Protein AF-0000000074065924 (afdb_homodimer)

Nearest PDB structures (foldseek):
  3m2p-assembly1_A  TM=8.627E-01  e=4.036E-11  Bacillus cereus ATCC 14579
  3m2p-assembly2_C  TM=8.809E-01  e=1.621E-10  Bacillus cereus ATCC 14579
  8q47-assembly1_P  TM=6.392E-01  e=9.021E-08  Bos taurus
  6zkg-assembly1_d  TM=6.318E-01  e=6.173E-08  Ovis aries
  8xnq-assembly1_P  TM=5.956E-01  e=9.609E-08  Mus musculus

InterPro domains:
  IPR001509 NAD-dependent epimerase/dehydratase [PF01370] (11-148)
  IPR036291 NAD(P)-binding domain superfamily [SSF51735] (7-239)
  IPR050177 Bifunctional lipid A modification and metabolic enzymes [PTHR43245] (12-239)

Sequence (482 aa):
MRDDAPDPVAAFRATNVEGTLRVARAAQARGARRMVFVSSIKAVAEVDGGVPLAESVPPMPLDPYGLSKRAAEEALWRLGEETGLEVVVVRPPLVYGPGVGANFLQMMDALWRGVPLPLGSVNARRSLVYTENLADALMHCVTDPRAANACFHVADAEDLSVAQLLRGLGRHLSKPARLIPVPTGLLRAAGVLSGRSAQLERLTSSLQVDTSLIHARLGWQPPFAVEEGLEATARWYRATHMRDDAPDPVAAFRATNVEGTLRVARAAQARGARRMVFVSSIKAVAEVDGGVPLAESVPPMPLDPYGLSKRAAEEALWRLGEETGLEVVVVRPPLVYGPGVGANFLQMMDALWRGVPLPLGSVNARRSLVYTENLADALMHCVTDPRAANACFHVADAEDLSVAQLLRGLGRHLSKPARLIPVPTGLLRAAGVLSGRSAQLERLTSSLQVDTSLIHARLGWQPPFAVEEGLEATARWYRATH

Foldseek 3Di:
DPPCPDDPLVVVLVVLLVVLVVVVVVCVVVPAQEDEAEAACLLAHLFCVPDAAEPPRHRDHDDSRSVSSVSNVVSVLVVCVVPVRWYFYEHEYAEDFQPDDDPVVVLLVCLLVQHEDQLQAQFAWEFYAYPVLVVVLVVLCRPPPLRTNYYFYGTAPDIGAPQRLSQLLCVLLVRGHRYHHDDLVVQCVVCVVVVNNVVSCSNRGHHHHDGVVCCVRRVDHRPDHPSRRSNRRSVSVVVPD/DPPCPDDPLVVVLVVLLVVLVVVVVVCVVVPAQEDEAEAACLLAHLFCVPDAAEPPRHRDHDDSRSVSSVSNVVSVLVVCVVPVRWYFYEHEYAEDFQPDDDPVVVLLVCLLVQHEDQLQAQFAWEFYAYPVLVVVLVVLCRPPPLRTNYYFYGTAPDIGQPQRLSQLLCVLLVRGHRYHHDPLVVQCVVCVVVVNNVVSCSNRGHHHHDGVVCCVRRVDHRPDHPSRRSNRRSVSVVVPD

Structure (mmCIF, N/CA/C/O backbone):
data_AF-0000000074065924-model_v1
#
loop_
_entity.id
_entity.type
_entity.pdbx_description
1 polymer 'Putative epimerase/dehydratase WbiG'
#
loop_
_atom_site.group_PDB
_atom_site.id
_atom_site.type_symbol
_atom_site.label_atom_id
_atom_site.label_alt_id
_atom_site.label_comp_id
_atom_site.label_asym_id
_atom_site.label_entity_id
_atom_site.label_seq_id
_atom_site.pdbx_PDB_ins_code
_atom_site.Cartn_x
_atom_site.Cartn_y
_atom_site.Cartn_z
_atom_site.occupancy
_atom_site.B_iso_or_equiv
_atom_site.auth_seq_id
_atom_site.auth_comp_id
_atom_site.auth_asym_id
_atom_site.auth_atom_id
_atom_site.pdbx_PDB_model_num
ATOM 1 N N . MET A 1 1 ? -16.125 21.562 -31.938 1 24.22 1 MET A N 1
ATOM 2 C CA . MET A 1 1 ? -14.758 21.641 -31.422 1 24.22 1 MET A CA 1
ATOM 3 C C . MET A 1 1 ? -14.508 20.578 -30.359 1 24.22 1 MET A C 1
ATOM 5 O O . MET A 1 1 ? -15.094 20.641 -29.281 1 24.22 1 MET A O 1
ATOM 9 N N . ARG A 1 2 ? -14.461 19.281 -30.688 1 35.75 2 ARG A N 1
ATOM 10 C CA . ARG A 1 2 ? -14.312 18.062 -29.906 1 35.75 2 ARG A CA 1
ATOM 11 C C . ARG A 1 2 ? -13.18 18.188 -28.891 1 35.75 2 ARG A C 1
ATOM 13 O O . ARG A 1 2 ? -12.023 18.406 -29.266 1 35.75 2 ARG A O 1
ATOM 20 N N . ASP A 1 3 ? -13.141 18.891 -27.75 1 37.88 3 ASP A N 1
ATOM 21 C CA . ASP A 1 3 ? -12.273 19.234 -26.641 1 37.88 3 ASP A CA 1
ATOM 22 C C . ASP A 1 3 ? -11.398 18.047 -26.234 1 37.88 3 ASP A C 1
ATOM 24 O O . ASP A 1 3 ? -11.922 16.984 -25.891 1 37.88 3 ASP A O 1
ATOM 28 N N . ASP A 1 4 ? -10.219 17.75 -26.828 1 38.62 4 ASP A N 1
ATOM 29 C CA . ASP A 1 4 ? -9.156 16.75 -26.891 1 38.62 4 ASP A CA 1
ATOM 30 C C . ASP A 1 4 ? -8.586 16.469 -25.5 1 38.62 4 ASP A C 1
ATOM 32 O O . ASP A 1 4 ? -7.488 16.922 -25.172 1 38.62 4 ASP A O 1
ATOM 36 N N . ALA A 1 5 ? -9.312 16.625 -24.516 1 47.47 5 ALA A N 1
ATOM 37 C CA . ALA A 1 5 ? -8.875 16.219 -23.188 1 47.47 5 ALA A CA 1
ATOM 38 C C . ALA A 1 5 ? -8.242 14.828 -23.234 1 47.47 5 ALA A C 1
ATOM 40 O O . ALA A 1 5 ? -8.805 13.898 -23.812 1 47.47 5 ALA A O 1
ATOM 41 N N . PRO A 1 6 ? -6.883 14.867 -23.078 1 54.34 6 PRO A N 1
ATOM 42 C CA . PRO A 1 6 ? -6.219 13.57 -23.203 1 54.34 6 PRO A CA 1
ATOM 43 C C . PRO A 1 6 ? -6.969 12.453 -22.484 1 54.34 6 PRO A C 1
ATOM 45 O O . PRO A 1 6 ? -7.719 12.719 -21.531 1 54.34 6 PRO A O 1
ATOM 48 N N . ASP A 1 7 ? -7.215 11.273 -23.125 1 64.94 7 ASP A N 1
ATOM 49 C CA . ASP A 1 7 ? -7.746 10.016 -22.609 1 64.94 7 ASP A CA 1
ATOM 50 C C . ASP A 1 7 ? -7.27 9.766 -21.172 1 64.94 7 ASP A C 1
ATOM 52 O O . ASP A 1 7 ? -6.066 9.758 -20.906 1 64.94 7 ASP A O 1
ATOM 56 N N . PRO A 1 8 ? -8.203 9.977 -20.25 1 65.25 8 PRO A N 1
ATOM 57 C CA . PRO A 1 8 ? -7.844 9.812 -18.844 1 65.25 8 PRO A CA 1
ATOM 58 C C . PRO A 1 8 ? -6.941 8.602 -18.594 1 65.25 8 PRO A C 1
ATOM 60 O O . PRO A 1 8 ? -6.043 8.664 -17.75 1 65.25 8 PRO A O 1
ATOM 63 N N . VAL A 1 9 ? -7.062 7.727 -19.453 1 67.25 9 VAL A N 1
ATOM 64 C CA . VAL A 1 9 ? -6.254 6.52 -19.344 1 67.25 9 VAL A CA 1
ATOM 65 C C . VAL A 1 9 ? -4.82 6.809 -19.781 1 67.25 9 VAL A C 1
ATOM 67 O O . VAL A 1 9 ? -3.865 6.41 -19.109 1 67.25 9 VAL A O 1
ATOM 70 N N . ALA A 1 10 ? -4.699 7.539 -20.781 1 72.19 10 ALA A N 1
ATOM 71 C CA . ALA A 1 10 ? -3.381 7.887 -21.297 1 72.19 10 ALA A CA 1
ATOM 72 C C . ALA A 1 10 ? -2.646 8.828 -20.344 1 72.19 10 ALA A C 1
ATOM 74 O O . ALA A 1 10 ? -1.442 8.68 -20.125 1 72.19 10 ALA A O 1
ATOM 75 N N . ALA A 1 11 ? -3.352 9.625 -19.828 1 66 11 ALA A N 1
ATOM 76 C CA . ALA A 1 11 ? -2.764 10.602 -18.906 1 66 11 ALA A CA 1
ATOM 77 C C . ALA A 1 11 ? -2.311 9.93 -17.609 1 66 11 ALA A C 1
ATOM 79 O O . ALA A 1 11 ? -1.24 10.242 -17.078 1 66 11 ALA A O 1
ATOM 80 N N . PHE A 1 12 ? -3.07 9.008 -17.234 1 66.44 12 PHE A N 1
ATOM 81 C CA . PHE A 1 12 ? -2.729 8.25 -16.031 1 66.44 12 PHE A CA 1
ATOM 82 C C . PHE A 1 12 ? -1.453 7.441 -16.25 1 66.44 12 PHE A C 1
ATOM 84 O O . PHE A 1 12 ? -0.557 7.449 -15.398 1 66.44 12 PHE A O 1
ATOM 91 N N . ARG A 1 13 ? -1.414 6.941 -17.344 1 69.5 13 ARG A N 1
ATOM 92 C CA . ARG A 1 13 ? -0.252 6.129 -17.703 1 69.5 13 ARG A CA 1
ATOM 93 C C . ARG A 1 13 ? 1.015 6.977 -17.734 1 69.5 13 ARG A C 1
ATOM 95 O O . ARG A 1 13 ? 2.043 6.594 -17.172 1 69.5 13 ARG A O 1
ATOM 102 N N . ALA A 1 14 ? 0.909 8.039 -18.234 1 70.25 14 ALA A N 1
ATOM 103 C CA . ALA A 1 14 ? 2.07 8.906 -18.422 1 70.25 14 ALA A CA 1
ATOM 104 C C . ALA A 1 14 ? 2.582 9.414 -17.062 1 70.25 14 ALA A C 1
ATOM 106 O O . ALA A 1 14 ? 3.789 9.406 -16.812 1 70.25 14 ALA A O 1
ATOM 107 N N . THR A 1 15 ? 1.738 9.656 -16.25 1 67.38 15 THR A N 1
ATOM 108 C CA . THR A 1 15 ? 2.119 10.234 -14.961 1 67.38 15 THR A CA 1
ATOM 109 C C . THR A 1 15 ? 2.775 9.18 -14.07 1 67.38 15 THR A C 1
ATOM 111 O O . THR A 1 15 ? 3.779 9.453 -13.414 1 67.38 15 THR A O 1
ATOM 114 N N . ASN A 1 16 ? 2.23 7.992 -14.188 1 74.56 16 ASN A N 1
ATOM 115 C CA . ASN A 1 16 ? 2.779 6.93 -13.352 1 74.56 16 ASN A CA 1
ATOM 116 C C . ASN A 1 16 ? 4.152 6.484 -13.844 1 74.56 16 ASN A C 1
ATOM 118 O O . ASN A 1 16 ? 5.055 6.238 -13.047 1 74.56 16 ASN A O 1
ATOM 122 N N . VAL A 1 17 ? 4.27 6.48 -15.102 1 85.25 17 VAL A N 1
ATOM 123 C CA . VAL A 1 17 ? 5.539 6.078 -15.695 1 85.25 17 VAL A CA 1
ATOM 124 C C . VAL A 1 17 ? 6.609 7.125 -15.391 1 85.25 17 VAL A C 1
ATOM 126 O O . VAL A 1 17 ? 7.723 6.789 -14.984 1 85.25 17 VAL A O 1
ATOM 129 N N . GLU A 1 18 ? 6.234 8.305 -15.484 1 83.88 18 GLU A N 1
ATOM 130 C CA . GLU A 1 18 ? 7.172 9.398 -15.227 1 83.88 18 GLU A CA 1
ATOM 131 C C . GLU A 1 18 ? 7.613 9.414 -13.766 1 83.88 18 GLU A C 1
ATOM 133 O O . GLU A 1 18 ? 8.781 9.672 -13.469 1 83.88 18 GLU A O 1
ATOM 138 N N . GLY A 1 19 ? 6.652 9.172 -12.93 1 82.5 19 GLY A N 1
ATOM 139 C CA . GLY A 1 19 ? 7.008 9.094 -11.523 1 82.5 19 GLY A CA 1
ATOM 140 C C . GLY A 1 19 ? 8.016 8 -11.219 1 82.5 19 GLY A C 1
ATOM 141 O O . GLY A 1 19 ? 8.977 8.219 -10.477 1 82.5 19 GLY A O 1
ATOM 142 N N . THR A 1 20 ? 7.812 6.926 -11.828 1 87.69 20 THR A N 1
ATOM 143 C CA . THR A 1 20 ? 8.711 5.793 -11.641 1 87.69 20 THR A CA 1
ATOM 144 C C . THR A 1 20 ? 10.109 6.121 -12.164 1 87.69 20 THR A C 1
ATOM 146 O O . THR A 1 20 ? 11.102 5.871 -11.492 1 87.69 20 THR A O 1
ATOM 149 N N . LEU A 1 21 ? 10.172 6.727 -13.312 1 91.19 21 LEU A N 1
ATOM 150 C CA . LEU A 1 21 ? 11.453 7.062 -13.922 1 91.19 21 LEU A CA 1
ATOM 151 C C . LEU A 1 21 ? 12.172 8.141 -13.109 1 91.19 21 LEU A C 1
ATOM 153 O O . LEU A 1 21 ? 13.398 8.086 -12.953 1 91.19 21 LEU A O 1
ATOM 157 N N . ARG A 1 22 ? 11.461 9.047 -12.641 1 85.31 22 ARG A N 1
ATOM 158 C CA . ARG A 1 22 ? 12.039 10.109 -11.828 1 85.31 22 ARG A CA 1
ATOM 159 C C . ARG A 1 22 ? 12.719 9.531 -10.586 1 85.31 22 ARG A C 1
ATOM 161 O O . ARG A 1 22 ? 13.836 9.922 -10.242 1 85.31 22 ARG A O 1
ATOM 168 N N . VAL A 1 23 ? 12.094 8.633 -10 1 85.88 23 VAL A N 1
ATOM 169 C CA . VAL A 1 23 ? 12.648 8 -8.812 1 85.88 23 VAL A CA 1
ATOM 170 C C . VAL A 1 23 ? 13.891 7.195 -9.18 1 85.88 23 VAL A C 1
ATOM 172 O O . VAL A 1 23 ? 14.906 7.258 -8.492 1 85.88 23 VAL A O 1
ATOM 175 N N . ALA A 1 24 ? 13.773 6.48 -10.227 1 92.38 24 ALA A N 1
ATOM 176 C CA . ALA A 1 24 ? 14.891 5.641 -10.664 1 92.38 24 ALA A CA 1
ATOM 177 C C . ALA A 1 24 ? 16.109 6.488 -10.992 1 92.38 24 ALA A C 1
ATOM 179 O O . ALA A 1 24 ? 17.234 6.176 -10.57 1 92.38 24 ALA A O 1
ATOM 180 N N . ARG A 1 25 ? 15.914 7.555 -11.664 1 91.5 25 ARG A N 1
ATOM 181 C CA . ARG A 1 25 ? 17 8.445 -12.039 1 91.5 25 ARG A CA 1
ATOM 182 C C . ARG A 1 25 ? 17.625 9.109 -10.82 1 91.5 25 ARG A C 1
ATOM 184 O O . ARG A 1 25 ? 18.844 9.227 -10.719 1 91.5 25 ARG A O 1
ATOM 191 N N . ALA A 1 26 ? 16.719 9.539 -9.984 1 83.94 26 ALA A N 1
ATOM 192 C CA . ALA A 1 26 ? 17.203 10.164 -8.758 1 83.94 26 ALA A CA 1
ATOM 193 C C . ALA A 1 26 ? 18.031 9.18 -7.938 1 83.94 26 ALA A C 1
ATOM 195 O O . ALA A 1 26 ? 19.094 9.547 -7.406 1 83.94 26 ALA A O 1
ATOM 196 N N . ALA A 1 27 ? 17.547 7.984 -7.824 1 85.19 27 ALA A N 1
ATOM 197 C CA . ALA A 1 27 ? 18.266 6.949 -7.086 1 85.19 27 ALA A CA 1
ATOM 198 C C . ALA A 1 27 ? 19.609 6.645 -7.742 1 85.19 27 ALA A C 1
ATOM 200 O O . ALA A 1 27 ? 20.641 6.535 -7.059 1 85.19 27 ALA A O 1
ATOM 201 N N . GLN A 1 28 ? 19.625 6.57 -8.992 1 89.81 28 GLN A N 1
ATOM 202 C CA . GLN A 1 28 ? 20.844 6.289 -9.727 1 89.81 28 GLN A CA 1
ATOM 203 C C . GLN A 1 28 ? 21.859 7.41 -9.539 1 89.81 28 GLN A C 1
ATOM 205 O O . GLN A 1 28 ? 23.062 7.152 -9.344 1 89.81 28 GLN A O 1
ATOM 210 N N . ALA A 1 29 ? 21.406 8.578 -9.672 1 87.94 29 ALA A N 1
ATOM 211 C CA . ALA A 1 29 ? 22.266 9.742 -9.5 1 87.94 29 ALA A CA 1
ATOM 212 C C . ALA A 1 29 ? 22.922 9.742 -8.117 1 87.94 29 ALA A C 1
ATOM 214 O O . ALA A 1 29 ? 24.016 10.289 -7.941 1 87.94 29 ALA A O 1
ATOM 215 N N . ARG A 1 30 ? 22.312 9.062 -7.266 1 82.62 30 ARG A N 1
ATOM 216 C CA . ARG A 1 30 ? 22.828 9.031 -5.898 1 82.62 30 ARG A CA 1
ATOM 217 C C . ARG A 1 30 ? 23.594 7.742 -5.625 1 82.62 30 ARG A C 1
ATOM 219 O O . ARG A 1 30 ? 23.891 7.43 -4.473 1 82.62 30 ARG A O 1
ATOM 226 N N . GLY A 1 31 ? 23.781 6.898 -6.668 1 85.31 31 GLY A N 1
ATOM 227 C CA . GLY A 1 31 ? 24.688 5.77 -6.578 1 85.31 31 GLY A CA 1
ATOM 228 C C . GLY A 1 31 ? 23.984 4.434 -6.477 1 85.31 31 GLY A C 1
ATOM 229 O O . GLY A 1 31 ? 24.625 3.398 -6.289 1 85.31 31 GLY A O 1
ATOM 230 N N . ALA A 1 32 ? 22.672 4.426 -6.578 1 86.06 32 ALA A N 1
ATOM 231 C CA . ALA A 1 32 ? 21.969 3.148 -6.559 1 86.06 32 ALA A CA 1
ATOM 232 C C . ALA A 1 32 ? 22.359 2.281 -7.75 1 86.06 32 ALA A C 1
ATOM 234 O O . ALA A 1 32 ? 22.438 2.77 -8.883 1 86.06 32 ALA A O 1
ATOM 235 N N . ARG A 1 33 ? 22.594 1.062 -7.434 1 91.06 33 ARG A N 1
ATOM 236 C CA . ARG A 1 33 ? 23.031 0.151 -8.484 1 91.06 33 ARG A CA 1
ATOM 237 C C . ARG A 1 33 ? 21.859 -0.584 -9.109 1 91.06 33 ARG A C 1
ATOM 239 O O . ARG A 1 33 ? 21.922 -0.984 -10.273 1 91.06 33 ARG A O 1
ATOM 246 N N . ARG A 1 34 ? 20.828 -0.696 -8.289 1 94.12 34 ARG A N 1
ATOM 247 C CA . ARG A 1 34 ? 19.719 -1.544 -8.719 1 94.12 34 ARG A CA 1
ATOM 248 C C . ARG A 1 34 ? 18.375 -0.926 -8.352 1 94.12 34 ARG A C 1
ATOM 250 O O . ARG A 1 34 ? 18.219 -0.367 -7.262 1 94.12 34 ARG A O 1
ATOM 257 N N . MET A 1 35 ? 17.453 -0.992 -9.258 1 94.69 35 MET A N 1
ATOM 258 C CA . MET A 1 35 ? 16.047 -0.62 -9.031 1 94.69 35 MET A CA 1
ATOM 259 C C . MET A 1 35 ? 15.148 -1.85 -9.055 1 94.69 35 MET A C 1
ATOM 261 O O . MET A 1 35 ? 15.117 -2.58 -10.047 1 94.69 35 MET A O 1
ATOM 265 N N . VAL A 1 36 ? 14.57 -2.129 -7.91 1 96.06 36 VAL A N 1
ATOM 266 C CA . VAL A 1 36 ? 13.555 -3.174 -7.855 1 96.06 36 VAL A CA 1
ATOM 267 C C . VAL A 1 36 ? 12.164 -2.549 -7.973 1 96.06 36 VAL A C 1
ATOM 269 O O . VAL A 1 36 ? 11.773 -1.731 -7.137 1 96.06 36 VAL A O 1
ATOM 272 N N . PHE A 1 37 ? 11.469 -2.92 -9.055 1 97.06 37 PHE A N 1
ATOM 273 C CA . PHE A 1 37 ? 10.164 -2.354 -9.352 1 97.06 37 PHE A CA 1
ATOM 274 C C . PHE A 1 37 ? 9.062 -3.377 -9.102 1 97.06 37 PHE A C 1
ATOM 276 O O . PHE A 1 37 ? 9.055 -4.449 -9.711 1 97.06 37 PHE A O 1
ATOM 283 N N . VAL A 1 38 ? 8.141 -3.008 -8.156 1 96.69 38 VAL A N 1
ATOM 284 C CA . VAL A 1 38 ? 6.996 -3.879 -7.898 1 96.69 38 VAL A CA 1
ATOM 285 C C . VAL A 1 38 ? 5.891 -3.59 -8.906 1 96.69 38 VAL A C 1
ATOM 287 O O . VAL A 1 38 ? 5.125 -2.637 -8.742 1 96.69 38 VAL A O 1
ATOM 290 N N . SER A 1 39 ? 5.816 -4.34 -9.891 1 96.94 39 SER A N 1
ATOM 291 C CA . SER A 1 39 ? 4.766 -4.277 -10.898 1 96.94 39 SER A CA 1
ATOM 292 C C . SER A 1 39 ? 3.539 -5.078 -10.469 1 96.94 39 SER A C 1
ATOM 294 O O . SER A 1 39 ? 3.066 -4.941 -9.344 1 96.94 39 SER A O 1
ATOM 296 N N . SER A 1 40 ? 2.871 -5.715 -11.359 1 96.31 40 SER A N 1
ATOM 297 C CA . SER A 1 40 ? 1.66 -6.484 -11.102 1 96.31 40 SER A CA 1
ATOM 298 C C . SER A 1 40 ? 1.439 -7.547 -12.164 1 96.31 40 SER A C 1
ATOM 300 O O . SER A 1 40 ? 1.828 -7.363 -13.32 1 96.31 40 SER A O 1
ATOM 302 N N . ILE A 1 41 ? 0.802 -8.633 -11.789 1 97.12 41 ILE A N 1
ATOM 303 C CA . ILE A 1 41 ? 0.433 -9.641 -12.773 1 97.12 41 ILE A CA 1
ATOM 304 C C . ILE A 1 41 ? -0.555 -9.039 -13.773 1 97.12 41 ILE A C 1
ATOM 306 O O . ILE A 1 41 ? -0.7 -9.547 -14.891 1 97.12 41 ILE A O 1
ATOM 310 N N . LYS A 1 42 ? -1.2 -7.941 -13.43 1 92.81 42 LYS A N 1
ATOM 311 C CA . LYS A 1 42 ? -2.127 -7.242 -14.312 1 92.81 42 LYS A CA 1
ATOM 312 C C . LYS A 1 42 ? -1.392 -6.621 -15.5 1 92.81 42 LYS A C 1
ATOM 314 O O . LYS A 1 42 ? -2.012 -6.25 -16.5 1 92.81 42 LYS A O 1
ATOM 319 N N . ALA A 1 43 ? -0.111 -6.473 -15.328 1 95.31 43 ALA A N 1
ATOM 320 C CA . ALA A 1 43 ? 0.695 -5.988 -16.453 1 95.31 43 ALA A CA 1
ATOM 321 C C . ALA A 1 43 ? 0.821 -7.055 -17.531 1 95.31 43 ALA A C 1
ATOM 323 O O . ALA A 1 43 ? 1.309 -6.777 -18.625 1 95.31 43 ALA A O 1
ATOM 324 N N . VAL A 1 44 ? 0.396 -8.273 -17.219 1 95.75 44 VAL A N 1
ATOM 325 C CA . VAL A 1 44 ? 0.514 -9.391 -18.141 1 95.75 44 VAL A CA 1
ATOM 326 C C . VAL A 1 44 ? -0.868 -9.781 -18.672 1 95.75 44 VAL A C 1
ATOM 328 O O . VAL A 1 44 ? -1.111 -9.75 -19.875 1 95.75 44 VAL A O 1
ATOM 331 N N . ALA A 1 45 ? -1.74 -10.133 -17.781 1 92.44 45 ALA A N 1
ATOM 332 C CA . ALA A 1 45 ? -3.045 -10.641 -18.188 1 92.44 45 ALA A CA 1
ATOM 333 C C . ALA A 1 45 ? -4.051 -10.562 -17.047 1 92.44 45 ALA A C 1
ATOM 335 O O . ALA A 1 45 ? -3.676 -10.328 -15.891 1 92.44 45 ALA A O 1
ATOM 336 N N . GLU A 1 46 ? -5.359 -10.781 -17.391 1 89.75 46 GLU A N 1
ATOM 337 C CA . GLU A 1 46 ? -6.441 -10.828 -16.406 1 89.75 46 GLU A CA 1
ATOM 338 C C . GLU A 1 46 ? -6.766 -12.266 -16.016 1 89.75 46 GLU A C 1
ATOM 340 O O . GLU A 1 46 ? -7.344 -12.508 -14.953 1 89.75 46 GLU A O 1
ATOM 345 N N . VAL A 1 47 ? -6.492 -13.125 -16.906 1 90.31 47 VAL A N 1
ATOM 346 C CA . VAL A 1 47 ? -6.742 -14.547 -16.719 1 90.31 47 VAL A CA 1
ATOM 347 C C . VAL A 1 47 ? -5.535 -15.352 -17.203 1 90.31 47 VAL A C 1
ATOM 349 O O . VAL A 1 47 ? -4.715 -14.852 -17.969 1 90.31 47 VAL A O 1
ATOM 352 N N . ASP A 1 48 ? -5.375 -16.609 -16.703 1 92.12 48 ASP A N 1
ATOM 353 C CA . ASP A 1 48 ? -4.211 -17.391 -17.094 1 92.12 48 ASP A CA 1
ATOM 354 C C . ASP A 1 48 ? -4.535 -18.312 -18.266 1 92.12 48 ASP A C 1
ATOM 356 O O . ASP A 1 48 ? -3.639 -18.922 -18.859 1 92.12 48 ASP A O 1
ATOM 360 N N . GLY A 1 49 ? -5.801 -18.438 -18.609 1 87.56 49 GLY A N 1
ATOM 361 C CA . GLY A 1 49 ? -6.188 -19.266 -19.734 1 87.56 49 GLY A CA 1
ATOM 362 C C . GLY A 1 49 ? -5.977 -20.75 -19.484 1 87.56 49 GLY A C 1
ATOM 363 O O . GLY A 1 49 ? -5.812 -21.531 -20.422 1 87.56 49 GLY A O 1
ATOM 364 N N . GLY A 1 50 ? -5.816 -21.188 -18.312 1 90.75 50 GLY A N 1
ATOM 365 C CA . GLY A 1 50 ? -5.703 -22.594 -17.953 1 90.75 50 GLY A CA 1
ATOM 366 C C . GLY A 1 50 ? -4.273 -23.016 -17.688 1 90.75 50 GLY A C 1
ATOM 367 O O . GLY A 1 50 ? -4.031 -24.141 -17.25 1 90.75 50 GLY A O 1
ATOM 368 N N . VAL A 1 51 ? -3.34 -22.172 -18.062 1 93.94 51 VAL A N 1
ATOM 369 C CA . VAL A 1 51 ? -1.93 -22.438 -17.797 1 93.94 51 VAL A CA 1
ATOM 370 C C . VAL A 1 51 ? -1.348 -21.312 -16.938 1 93.94 51 VAL A C 1
ATOM 372 O O . VAL A 1 51 ? -1.517 -20.141 -17.266 1 93.94 51 VAL A O 1
ATOM 375 N N . PRO A 1 52 ? -0.72 -21.688 -15.836 1 97 52 PRO A N 1
ATOM 376 C CA . PRO A 1 52 ? -0.106 -20.641 -15.031 1 97 52 PRO A CA 1
ATOM 377 C C . PRO A 1 52 ? 0.81 -19.719 -15.844 1 97 52 PRO A C 1
ATOM 379 O O . PRO A 1 52 ? 1.587 -20.203 -16.672 1 97 52 PRO A O 1
ATOM 382 N N . LEU A 1 53 ? 0.694 -18.438 -15.641 1 97.69 53 LEU A N 1
ATOM 383 C CA . LEU A 1 53 ? 1.421 -17.453 -16.422 1 97.69 53 LEU A CA 1
ATOM 384 C C . LEU A 1 53 ? 2.902 -17.453 -16.062 1 97.69 53 LEU A C 1
ATOM 386 O O . LEU A 1 53 ? 3.26 -17.203 -14.906 1 97.69 53 LEU A O 1
ATOM 390 N N . ALA A 1 54 ? 3.707 -17.75 -17 1 98 54 ALA A N 1
ATOM 391 C CA . ALA A 1 54 ? 5.152 -17.594 -16.844 1 98 54 ALA A CA 1
ATOM 392 C C . ALA A 1 54 ? 5.598 -16.188 -17.219 1 98 54 ALA A C 1
ATOM 394 O O . ALA A 1 54 ? 4.863 -15.445 -17.875 1 98 54 ALA A O 1
ATOM 395 N N . GLU A 1 55 ? 6.789 -15.797 -16.75 1 97.56 55 GLU A N 1
ATOM 396 C CA . GLU A 1 55 ? 7.309 -14.461 -17.016 1 97.56 55 GLU A CA 1
ATOM 397 C C . GLU A 1 55 ? 7.527 -14.234 -18.5 1 97.56 55 GLU A C 1
ATOM 399 O O . GLU A 1 55 ? 7.547 -13.094 -18.969 1 97.56 55 GLU A O 1
ATOM 404 N N . SER A 1 56 ? 7.609 -15.328 -19.234 1 95.62 56 SER A N 1
ATOM 405 C CA . SER A 1 56 ? 7.902 -15.25 -20.656 1 95.62 56 SER A CA 1
ATOM 406 C C . SER A 1 56 ? 6.641 -14.969 -21.469 1 95.62 56 SER A C 1
ATOM 408 O O . SER A 1 56 ? 6.719 -14.648 -22.656 1 95.62 56 SER A O 1
ATOM 410 N N . VAL A 1 57 ? 5.469 -15.117 -20.891 1 94.69 57 VAL A N 1
ATOM 411 C CA . VAL A 1 57 ? 4.219 -14.875 -21.594 1 94.69 57 VAL A CA 1
ATOM 412 C C . VAL A 1 57 ? 4.156 -13.422 -22.062 1 94.69 57 VAL A C 1
ATOM 414 O O . VAL A 1 57 ? 4.422 -12.508 -21.281 1 94.69 57 VAL A O 1
ATOM 417 N N . PRO A 1 58 ? 3.859 -13.227 -23.312 1 93.62 58 PRO A N 1
ATOM 418 C CA . PRO A 1 58 ? 3.74 -11.852 -23.781 1 93.62 58 PRO A CA 1
ATOM 419 C C . PRO A 1 58 ? 2.643 -11.07 -23.062 1 93.62 58 PRO A C 1
ATOM 421 O O . PRO A 1 58 ? 1.506 -11.539 -22.969 1 93.62 58 PRO A O 1
ATOM 424 N N . PRO A 1 59 ? 2.984 -9.961 -22.578 1 93.06 59 PRO A N 1
ATOM 425 C CA . PRO A 1 59 ? 2.021 -9.172 -21.812 1 93.06 59 PRO A CA 1
ATOM 426 C C . PRO A 1 59 ? 0.878 -8.633 -22.656 1 93.06 59 PRO A C 1
ATOM 428 O O . PRO A 1 59 ? 1.109 -8.141 -23.766 1 93.06 59 PRO A O 1
ATOM 431 N N . MET A 1 60 ? -0.305 -8.773 -22.172 1 89.5 60 MET A N 1
ATOM 432 C CA . MET A 1 60 ? -1.505 -8.203 -22.781 1 89.5 60 MET A CA 1
ATOM 433 C C . MET A 1 60 ? -2.416 -7.598 -21.719 1 89.5 60 MET A C 1
ATOM 435 O O . MET A 1 60 ? -3.516 -8.102 -21.469 1 89.5 60 MET A O 1
ATOM 439 N N . PRO A 1 61 ? -1.917 -6.484 -21.219 1 89.38 61 PRO A N 1
ATOM 440 C CA . PRO A 1 61 ? -2.752 -5.855 -20.203 1 89.38 61 PRO A CA 1
ATOM 441 C C . PRO A 1 61 ? -4.047 -5.277 -20.766 1 89.38 61 PRO A C 1
ATOM 443 O O . PRO A 1 61 ? -4.055 -4.746 -21.875 1 89.38 61 PRO A O 1
ATOM 446 N N . LEU A 1 62 ? -5.125 -5.352 -19.984 1 81.81 62 LEU A N 1
ATOM 447 C CA . LEU A 1 62 ? -6.434 -4.938 -20.484 1 81.81 62 LEU A CA 1
ATOM 448 C C . LEU A 1 62 ? -6.93 -3.697 -19.75 1 81.81 62 LEU A C 1
ATOM 450 O O . LEU A 1 62 ? -7.707 -2.912 -20.297 1 81.81 62 LEU A O 1
ATOM 454 N N . ASP A 1 63 ? -6.465 -3.555 -18.516 1 81.56 63 ASP A N 1
ATOM 455 C CA . ASP A 1 63 ? -6.996 -2.43 -17.75 1 81.56 63 ASP A CA 1
ATOM 456 C C . ASP A 1 63 ? -5.949 -1.327 -17.609 1 81.56 63 ASP A C 1
ATOM 458 O O . ASP A 1 63 ? -4.758 -1.563 -17.812 1 81.56 63 ASP A O 1
ATOM 462 N N . PRO A 1 64 ? -6.391 -0.141 -17.266 1 79.62 64 PRO A N 1
ATOM 463 C CA . PRO A 1 64 ? -5.488 1.009 -17.172 1 79.62 64 PRO A CA 1
ATOM 464 C C . PRO A 1 64 ? -4.359 0.788 -16.172 1 79.62 64 PRO A C 1
ATOM 466 O O . PRO A 1 64 ? -3.229 1.229 -16.391 1 79.62 64 PRO A O 1
ATOM 469 N N . TYR A 1 65 ? -4.699 0.139 -15.125 1 81.38 65 TYR A N 1
ATOM 470 C CA . TYR A 1 65 ? -3.676 -0.151 -14.125 1 81.38 65 TYR A CA 1
ATOM 471 C C . TYR A 1 65 ? -2.602 -1.069 -14.695 1 81.38 65 TYR A C 1
ATOM 473 O O . TYR A 1 65 ? -1.406 -0.795 -14.555 1 81.38 65 TYR A O 1
ATOM 481 N N . GLY A 1 66 ? -3.059 -2.07 -15.266 1 89.06 66 GLY A N 1
ATOM 482 C CA . GLY A 1 66 ? -2.129 -2.988 -15.906 1 89.06 66 GLY A CA 1
ATOM 483 C C . GLY A 1 66 ? -1.289 -2.332 -16.984 1 89.06 66 GLY A C 1
ATOM 484 O O . GLY A 1 66 ? -0.078 -2.553 -17.062 1 89.06 66 GLY A O 1
ATOM 485 N N . LEU A 1 67 ? -1.891 -1.549 -17.766 1 89.06 67 LEU A N 1
ATOM 486 C CA . LEU A 1 67 ? -1.197 -0.822 -18.828 1 89.06 67 LEU A CA 1
ATOM 487 C C . LEU A 1 67 ? -0.145 0.115 -18.234 1 89.06 67 LEU A C 1
ATOM 489 O O . LEU A 1 67 ? 0.96 0.225 -18.781 1 89.06 67 LEU A O 1
ATOM 493 N N . SER A 1 68 ? -0.488 0.717 -17.188 1 86.56 68 SER A N 1
ATOM 494 C CA . SER A 1 68 ? 0.441 1.629 -16.516 1 86.56 68 SER A CA 1
ATOM 495 C C . SER A 1 68 ? 1.659 0.884 -15.984 1 86.56 68 SER A C 1
ATOM 497 O O . SER A 1 68 ? 2.793 1.331 -16.156 1 86.56 68 SER A O 1
ATOM 499 N N . LYS A 1 69 ? 1.386 -0.213 -15.32 1 92.25 69 LYS A N 1
ATOM 500 C CA . LYS A 1 69 ? 2.492 -1.012 -14.805 1 92.25 69 LYS A CA 1
ATOM 501 C C . LYS A 1 69 ? 3.381 -1.521 -15.93 1 92.25 69 LYS A C 1
ATOM 503 O O . LYS A 1 69 ? 4.609 -1.473 -15.836 1 92.25 69 LYS A O 1
ATOM 508 N N . ARG A 1 70 ? 2.783 -1.919 -17 1 94.81 70 ARG A N 1
ATOM 509 C CA . ARG A 1 70 ? 3.545 -2.41 -18.141 1 94.81 70 ARG A CA 1
ATOM 510 C C . ARG A 1 70 ? 4.422 -1.309 -18.734 1 94.81 70 ARG A C 1
ATOM 512 O O . ARG A 1 70 ? 5.594 -1.537 -19.031 1 94.81 70 ARG A O 1
ATOM 519 N N . ALA A 1 71 ? 3.861 -0.197 -18.891 1 94.06 71 ALA A N 1
ATOM 520 C CA . ALA A 1 71 ? 4.602 0.943 -19.422 1 94.06 71 ALA A CA 1
ATOM 521 C C . ALA A 1 71 ? 5.785 1.296 -18.531 1 94.06 71 ALA A C 1
ATOM 523 O O . ALA A 1 71 ? 6.871 1.618 -19.016 1 94.06 71 ALA A O 1
ATOM 524 N N . ALA A 1 72 ? 5.602 1.23 -17.25 1 94.44 72 ALA A N 1
ATOM 525 C CA . ALA A 1 72 ? 6.676 1.504 -16.312 1 94.44 72 ALA A CA 1
ATOM 526 C C . ALA A 1 72 ? 7.789 0.467 -16.422 1 94.44 72 ALA A C 1
ATOM 528 O O . ALA A 1 72 ? 8.969 0.811 -16.375 1 94.44 72 ALA A O 1
ATOM 529 N N . GLU A 1 73 ? 7.434 -0.804 -16.578 1 97 73 GLU A N 1
ATOM 530 C CA . GLU A 1 73 ? 8.422 -1.851 -16.797 1 97 73 GLU A CA 1
ATOM 531 C C . GLU A 1 73 ? 9.305 -1.528 -18 1 97 73 GLU A C 1
ATOM 533 O O . GLU A 1 73 ? 10.531 -1.567 -17.906 1 97 73 GLU A O 1
ATOM 538 N N . GLU A 1 74 ? 8.617 -1.22 -19.062 1 96.69 74 GLU A N 1
ATOM 539 C CA . GLU A 1 74 ? 9.32 -0.963 -20.312 1 96.69 74 GLU A CA 1
ATOM 540 C C . GLU A 1 74 ? 10.25 0.236 -20.188 1 96.69 74 GLU A C 1
ATOM 542 O O . GLU A 1 74 ? 11.391 0.199 -20.672 1 96.69 74 GLU A O 1
ATOM 547 N N . ALA A 1 75 ? 9.742 1.239 -19.578 1 96.31 75 ALA A N 1
ATOM 548 C CA . ALA A 1 75 ? 10.547 2.443 -19.391 1 96.31 75 ALA A CA 1
ATOM 549 C C . ALA A 1 75 ? 11.773 2.152 -18.531 1 96.31 75 ALA A C 1
ATOM 551 O O . ALA A 1 75 ? 12.867 2.65 -18.812 1 96.31 75 ALA A O 1
ATOM 552 N N . LEU A 1 76 ? 11.648 1.362 -17.531 1 97.38 76 LEU A N 1
ATOM 553 C CA . LEU A 1 76 ? 12.758 1.029 -16.641 1 97.38 76 LEU A CA 1
ATOM 554 C C . LEU A 1 76 ? 13.789 0.157 -17.359 1 97.38 76 LEU A C 1
ATOM 556 O O . LEU A 1 76 ? 14.992 0.339 -17.172 1 97.38 76 LEU A O 1
ATOM 560 N N . TRP A 1 77 ? 13.273 -0.79 -18.141 1 97.69 77 TRP A N 1
ATOM 561 C CA . TRP A 1 77 ? 14.188 -1.612 -18.922 1 97.69 77 TRP A CA 1
ATOM 562 C C . TRP A 1 77 ? 15.055 -0.749 -19.844 1 97.69 77 TRP A C 1
ATOM 564 O O . TRP A 1 77 ? 16.266 -0.939 -19.922 1 97.69 77 TRP A O 1
ATOM 574 N N . ARG A 1 78 ? 14.422 0.184 -20.484 1 97.25 78 ARG A N 1
ATOM 575 C CA . ARG A 1 78 ? 15.141 1.09 -21.375 1 97.25 78 ARG A CA 1
ATOM 576 C C . ARG A 1 78 ? 16.172 1.912 -20.609 1 97.25 78 ARG A C 1
ATOM 578 O O . ARG A 1 78 ? 17.312 2.07 -21.047 1 97.25 78 ARG A O 1
ATOM 585 N N . LEU A 1 79 ? 15.766 2.398 -19.5 1 96.62 79 LEU A N 1
ATOM 586 C CA . LEU A 1 79 ? 16.688 3.164 -18.656 1 96.62 79 LEU A CA 1
ATOM 587 C C . LEU A 1 79 ? 17.891 2.322 -18.266 1 96.62 79 LEU A C 1
ATOM 589 O O . LEU A 1 79 ? 19.031 2.803 -18.312 1 96.62 79 LEU A O 1
ATOM 593 N N . GLY A 1 80 ? 17.609 1.131 -17.844 1 97.06 80 GLY A N 1
ATOM 594 C CA . GLY A 1 80 ? 18.688 0.229 -17.484 1 97.06 80 GLY A CA 1
ATOM 595 C C . GLY A 1 80 ? 19.672 -0.002 -18.625 1 97.06 80 GLY A C 1
ATOM 596 O O . GLY A 1 80 ? 20.875 0.021 -18.438 1 97.06 80 GLY A O 1
ATOM 597 N N . GLU A 1 81 ? 19.156 -0.186 -19.797 1 97 81 GLU A N 1
ATOM 598 C CA . GLU A 1 81 ? 19.984 -0.39 -20.984 1 97 81 GLU A CA 1
ATOM 599 C C . GLU A 1 81 ? 20.844 0.838 -21.281 1 97 81 GLU A C 1
ATOM 601 O O . GLU A 1 81 ? 22 0.713 -21.672 1 97 81 GLU A O 1
ATOM 606 N N . GLU A 1 82 ? 20.266 1.958 -21.016 1 95.88 82 GLU A N 1
ATOM 607 C CA . GLU A 1 82 ? 20.922 3.221 -21.359 1 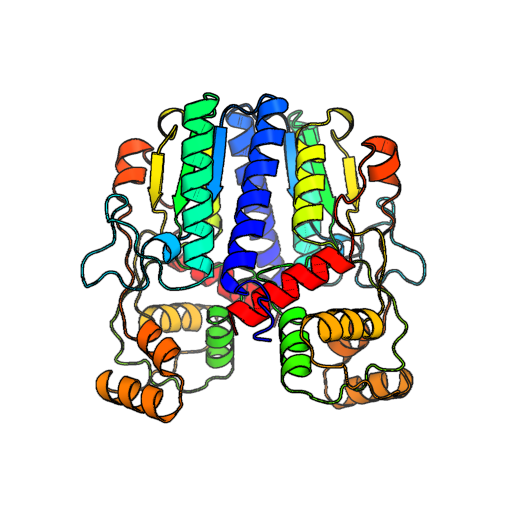95.88 82 GLU A CA 1
ATOM 608 C C . GLU A 1 82 ? 21.969 3.592 -20.312 1 95.88 82 GLU A C 1
ATOM 610 O O . GLU A 1 82 ? 22.984 4.207 -20.656 1 95.88 82 GLU A O 1
ATOM 615 N N . THR A 1 83 ? 21.812 3.264 -19.125 1 95.81 83 THR A N 1
ATOM 616 C CA . THR A 1 83 ? 22.625 3.867 -18.078 1 95.81 83 THR A CA 1
ATOM 617 C C . THR A 1 83 ? 23.422 2.803 -17.328 1 95.81 83 THR A C 1
ATOM 619 O O . THR A 1 83 ? 24.328 3.127 -16.562 1 95.81 83 THR A O 1
ATOM 622 N N . GLY A 1 84 ? 23.047 1.553 -17.469 1 96 84 GLY A N 1
ATOM 623 C CA . GLY A 1 84 ? 23.703 0.49 -16.734 1 96 84 GLY A CA 1
ATOM 624 C C . GLY A 1 84 ? 23.047 0.188 -15.406 1 96 84 GLY A C 1
ATOM 625 O O . GLY A 1 84 ? 23.5 -0.683 -14.656 1 96 84 GLY A O 1
ATOM 626 N N . LEU A 1 85 ? 21.969 0.861 -15.102 1 96.38 85 LEU A N 1
ATOM 627 C CA . LEU A 1 85 ? 21.188 0.562 -13.906 1 96.38 85 LEU A CA 1
ATOM 628 C C . LEU A 1 85 ? 20.609 -0.852 -13.969 1 96.38 85 LEU A C 1
ATOM 630 O O . LEU A 1 85 ? 20 -1.234 -14.961 1 96.38 85 LEU A O 1
ATOM 634 N N . GLU A 1 86 ? 20.922 -1.656 -12.922 1 97.62 86 GLU A N 1
ATOM 635 C CA . GLU A 1 86 ? 20.266 -2.955 -12.844 1 97.62 86 GLU A CA 1
ATOM 636 C C . GLU A 1 86 ? 18.781 -2.797 -12.539 1 97.62 86 GLU A C 1
ATOM 638 O O . GLU A 1 86 ? 18.391 -2.031 -11.648 1 97.62 86 GLU A O 1
ATOM 643 N N . VAL A 1 87 ? 18 -3.516 -13.305 1 98.12 87 VAL A N 1
ATOM 644 C CA . VAL A 1 87 ? 16.547 -3.449 -13.102 1 98.12 87 VAL A CA 1
ATOM 645 C C . VAL A 1 87 ? 16.016 -4.836 -12.75 1 98.12 87 VAL A C 1
ATOM 647 O O . VAL A 1 87 ? 16.375 -5.824 -13.391 1 98.12 87 VAL A O 1
ATOM 650 N N . VAL A 1 88 ? 15.258 -4.926 -11.695 1 98.56 88 VAL A N 1
ATOM 651 C CA . VAL A 1 88 ? 14.508 -6.125 -11.344 1 98.56 88 VAL A CA 1
ATOM 652 C C . VAL A 1 88 ? 13.016 -5.805 -11.289 1 98.56 88 VAL A C 1
ATOM 654 O O . VAL A 1 88 ? 12.602 -4.844 -10.633 1 98.56 88 VAL A O 1
ATOM 657 N N . VAL A 1 89 ? 12.242 -6.52 -12.016 1 98.62 89 VAL A N 1
ATOM 658 C CA . VAL A 1 89 ? 10.789 -6.371 -11.977 1 98.62 89 VAL A CA 1
ATOM 659 C C . VAL A 1 89 ? 10.164 -7.543 -11.227 1 98.62 89 VAL A C 1
ATOM 661 O O . VAL A 1 89 ? 10.508 -8.703 -11.477 1 98.62 89 VAL A O 1
ATOM 664 N N . VAL A 1 90 ? 9.336 -7.23 -10.281 1 98.75 90 VAL A N 1
ATOM 665 C CA . VAL A 1 90 ? 8.594 -8.242 -9.539 1 98.75 90 VAL A CA 1
ATOM 666 C C . VAL A 1 90 ? 7.098 -8.086 -9.82 1 98.75 90 VAL A C 1
ATOM 668 O O . VAL A 1 90 ? 6.543 -6.992 -9.68 1 98.75 90 VAL A O 1
ATOM 671 N N . ARG A 1 91 ? 6.488 -9.148 -10.266 1 98.62 91 ARG A N 1
ATOM 672 C CA . ARG A 1 91 ? 5.059 -9.141 -10.555 1 98.62 91 ARG A CA 1
ATOM 673 C C . ARG A 1 91 ? 4.297 -10.016 -9.57 1 98.62 91 ARG A C 1
ATOM 675 O O . ARG A 1 91 ? 4.215 -11.234 -9.758 1 98.62 91 ARG A O 1
ATOM 682 N N . PRO A 1 92 ? 3.723 -9.398 -8.555 1 98.44 92 PRO A N 1
ATOM 683 C CA . PRO A 1 92 ? 2.842 -10.164 -7.664 1 98.44 92 PRO A CA 1
ATOM 684 C C . PRO A 1 92 ? 1.403 -10.227 -8.172 1 98.44 92 PRO A C 1
ATOM 686 O O . PRO A 1 92 ? 0.959 -9.336 -8.898 1 98.44 92 PRO A O 1
ATOM 689 N N . PRO A 1 93 ? 0.695 -11.328 -7.836 1 97.25 93 PRO A N 1
ATOM 690 C CA . PRO A 1 93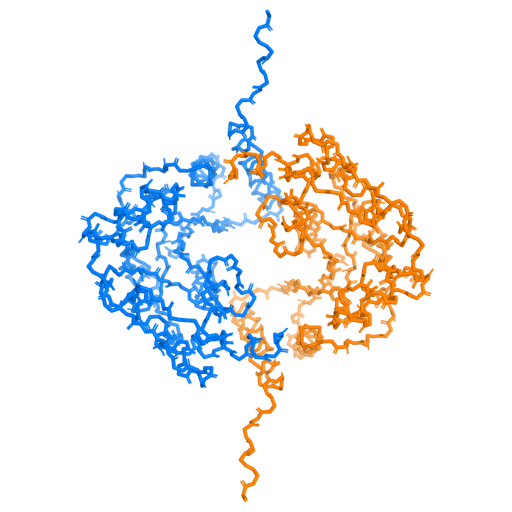 ? -0.766 -11.312 -7.945 1 97.25 93 PRO A CA 1
ATOM 691 C C . PRO A 1 93 ? -1.433 -10.547 -6.801 1 97.25 93 PRO A C 1
ATOM 693 O O . PRO A 1 93 ? -0.855 -9.594 -6.27 1 97.25 93 PRO A O 1
ATOM 696 N N . LEU A 1 94 ? -2.66 -10.875 -6.473 1 94.44 94 LEU A N 1
ATOM 697 C CA . LEU A 1 94 ? -3.342 -10.227 -5.355 1 94.44 94 LEU A CA 1
ATOM 698 C C . LEU A 1 94 ? -2.514 -10.328 -4.082 1 94.44 94 LEU A C 1
ATOM 700 O O . LEU A 1 94 ? -2.178 -11.422 -3.639 1 94.44 94 LEU A O 1
ATOM 704 N N . VAL A 1 95 ? -2.133 -9.227 -3.586 1 96.62 95 VAL A N 1
ATOM 705 C CA . VAL A 1 95 ? -1.396 -9.148 -2.328 1 96.62 95 VAL A CA 1
ATOM 706 C C . VAL A 1 95 ? -2.375 -9.039 -1.161 1 96.62 95 VAL A C 1
ATOM 708 O O . VAL A 1 95 ? -3.242 -8.156 -1.154 1 96.62 95 VAL A O 1
ATOM 711 N N . TYR A 1 96 ? -2.246 -9.945 -0.225 1 95.5 96 TYR A N 1
ATOM 712 C CA . TYR A 1 96 ? -3.131 -9.891 0.934 1 95.5 96 TYR A CA 1
ATOM 713 C C . TYR A 1 96 ? -2.33 -9.898 2.23 1 95.5 96 TYR A C 1
ATOM 715 O O . TYR A 1 96 ? -1.136 -10.203 2.229 1 95.5 96 TYR A O 1
ATOM 723 N N . GLY A 1 97 ? -2.928 -9.547 3.287 1 93 97 GLY A N 1
ATOM 724 C CA . GLY A 1 97 ? -2.354 -9.414 4.617 1 93 97 GLY A CA 1
ATOM 725 C C . GLY A 1 97 ? -3.016 -8.328 5.445 1 93 97 GLY A C 1
ATOM 726 O O . GLY A 1 97 ? -4.016 -7.742 5.027 1 93 97 GLY A O 1
ATOM 727 N N . PRO A 1 98 ? -2.51 -8.117 6.66 1 85 98 PRO A N 1
ATOM 728 C CA . PRO A 1 98 ? -3.031 -7 7.453 1 85 98 PRO A CA 1
ATOM 729 C C . PRO A 1 98 ? -3.121 -5.703 6.652 1 85 98 PRO A C 1
ATOM 731 O O . PRO A 1 98 ? -2.148 -5.301 6.012 1 85 98 PRO A O 1
ATOM 734 N N . GLY A 1 99 ? -4.301 -5.094 6.613 1 81.56 99 GLY A N 1
ATOM 735 C CA . GLY A 1 99 ? -4.492 -3.85 5.883 1 81.56 99 GLY A CA 1
ATOM 736 C C . GLY A 1 99 ? -5.043 -4.055 4.484 1 81.56 99 GLY A C 1
ATOM 737 O O . GLY A 1 99 ? -5.254 -3.09 3.748 1 81.56 99 GLY A O 1
ATOM 738 N N . VAL A 1 100 ? -5.324 -5.305 4.16 1 87.44 100 VAL A N 1
ATOM 739 C CA . VAL A 1 100 ? -5.844 -5.59 2.828 1 87.44 100 VAL A CA 1
ATOM 740 C C . VAL A 1 100 ? -7.141 -4.82 2.604 1 87.44 100 VAL A C 1
ATOM 742 O O . VAL A 1 100 ? -7.895 -4.57 3.547 1 87.44 100 VAL A O 1
ATOM 745 N N . GLY A 1 101 ? -7.281 -4.387 1.397 1 81.12 101 GLY A N 1
ATOM 746 C CA . GLY A 1 101 ? -8.461 -3.598 1.083 1 81.12 101 GLY A CA 1
ATOM 747 C C . GLY A 1 101 ? -9.273 -4.168 -0.065 1 81.12 101 GLY A C 1
ATOM 748 O O . GLY A 1 101 ? -9.328 -5.387 -0.247 1 81.12 101 GLY A O 1
ATOM 749 N N . ALA A 1 102 ? -10.086 -3.344 -0.592 1 77.56 102 ALA A N 1
ATOM 750 C CA . ALA A 1 102 ? -10.828 -3.613 -1.823 1 77.56 102 ALA A CA 1
ATOM 751 C C . ALA A 1 102 ? -11.711 -4.844 -1.672 1 77.56 102 ALA A C 1
ATOM 753 O O . ALA A 1 102 ? -12.406 -5 -0.663 1 77.56 102 ALA A O 1
ATOM 754 N N . ASN A 1 103 ? -11.75 -5.664 -2.699 1 78.38 103 ASN A N 1
ATOM 755 C CA . ASN A 1 103 ? -12.656 -6.797 -2.785 1 78.38 103 ASN A CA 1
ATOM 756 C C . ASN A 1 103 ? -12.375 -7.832 -1.699 1 78.38 103 ASN A C 1
ATOM 758 O O . ASN A 1 103 ? -13.289 -8.477 -1.195 1 78.38 103 ASN A O 1
ATOM 762 N N . PHE A 1 104 ? -11.109 -7.93 -1.322 1 88.88 104 PHE A N 1
ATOM 763 C CA . PHE A 1 104 ? -10.734 -8.875 -0.278 1 88.88 104 PHE A CA 1
ATOM 764 C C . PHE A 1 104 ? -11.367 -8.492 1.053 1 88.88 104 PHE A C 1
ATOM 766 O O . PHE A 1 104 ? -11.945 -9.344 1.736 1 88.88 104 PHE A O 1
ATOM 773 N N . LEU A 1 105 ? -11.336 -7.223 1.33 1 87.31 105 LEU A N 1
ATOM 774 C CA . LEU A 1 105 ? -11.945 -6.727 2.559 1 87.31 105 LEU A CA 1
ATOM 775 C C . LEU A 1 105 ? -13.461 -6.918 2.525 1 87.31 105 LEU A C 1
ATOM 777 O O . LEU A 1 105 ? -14.07 -7.277 3.537 1 87.31 105 LEU A O 1
ATOM 781 N N . GLN A 1 106 ? -14.062 -6.684 1.409 1 83.88 106 GLN A N 1
ATOM 782 C CA . GLN A 1 106 ? -15.508 -6.883 1.269 1 83.88 106 GLN A CA 1
ATOM 783 C C . GLN A 1 106 ? -15.891 -8.328 1.547 1 83.88 106 GLN A C 1
ATOM 785 O O . GLN A 1 106 ? -16.922 -8.594 2.158 1 83.88 106 GLN A O 1
ATOM 790 N N . MET A 1 107 ? -15.094 -9.242 1.051 1 89.06 107 MET A N 1
ATOM 791 C CA . MET A 1 107 ? -15.328 -10.664 1.292 1 89.06 107 MET A CA 1
ATOM 792 C C . MET A 1 107 ? -15.242 -10.984 2.779 1 89.06 107 MET A C 1
ATOM 794 O O . MET A 1 107 ? -16.062 -11.734 3.305 1 89.06 107 MET A O 1
ATOM 798 N N . MET A 1 108 ? -14.273 -10.398 3.457 1 93 108 MET A N 1
ATOM 799 C CA . MET A 1 108 ? -14.141 -10.609 4.895 1 93 108 MET A CA 1
ATOM 800 C C . MET A 1 108 ? -15.352 -10.055 5.641 1 93 108 MET A C 1
ATOM 802 O O . MET A 1 108 ? -15.844 -10.68 6.586 1 93 108 MET A O 1
ATOM 806 N N . ASP A 1 109 ? -15.859 -8.922 5.188 1 90.56 109 ASP A N 1
ATOM 807 C CA . ASP A 1 109 ? -17.062 -8.344 5.781 1 90.56 109 ASP A CA 1
ATOM 808 C C . ASP A 1 109 ? -18.25 -9.297 5.637 1 90.56 109 ASP A C 1
ATOM 810 O O . ASP A 1 109 ? -19.016 -9.492 6.59 1 90.56 109 ASP A O 1
ATOM 814 N N . ALA A 1 110 ? -18.406 -9.773 4.484 1 90.62 110 ALA A N 1
ATOM 815 C CA . ALA A 1 110 ? -19.516 -10.695 4.215 1 90.62 110 ALA A CA 1
ATOM 816 C C . ALA A 1 110 ? -19.422 -11.93 5.109 1 90.62 110 ALA A C 1
ATOM 818 O O . ALA A 1 110 ? -20.438 -12.391 5.645 1 90.62 110 ALA A O 1
ATOM 819 N N . LEU A 1 111 ? -18.234 -12.453 5.27 1 93.56 111 LEU A N 1
ATOM 820 C CA . LEU A 1 111 ? -18 -13.602 6.141 1 93.56 111 LEU A CA 1
ATOM 821 C C . LEU A 1 111 ? -18.375 -13.266 7.582 1 93.56 111 LEU A C 1
ATOM 823 O O . LEU A 1 111 ? -19.062 -14.047 8.242 1 93.56 111 LEU A O 1
ATOM 827 N N . TRP A 1 112 ? -17.891 -12.141 7.98 1 93.44 112 TRP A N 1
ATOM 828 C CA . TRP A 1 112 ? -18.109 -11.711 9.359 1 93.44 112 TRP A CA 1
ATOM 829 C C . TRP A 1 112 ? -19.594 -11.562 9.656 1 93.44 112 TRP A C 1
ATOM 831 O O . TRP A 1 112 ? -20.062 -11.93 10.742 1 93.44 112 TRP A O 1
ATOM 841 N N . ARG A 1 113 ? -20.344 -11.133 8.695 1 94.06 113 ARG A N 1
ATOM 842 C CA . ARG A 1 113 ? -21.781 -10.898 8.844 1 94.06 113 ARG A CA 1
ATOM 843 C C . ARG A 1 113 ? -22.578 -12.188 8.633 1 94.06 113 ARG A C 1
ATOM 845 O O . ARG A 1 113 ? -23.797 -12.203 8.82 1 94.06 113 ARG A O 1
ATOM 852 N N . GLY A 1 114 ? -21.969 -13.125 8.172 1 93.5 114 GLY A N 1
ATOM 853 C CA . GLY A 1 114 ? -22.625 -14.406 7.957 1 93.5 114 GLY A CA 1
ATOM 854 C C . GLY A 1 114 ? -23.516 -14.43 6.723 1 93.5 114 GLY A C 1
ATOM 855 O O . GLY A 1 114 ? -24.516 -15.156 6.68 1 93.5 114 GLY A O 1
ATOM 856 N N . VAL A 1 115 ? -23.156 -13.672 5.746 1 93.69 115 VAL A N 1
ATOM 857 C CA . VAL A 1 115 ? -23.938 -13.586 4.523 1 93.69 115 VAL A CA 1
ATOM 858 C C . VAL A 1 115 ? -23.688 -14.812 3.652 1 93.69 115 VAL A C 1
ATOM 860 O O . VAL A 1 115 ? -22.531 -15.195 3.43 1 93.69 115 VAL A O 1
ATOM 863 N N . PRO A 1 116 ? -24.766 -15.469 3.176 1 93.31 116 PRO A N 1
ATOM 864 C CA . PRO A 1 116 ? -24.547 -16.547 2.211 1 93.31 116 PRO A CA 1
ATOM 865 C C . PRO A 1 116 ? -23.953 -16.047 0.895 1 93.31 116 PRO A C 1
ATOM 867 O O . PRO A 1 116 ? -24.375 -15.016 0.375 1 93.31 116 PRO A O 1
ATOM 870 N N . LEU A 1 117 ? -22.938 -16.75 0.441 1 90.31 117 LEU A N 1
ATOM 871 C CA . LEU A 1 117 ? -22.266 -16.359 -0.796 1 90.31 117 LEU A CA 1
ATOM 872 C C . LEU A 1 117 ? -22.438 -17.422 -1.868 1 90.31 117 LEU A C 1
ATOM 874 O O . LEU A 1 117 ? -22.188 -18.609 -1.614 1 90.31 117 LEU A O 1
ATOM 878 N N . PRO A 1 118 ? -22.875 -17.031 -3.07 1 88.75 118 PRO A N 1
ATOM 879 C CA . PRO A 1 118 ? -23.094 -17.984 -4.152 1 88.75 118 PRO A CA 1
ATOM 880 C C . PRO A 1 118 ? -21.797 -18.438 -4.816 1 88.75 118 PRO A C 1
ATOM 882 O O . PRO A 1 118 ? -21.719 -18.484 -6.047 1 88.75 118 PRO A O 1
ATOM 885 N N . LEU A 1 119 ? -20.75 -18.797 -4.086 1 87.88 119 LEU A N 1
ATOM 886 C CA . LEU A 1 119 ? -19.422 -19.062 -4.621 1 87.88 119 LEU A CA 1
ATOM 887 C C . LEU A 1 119 ? -19 -20.5 -4.336 1 87.88 119 LEU A C 1
ATOM 889 O O . LEU A 1 119 ? -17.828 -20.859 -4.523 1 87.88 119 LEU A O 1
ATOM 893 N N . GLY A 1 120 ? -19.969 -21.312 -3.953 1 89.44 120 GLY A N 1
ATOM 894 C CA . GLY A 1 120 ? -19.656 -22.656 -3.49 1 89.44 120 GLY A CA 1
ATOM 895 C C . GLY A 1 120 ? -19.156 -23.578 -4.594 1 89.44 120 GLY A C 1
ATOM 896 O O . GLY A 1 120 ? -18.469 -24.562 -4.328 1 89.44 120 GLY A O 1
ATOM 897 N N . SER A 1 121 ? -19.516 -23.281 -5.836 1 88.38 121 SER A N 1
ATOM 898 C CA . SER A 1 121 ? -19.141 -24.156 -6.941 1 88.38 121 SER A CA 1
ATOM 899 C C . SER A 1 121 ? -18.047 -23.516 -7.797 1 88.38 121 SER A C 1
ATOM 901 O O . SER A 1 121 ? -17.734 -24.016 -8.883 1 88.38 121 SER A O 1
ATOM 903 N N . VAL A 1 122 ? -17.5 -22.438 -7.375 1 86.75 122 VAL A N 1
ATOM 904 C CA . VAL A 1 122 ? -16.438 -21.781 -8.125 1 86.75 122 VAL A CA 1
ATOM 905 C C . VAL A 1 122 ? -15.102 -22.469 -7.828 1 86.75 122 VAL A C 1
ATOM 907 O O . VAL A 1 122 ? -14.625 -22.453 -6.688 1 86.75 122 VAL A O 1
ATOM 910 N N . ASN A 1 123 ? -14.492 -23.062 -8.828 1 88.75 123 ASN A N 1
ATOM 911 C CA . ASN A 1 123 ? -13.281 -23.859 -8.641 1 88.75 123 ASN A CA 1
ATOM 912 C C . ASN A 1 123 ? -12.055 -23.156 -9.219 1 88.75 123 ASN A C 1
ATOM 914 O O . ASN A 1 123 ? -10.93 -23.609 -9.008 1 88.75 123 ASN A O 1
ATOM 918 N N . ALA A 1 124 ? -12.344 -22.094 -9.969 1 90.5 124 ALA A N 1
ATOM 919 C CA . ALA A 1 124 ? -11.219 -21.359 -10.539 1 90.5 124 ALA A CA 1
ATOM 920 C C . ALA A 1 124 ? -10.219 -20.953 -9.453 1 90.5 124 ALA A C 1
ATOM 922 O O . ALA A 1 124 ? -10.602 -20.5 -8.375 1 90.5 124 ALA A O 1
ATOM 923 N N . ARG A 1 125 ? -8.93 -21.25 -9.758 1 94.62 125 ARG A N 1
ATOM 924 C CA . ARG A 1 125 ? -7.887 -20.984 -8.766 1 94.62 125 ARG A CA 1
ATOM 925 C C . ARG A 1 125 ? -7.125 -19.703 -9.094 1 94.62 125 ARG A C 1
ATOM 927 O O . ARG A 1 125 ? -7 -19.344 -10.266 1 94.62 125 ARG A O 1
ATOM 934 N N . ARG A 1 126 ? -6.656 -19.094 -8.07 1 95.31 126 ARG A N 1
ATOM 935 C CA . ARG A 1 126 ? -5.879 -17.875 -8.219 1 95.31 126 ARG A CA 1
ATOM 936 C C . ARG A 1 126 ? -4.645 -17.906 -7.324 1 95.31 126 ARG A C 1
ATOM 938 O O . ARG A 1 126 ? -4.699 -18.375 -6.191 1 95.31 126 ARG A O 1
ATOM 945 N N . SER A 1 127 ? -3.547 -17.453 -7.898 1 97.88 127 SER A N 1
ATOM 946 C CA . SER A 1 127 ? -2.375 -17.188 -7.07 1 97.88 127 SER A CA 1
ATOM 947 C C . SER A 1 127 ? -2.57 -15.945 -6.207 1 97.88 127 SER A C 1
ATOM 949 O O . SER A 1 127 ? -3.201 -14.977 -6.637 1 97.88 127 SER A O 1
ATOM 951 N N . LEU A 1 128 ? -2.131 -16.016 -4.992 1 97.62 128 LEU A N 1
ATOM 952 C CA . LEU A 1 128 ? -2.059 -14.898 -4.051 1 97.62 128 LEU A CA 1
ATOM 953 C C . LEU A 1 128 ? -0.667 -14.797 -3.438 1 97.62 128 LEU A C 1
ATOM 955 O O . LEU A 1 128 ? 0.132 -15.734 -3.539 1 97.62 128 LEU A O 1
ATOM 959 N N . VAL A 1 129 ? -0.417 -13.656 -2.895 1 98.5 129 VAL A N 1
ATOM 960 C CA . VAL A 1 129 ? 0.843 -13.555 -2.164 1 98.5 129 VAL A CA 1
ATOM 961 C C . VAL A 1 129 ? 0.628 -12.781 -0.864 1 98.5 129 VAL A C 1
ATOM 963 O O . VAL A 1 129 ? 0.04 -11.703 -0.869 1 98.5 129 VAL A O 1
ATOM 966 N N . TYR A 1 130 ? 1.032 -13.453 0.215 1 96.94 130 TYR A N 1
ATOM 967 C CA . TYR A 1 130 ? 1.027 -12.82 1.528 1 96.94 130 TYR A CA 1
ATOM 968 C C . TYR A 1 130 ? 2.043 -11.68 1.59 1 96.94 130 TYR A C 1
ATOM 970 O O . TYR A 1 130 ? 3.172 -11.828 1.116 1 96.94 130 TYR A O 1
ATOM 978 N N . THR A 1 131 ? 1.691 -10.57 2.129 1 94.19 131 THR A N 1
ATOM 979 C CA . THR A 1 131 ? 2.498 -9.352 2.143 1 94.19 131 THR A CA 1
ATOM 980 C C . THR A 1 131 ? 3.898 -9.641 2.68 1 94.19 131 THR A C 1
ATOM 982 O O . THR A 1 131 ? 4.883 -9.102 2.176 1 94.19 131 THR A O 1
ATOM 985 N N . GLU A 1 132 ? 4.023 -10.43 3.713 1 89.62 132 GLU A N 1
ATOM 986 C CA . GLU A 1 132 ? 5.34 -10.742 4.266 1 89.62 132 GLU A CA 1
ATOM 987 C C . GLU A 1 132 ? 6.148 -11.617 3.312 1 89.62 132 GLU A C 1
ATOM 989 O O . GLU A 1 132 ? 7.375 -11.516 3.262 1 89.62 132 GLU A O 1
ATOM 994 N N . ASN A 1 133 ? 5.457 -12.508 2.615 1 95.44 133 ASN A N 1
ATOM 995 C CA . ASN A 1 133 ? 6.152 -13.281 1.588 1 95.44 133 ASN A CA 1
ATOM 996 C C . ASN A 1 133 ? 6.68 -12.375 0.475 1 95.44 133 ASN A C 1
ATOM 998 O O . ASN A 1 133 ? 7.812 -12.547 0.017 1 95.44 133 ASN A O 1
ATOM 1002 N N . LEU A 1 134 ? 5.836 -11.445 0.082 1 96.5 134 LEU A N 1
ATOM 1003 C CA . LEU A 1 134 ? 6.27 -10.508 -0.942 1 96.5 134 LEU A CA 1
ATOM 1004 C C . LEU A 1 134 ? 7.477 -9.703 -0.465 1 96.5 134 LEU A C 1
ATOM 1006 O O . LEU A 1 134 ? 8.453 -9.547 -1.202 1 96.5 134 LEU A O 1
ATOM 1010 N N . ALA A 1 135 ? 7.414 -9.234 0.747 1 90.81 135 ALA A N 1
ATOM 1011 C CA . ALA A 1 135 ? 8.523 -8.461 1.31 1 90.81 135 ALA A CA 1
ATOM 1012 C C . ALA A 1 135 ? 9.812 -9.281 1.309 1 90.81 135 ALA A C 1
ATOM 1014 O O . ALA A 1 135 ? 10.883 -8.766 0.979 1 90.81 135 ALA A O 1
ATOM 1015 N N . ASP A 1 136 ? 9.656 -10.508 1.664 1 91.69 136 ASP A N 1
ATOM 1016 C CA . ASP A 1 136 ? 10.82 -11.391 1.698 1 91.69 136 ASP A CA 1
ATOM 1017 C C . ASP A 1 136 ? 11.398 -11.586 0.301 1 91.69 136 ASP A C 1
ATOM 1019 O O . ASP A 1 136 ? 12.617 -11.531 0.116 1 91.69 136 ASP A O 1
ATOM 1023 N N . ALA A 1 137 ? 10.555 -11.797 -0.648 1 96.56 137 ALA A N 1
ATOM 1024 C CA . ALA A 1 137 ? 11 -11.938 -2.033 1 96.56 137 ALA A CA 1
ATOM 1025 C C . ALA A 1 137 ? 11.719 -10.68 -2.514 1 96.56 137 ALA A C 1
ATOM 1027 O O . ALA A 1 137 ? 12.758 -10.766 -3.17 1 96.56 137 ALA A O 1
ATOM 1028 N N . LEU A 1 138 ? 11.172 -9.516 -2.182 1 95.25 138 LEU A N 1
ATOM 1029 C CA . LEU A 1 138 ? 11.773 -8.25 -2.592 1 95.25 138 LEU A CA 1
ATOM 1030 C C . LEU A 1 138 ? 13.156 -8.078 -1.975 1 95.25 138 LEU A C 1
ATOM 1032 O O . LEU A 1 138 ? 14.07 -7.566 -2.625 1 95.25 138 LEU A O 1
ATOM 1036 N N . MET A 1 139 ? 13.289 -8.5 -0.782 1 89.94 139 MET A N 1
ATOM 1037 C CA . MET A 1 139 ? 14.594 -8.422 -0.129 1 89.94 139 MET A CA 1
ATOM 1038 C C . MET A 1 139 ? 15.625 -9.25 -0.877 1 89.94 139 MET A C 1
ATOM 1040 O O . MET A 1 139 ? 16.766 -8.82 -1.052 1 89.94 139 MET A O 1
ATOM 1044 N N . HIS A 1 140 ? 15.203 -10.438 -1.327 1 93.31 140 HIS A N 1
ATOM 1045 C CA . HIS A 1 140 ? 16.094 -11.25 -2.137 1 93.31 140 HIS A CA 1
ATOM 1046 C C . HIS A 1 140 ? 16.438 -10.562 -3.451 1 93.31 140 HIS A C 1
ATOM 1048 O O . HIS A 1 140 ? 17.609 -10.539 -3.861 1 93.31 140 HIS A O 1
ATOM 1054 N N . CYS A 1 141 ? 15.445 -9.938 -4.031 1 96 141 CYS A N 1
ATOM 1055 C CA . CYS A 1 141 ? 15.648 -9.25 -5.301 1 96 141 CYS A CA 1
ATOM 1056 C C . CYS A 1 141 ? 16.609 -8.086 -5.141 1 96 141 CYS A C 1
ATOM 1058 O O . CYS A 1 141 ? 17.375 -7.77 -6.059 1 96 141 CYS A O 1
ATOM 1060 N N . VAL A 1 142 ? 16.562 -7.465 -4.023 1 90.94 142 VAL A N 1
ATOM 1061 C CA . VAL A 1 142 ? 17.391 -6.293 -3.754 1 90.94 142 VAL A CA 1
ATOM 1062 C C . VAL A 1 142 ? 18.828 -6.73 -3.49 1 90.94 142 VAL A C 1
ATOM 1064 O O . VAL A 1 142 ? 19.781 -6.062 -3.922 1 90.94 142 VAL A O 1
ATOM 1067 N N . THR A 1 143 ? 19.062 -7.902 -2.914 1 88.12 143 THR A N 1
ATOM 1068 C CA . THR A 1 143 ? 20.375 -8.195 -2.342 1 88.12 143 THR A CA 1
ATOM 1069 C C . THR A 1 143 ? 21.109 -9.258 -3.162 1 88.12 143 THR A C 1
ATOM 1071 O O . THR A 1 143 ? 22.328 -9.328 -3.154 1 88.12 143 THR A O 1
ATOM 1074 N N . ASP A 1 144 ? 20.375 -10.148 -3.797 1 93.12 144 ASP A N 1
ATOM 1075 C CA . ASP A 1 144 ? 20.969 -11.258 -4.527 1 93.12 144 ASP A CA 1
ATOM 1076 C C . ASP A 1 144 ? 21.469 -10.805 -5.898 1 93.12 144 ASP A C 1
ATOM 1078 O O . ASP A 1 144 ? 20.672 -10.359 -6.734 1 93.12 144 ASP A O 1
ATOM 1082 N N . PRO A 1 145 ? 22.719 -10.922 -6.18 1 94.31 145 PRO A N 1
ATOM 1083 C CA . PRO A 1 145 ? 23.25 -10.477 -7.473 1 94.31 145 PRO A CA 1
ATOM 1084 C C . PRO A 1 145 ? 22.609 -11.219 -8.648 1 94.31 145 PRO A C 1
ATOM 1086 O O . PRO A 1 145 ? 22.578 -10.688 -9.766 1 94.31 145 PRO A O 1
ATOM 1089 N N . ARG A 1 146 ? 22.078 -12.398 -8.461 1 97.69 146 ARG A N 1
ATOM 1090 C CA . ARG A 1 146 ? 21.484 -13.195 -9.523 1 97.69 146 ARG A CA 1
ATOM 1091 C C . ARG A 1 146 ? 20.141 -12.617 -9.961 1 97.69 146 ARG A C 1
ATOM 1093 O O . ARG A 1 146 ? 19.594 -13.008 -10.992 1 97.69 146 ARG A O 1
ATOM 1100 N N . ALA A 1 147 ? 19.641 -11.617 -9.172 1 97.88 147 ALA A N 1
ATOM 1101 C CA . ALA A 1 147 ? 18.344 -11.023 -9.484 1 97.88 147 ALA A CA 1
ATOM 1102 C C . ALA A 1 147 ? 18.484 -9.961 -10.578 1 97.88 147 ALA A C 1
ATOM 1104 O O . ALA A 1 147 ? 17.484 -9.539 -11.164 1 97.88 147 ALA A O 1
ATOM 1105 N N . ALA A 1 148 ? 19.703 -9.578 -10.906 1 97.62 148 ALA A N 1
ATOM 1106 C CA . ALA A 1 148 ? 19.922 -8.422 -11.766 1 97.62 148 ALA A CA 1
ATOM 1107 C C . ALA A 1 148 ? 19.312 -8.633 -13.148 1 97.62 148 ALA A C 1
ATOM 1109 O O . ALA A 1 148 ? 19.5 -9.688 -13.758 1 97.62 148 ALA A O 1
ATOM 1110 N N . ASN A 1 149 ? 18.578 -7.633 -13.578 1 98.12 149 ASN A N 1
ATOM 1111 C CA . ASN A 1 149 ? 18.031 -7.539 -14.93 1 98.12 149 ASN A CA 1
ATOM 1112 C C . ASN A 1 149 ? 17.125 -8.727 -15.242 1 98.12 149 ASN A C 1
ATOM 1114 O O . ASN A 1 149 ? 17.234 -9.336 -16.312 1 98.12 149 ASN A O 1
ATOM 1118 N N . ALA A 1 150 ? 16.188 -9.023 -14.281 1 98.25 150 ALA A N 1
ATOM 1119 C CA . ALA A 1 150 ? 15.242 -10.125 -14.445 1 98.25 150 ALA A CA 1
ATOM 1120 C C . ALA A 1 150 ? 13.852 -9.719 -13.977 1 98.25 150 ALA A C 1
ATOM 1122 O O . ALA A 1 150 ? 13.688 -8.711 -13.281 1 98.25 150 ALA A O 1
ATOM 1123 N N . CYS A 1 151 ? 12.906 -10.438 -14.406 1 98.62 151 CYS A N 1
ATOM 1124 C CA . CYS A 1 151 ? 11.516 -10.336 -13.969 1 98.62 151 CYS A CA 1
ATOM 1125 C C . CYS A 1 151 ? 11.078 -11.602 -13.242 1 98.62 151 CYS A C 1
ATOM 1127 O O . CYS A 1 151 ? 11.305 -12.711 -13.734 1 98.62 151 CYS A O 1
ATOM 1129 N N . PHE A 1 152 ? 10.523 -11.422 -12.094 1 98.81 152 PHE A N 1
ATOM 1130 C CA . PHE A 1 152 ? 10.094 -12.586 -11.328 1 98.81 152 PHE A CA 1
ATOM 1131 C C . PHE A 1 152 ? 8.609 -12.492 -11 1 98.81 152 PHE A C 1
ATOM 1133 O O . PHE A 1 152 ? 8.133 -11.445 -10.547 1 98.81 152 PHE A O 1
ATOM 1140 N N . HIS A 1 153 ? 7.875 -13.539 -11.242 1 98.75 153 HIS A N 1
ATOM 1141 C CA . HIS A 1 153 ? 6.578 -13.727 -10.609 1 98.75 153 HIS A CA 1
ATOM 1142 C C . HIS A 1 153 ? 6.73 -14.25 -9.18 1 98.75 153 HIS A C 1
ATOM 1144 O O . HIS A 1 153 ? 7.543 -15.141 -8.93 1 98.75 153 HIS A O 1
ATOM 1150 N N . VAL A 1 154 ? 6.027 -13.609 -8.258 1 98.69 154 VAL A N 1
ATOM 1151 C CA . VAL A 1 154 ? 6.113 -13.977 -6.844 1 98.69 154 VAL A CA 1
ATOM 1152 C C . VAL A 1 154 ? 4.723 -14.305 -6.309 1 98.69 154 VAL A C 1
ATOM 1154 O O . VAL A 1 154 ? 3.795 -13.508 -6.445 1 98.69 154 VAL A O 1
ATOM 1157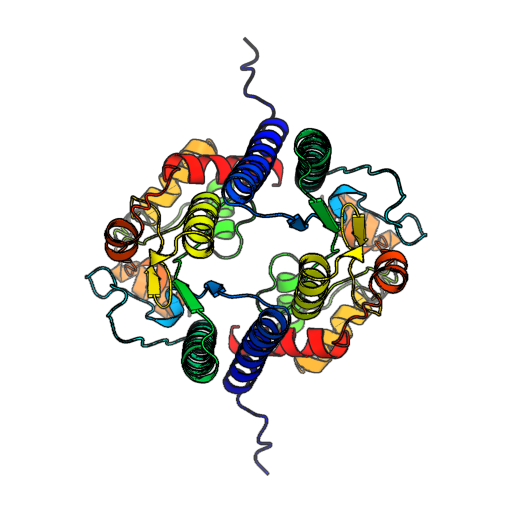 N N . ALA A 1 155 ? 4.547 -15.414 -5.715 1 98.69 155 ALA A N 1
ATOM 1158 C CA . ALA A 1 155 ? 3.275 -15.859 -5.148 1 98.69 155 ALA A CA 1
ATOM 1159 C C . ALA A 1 155 ? 3.498 -16.812 -3.979 1 98.69 155 ALA A C 1
ATOM 1161 O O . ALA A 1 155 ? 4.625 -17.25 -3.73 1 98.69 155 ALA A O 1
ATOM 1162 N N . ASP A 1 156 ? 2.461 -17.047 -3.268 1 98.25 156 ASP A N 1
ATOM 1163 C CA . ASP A 1 156 ? 2.486 -18.094 -2.246 1 98.25 156 ASP A CA 1
ATOM 1164 C C . ASP A 1 156 ? 2.623 -19.469 -2.875 1 98.25 156 ASP A C 1
ATOM 1166 O O . ASP A 1 156 ? 2.514 -19.625 -4.094 1 98.25 156 ASP A O 1
ATOM 1170 N N . ALA A 1 157 ? 2.863 -20.438 -2.021 1 96.75 157 ALA A N 1
ATOM 1171 C CA . ALA A 1 157 ? 3.168 -21.781 -2.508 1 96.75 157 ALA A CA 1
ATOM 1172 C C . ALA A 1 157 ? 1.909 -22.484 -3.014 1 96.75 157 ALA A C 1
ATOM 1174 O O . ALA A 1 157 ? 1.988 -23.391 -3.836 1 96.75 157 ALA A O 1
ATOM 1175 N N . GLU A 1 158 ? 0.758 -22.047 -2.584 1 96.31 158 GLU A N 1
ATOM 1176 C CA . GLU A 1 158 ? -0.497 -22.703 -2.936 1 96.31 158 GLU A CA 1
ATOM 1177 C C . GLU A 1 158 ? -1.473 -21.719 -3.578 1 96.31 158 GLU A C 1
ATOM 1179 O O . GLU A 1 158 ? -1.633 -20.594 -3.104 1 96.31 158 GLU A O 1
ATOM 1184 N N . ASP A 1 159 ? -2.053 -22.141 -4.641 1 96.88 159 ASP A N 1
ATOM 1185 C CA . ASP A 1 159 ? -3.162 -21.406 -5.246 1 96.88 159 ASP A CA 1
ATOM 1186 C C . ASP A 1 159 ? -4.5 -21.859 -4.652 1 96.88 159 ASP A C 1
ATOM 1188 O O . ASP A 1 159 ? -4.707 -23.047 -4.398 1 96.88 159 ASP A O 1
ATOM 1192 N N . LEU A 1 160 ? -5.391 -20.922 -4.48 1 95.5 160 LEU A N 1
ATOM 1193 C CA . LEU A 1 160 ? -6.664 -21.234 -3.838 1 95.5 160 LEU A CA 1
ATOM 1194 C C . LEU A 1 160 ? -7.832 -20.828 -4.727 1 95.5 160 LEU A C 1
ATOM 1196 O O . LEU A 1 160 ? -7.75 -19.828 -5.453 1 95.5 160 LEU A O 1
ATOM 1200 N N . SER A 1 161 ? -8.898 -21.625 -4.656 1 93.56 161 SER A N 1
ATOM 1201 C CA . SER A 1 161 ? -10.18 -21.109 -5.133 1 93.56 161 SER A CA 1
ATOM 1202 C C . SER A 1 161 ? -10.766 -20.094 -4.16 1 93.56 161 SER A C 1
ATOM 1204 O O . SER A 1 16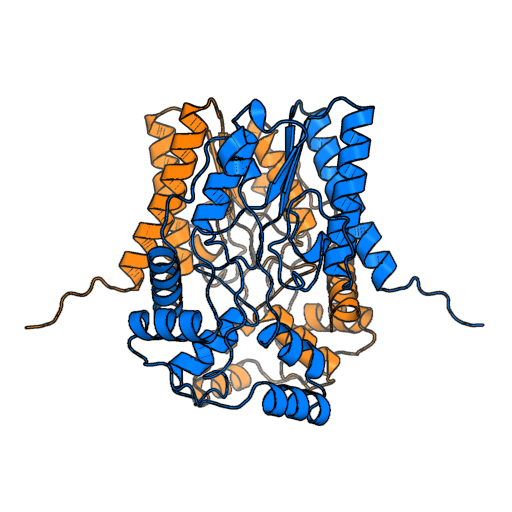1 ? -10.352 -20.031 -3 1 93.56 161 SER A O 1
ATOM 1206 N N . VAL A 1 162 ? -11.672 -19.344 -4.699 1 91.12 162 VAL A N 1
ATOM 1207 C CA . VAL A 1 162 ? -12.336 -18.375 -3.836 1 91.12 162 VAL A CA 1
ATOM 1208 C C . VAL A 1 162 ? -13.008 -19.094 -2.67 1 91.12 162 VAL A C 1
ATOM 1210 O O . VAL A 1 162 ? -12.992 -18.609 -1.538 1 91.12 162 VAL A O 1
ATOM 1213 N N . ALA A 1 163 ? -13.609 -20.25 -2.904 1 92.06 163 ALA A N 1
ATOM 1214 C CA . ALA A 1 163 ? -14.242 -21.031 -1.854 1 92.06 163 ALA A CA 1
ATOM 1215 C C . ALA A 1 163 ? -13.234 -21.453 -0.789 1 92.06 163 ALA A C 1
ATOM 1217 O O . ALA A 1 163 ? -13.5 -21.344 0.409 1 92.06 163 ALA A O 1
ATOM 1218 N N . GLN A 1 164 ? -12.117 -21.922 -1.229 1 94.38 164 GLN A N 1
ATOM 1219 C CA . GLN A 1 164 ? -11.062 -22.312 -0.3 1 94.38 164 GLN A CA 1
ATOM 1220 C C . GLN A 1 164 ? -10.578 -21.125 0.521 1 94.38 164 GLN A C 1
ATOM 1222 O O . GLN A 1 164 ? -10.328 -21.25 1.722 1 94.38 164 GLN A O 1
ATOM 1227 N N . LEU A 1 165 ? -10.414 -20.016 -0.145 1 94.94 165 LEU A N 1
ATOM 1228 C CA . LEU A 1 165 ? -10 -18.781 0.522 1 94.94 165 LEU A CA 1
ATOM 1229 C C . LEU A 1 165 ? -10.984 -18.406 1.619 1 94.94 165 LEU A C 1
ATOM 1231 O O . LEU A 1 165 ? -10.586 -18.141 2.756 1 94.94 165 LEU A O 1
ATOM 1235 N N . LEU A 1 166 ? -12.242 -18.453 1.281 1 94.69 166 LEU A N 1
ATOM 1236 C CA . LEU A 1 166 ? -13.305 -18.062 2.215 1 94.69 166 LEU A CA 1
ATOM 1237 C C . LEU A 1 166 ? -13.375 -19.047 3.379 1 94.69 166 LEU A C 1
ATOM 1239 O O . LEU A 1 166 ? -13.555 -18.641 4.527 1 94.69 166 LEU A O 1
ATOM 1243 N N . ARG A 1 167 ? -13.258 -20.266 3.125 1 95.38 167 ARG A N 1
ATOM 1244 C CA . ARG A 1 167 ? -13.266 -21.266 4.188 1 95.38 167 ARG A CA 1
ATOM 1245 C C . ARG A 1 167 ? -12.086 -21.078 5.133 1 95.38 167 ARG A C 1
ATOM 1247 O O . ARG A 1 167 ? -12.242 -21.156 6.352 1 95.38 167 ARG A O 1
ATOM 1254 N N . GLY A 1 168 ? -10.914 -20.859 4.52 1 95.69 168 GLY A N 1
ATOM 1255 C CA . GLY A 1 168 ? -9.734 -20.594 5.332 1 95.69 168 GLY A CA 1
ATOM 1256 C C . GLY A 1 168 ? -9.898 -19.375 6.234 1 95.69 168 GLY A C 1
ATOM 1257 O O . GLY A 1 168 ? -9.633 -19.453 7.438 1 95.69 168 GLY A O 1
ATOM 1258 N N . LEU A 1 169 ? -10.312 -18.266 5.668 1 96.19 169 LEU A N 1
ATOM 1259 C CA . LEU A 1 169 ? -10.555 -17.047 6.438 1 96.19 169 LEU A CA 1
ATOM 1260 C C . LEU A 1 169 ? -11.617 -17.281 7.512 1 96.19 169 LEU A C 1
ATOM 1262 O O . LEU A 1 169 ? -11.469 -16.828 8.648 1 96.19 169 LEU A O 1
ATOM 1266 N N . GLY A 1 170 ? -12.703 -17.953 7.117 1 96.12 170 GLY A N 1
ATOM 1267 C CA . GLY A 1 170 ? -13.781 -18.266 8.047 1 96.12 170 GLY A CA 1
ATOM 1268 C C . GLY A 1 170 ? -13.312 -19.016 9.273 1 96.12 170 GLY A C 1
ATOM 1269 O O . GLY A 1 170 ? -13.773 -18.75 10.383 1 96.12 170 GLY A O 1
ATOM 1270 N N . ARG A 1 171 ? -12.461 -19.969 9.086 1 95.75 171 ARG A N 1
ATOM 1271 C CA . ARG A 1 171 ? -11.914 -20.734 10.203 1 95.75 171 ARG A CA 1
ATOM 1272 C C . ARG A 1 171 ? -11.195 -19.828 11.188 1 95.75 171 ARG A C 1
ATOM 1274 O O . ARG A 1 171 ? -11.383 -19.938 12.398 1 95.75 171 ARG A O 1
ATOM 1281 N N . HIS A 1 172 ? -10.43 -18.891 10.664 1 94.38 172 HIS A N 1
ATOM 1282 C CA . HIS A 1 172 ? -9.625 -18.047 11.531 1 94.38 172 HIS A CA 1
ATOM 1283 C C . HIS A 1 172 ? -10.477 -16.953 12.172 1 94.38 172 HIS A C 1
ATOM 1285 O O . HIS A 1 172 ? -10.141 -16.453 13.25 1 94.38 172 HIS A O 1
ATOM 1291 N N . LEU A 1 173 ? -11.578 -16.656 11.547 1 94.44 173 LEU A N 1
ATOM 1292 C CA . LEU A 1 173 ? -12.484 -15.648 12.094 1 94.44 173 LEU A CA 1
ATOM 1293 C C . LEU A 1 173 ? -13.523 -16.297 13.008 1 94.44 173 LEU A C 1
ATOM 1295 O O . LEU A 1 173 ? -14.305 -15.586 13.648 1 94.44 173 LEU A O 1
ATOM 1299 N N . SER A 1 174 ? -13.539 -17.578 13.055 1 94.12 174 SER A N 1
ATOM 1300 C CA . SER A 1 174 ? -14.562 -18.328 13.758 1 94.12 174 SER A CA 1
ATOM 1301 C C . SER A 1 174 ? -15.961 -18 13.25 1 94.12 174 SER A C 1
ATOM 1303 O O . SER A 1 174 ? -16.891 -17.812 14.031 1 94.12 174 SER A O 1
ATOM 1305 N N . LYS A 1 175 ? -16.031 -17.719 11.977 1 94.88 175 LYS A N 1
ATOM 1306 C CA . LYS A 1 175 ? -17.25 -17.5 11.203 1 94.88 175 LYS A CA 1
ATOM 1307 C C . LYS A 1 175 ? -17.281 -18.391 9.961 1 94.88 175 LYS A C 1
ATOM 1309 O O . LYS A 1 175 ? -16.719 -18.031 8.922 1 94.88 175 LYS A O 1
ATOM 1314 N N . PRO A 1 176 ? -17.938 -19.484 10.078 1 93.19 176 PRO A N 1
ATOM 1315 C CA . PRO A 1 176 ? -17.922 -20.406 8.938 1 93.19 176 PRO A CA 1
ATOM 1316 C C . PRO A 1 176 ? -18.453 -19.766 7.66 1 93.19 176 PRO A C 1
ATOM 1318 O O . PRO A 1 176 ? -19.406 -18.984 7.707 1 93.19 176 PRO A O 1
ATOM 1321 N N . ALA A 1 177 ? -17.797 -20.031 6.551 1 93.75 177 ALA A N 1
ATOM 1322 C CA . ALA A 1 177 ? -18.234 -19.531 5.25 1 93.75 177 ALA A CA 1
ATOM 1323 C C . ALA A 1 177 ? -19.516 -20.234 4.805 1 93.75 177 ALA A C 1
ATOM 1325 O O . ALA A 1 177 ? -19.562 -21.469 4.707 1 93.75 177 ALA A O 1
ATOM 1326 N N . ARG A 1 178 ? -20.531 -19.531 4.539 1 95.19 178 ARG A N 1
ATOM 1327 C CA . ARG A 1 178 ? -21.781 -20.062 4.008 1 95.19 178 ARG A CA 1
ATOM 1328 C C . ARG A 1 178 ? -21.797 -20 2.484 1 95.19 178 ARG A C 1
ATOM 1330 O O . ARG A 1 178 ? -22.25 -19 1.912 1 95.19 178 ARG A O 1
ATOM 1337 N N . LEU A 1 179 ? -21.281 -21.062 1.934 1 94.25 179 LEU A N 1
ATOM 1338 C CA . LEU A 1 179 ? -21.141 -21.094 0.482 1 94.25 179 LEU A CA 1
ATOM 1339 C C . LEU A 1 179 ? -22.25 -21.922 -0.16 1 94.25 179 LEU A C 1
ATOM 1341 O O . LEU A 1 179 ? -22.406 -23.109 0.155 1 94.25 179 LEU A O 1
ATOM 1345 N N . ILE A 1 180 ? -23 -21.297 -1.039 1 93.19 180 ILE A N 1
ATOM 1346 C CA . ILE A 1 180 ? -24.062 -21.984 -1.779 1 93.19 180 ILE A CA 1
ATOM 1347 C C . ILE A 1 180 ? -23.531 -22.422 -3.145 1 93.19 180 ILE A C 1
ATOM 1349 O O . ILE A 1 180 ? -22.984 -21.609 -3.893 1 93.19 180 ILE A O 1
ATOM 1353 N N . PRO A 1 181 ? -23.719 -23.688 -3.414 1 91.62 181 PRO A N 1
ATOM 1354 C CA . PRO A 1 181 ? -23.234 -24.156 -4.715 1 91.62 181 PRO A CA 1
ATOM 1355 C C . PRO A 1 181 ? -24.125 -23.688 -5.871 1 91.62 181 PRO A C 1
ATOM 1357 O O . PRO A 1 181 ? -25.234 -24.219 -6.059 1 91.62 181 PRO A O 1
ATOM 1360 N N . VAL A 1 182 ? -23.719 -22.672 -6.516 1 89.5 182 VAL A N 1
ATOM 1361 C CA . VAL A 1 182 ? -24.391 -22.172 -7.711 1 89.5 182 VAL A CA 1
ATOM 1362 C C . VAL A 1 182 ? -23.516 -22.406 -8.938 1 89.5 182 VAL A C 1
ATOM 1364 O O . VAL A 1 182 ? -22.328 -22.047 -8.93 1 89.5 182 VAL A O 1
ATOM 1367 N N . PRO A 1 183 ? -24.156 -23.047 -9.953 1 87.5 183 PRO A N 1
ATOM 1368 C CA . PRO A 1 183 ? -23.344 -23.266 -11.156 1 87.5 183 PRO A CA 1
ATOM 1369 C C . PRO A 1 183 ? -22.781 -21.969 -11.719 1 87.5 183 PRO A C 1
ATOM 1371 O O . PRO A 1 183 ? -23.453 -20.938 -11.734 1 87.5 183 PRO A O 1
ATOM 1374 N N . THR A 1 184 ? -21.484 -22.094 -12.156 1 84.38 184 THR A N 1
ATOM 1375 C CA . THR A 1 184 ? -20.75 -20.922 -12.625 1 84.38 184 THR A CA 1
ATOM 1376 C C . THR A 1 184 ? -21.484 -20.25 -13.789 1 84.38 184 THR A C 1
ATOM 1378 O O . THR A 1 184 ? -21.453 -19.031 -13.922 1 84.38 184 THR A O 1
ATOM 1381 N N . GLY A 1 1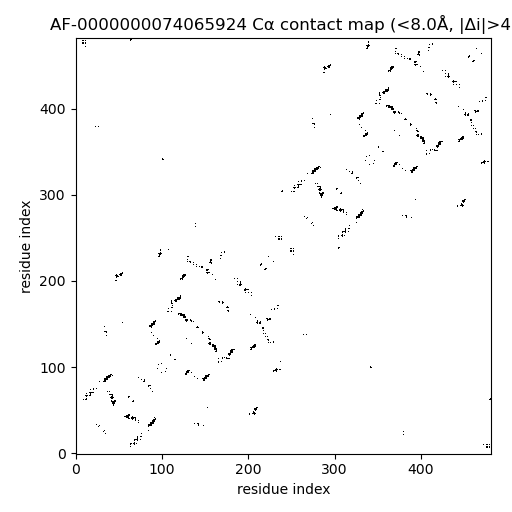85 ? -22.109 -21.094 -14.578 1 84.25 185 GLY A N 1
ATOM 1382 C CA . GLY A 1 185 ? -22.875 -20.531 -15.68 1 84.25 185 GLY A CA 1
ATOM 1383 C C . GLY A 1 185 ? -23.984 -19.594 -15.227 1 84.25 185 GLY A C 1
ATOM 1384 O O . GLY A 1 185 ? -24.203 -18.547 -15.844 1 84.25 185 GLY A O 1
ATOM 1385 N N . LEU A 1 186 ? -24.625 -19.938 -14.109 1 84.75 186 LEU A N 1
ATOM 1386 C CA . LEU A 1 186 ? -25.688 -19.109 -13.562 1 84.75 186 LEU A CA 1
ATOM 1387 C C . LEU A 1 186 ? -25.141 -17.812 -12.961 1 84.75 186 LEU A C 1
ATOM 1389 O O . LEU A 1 186 ? -25.75 -16.766 -13.07 1 84.75 186 LEU A O 1
ATOM 1393 N N . LEU A 1 187 ? -24 -17.953 -12.391 1 83.94 187 LEU A N 1
ATOM 1394 C CA . LEU A 1 187 ? -23.359 -16.781 -11.82 1 83.94 187 LEU A CA 1
ATOM 1395 C C . LEU A 1 187 ? -22.969 -15.789 -12.914 1 83.94 187 LEU A C 1
ATOM 1397 O O . LEU A 1 187 ? -23.203 -14.578 -12.781 1 83.94 187 LEU A O 1
ATOM 1401 N N . ARG A 1 188 ? -22.453 -16.359 -13.953 1 82.88 188 ARG A N 1
ATOM 1402 C CA . ARG A 1 188 ? -22.078 -15.523 -15.078 1 82.88 188 ARG A CA 1
ATOM 1403 C C . ARG A 1 188 ? -23.281 -14.82 -15.68 1 82.88 188 ARG A C 1
ATOM 1405 O O . ARG A 1 188 ? -23.219 -13.633 -16.016 1 82.88 188 ARG A O 1
ATOM 1412 N N . ALA A 1 189 ? -24.344 -15.555 -15.734 1 82.56 189 ALA A N 1
ATOM 1413 C CA . ALA A 1 189 ? -25.578 -14.984 -16.266 1 82.56 189 ALA A CA 1
ATOM 1414 C C . ALA A 1 189 ? -26.109 -13.867 -15.367 1 82.56 189 ALA A C 1
ATOM 1416 O O . ALA A 1 189 ? -26.578 -12.836 -15.859 1 82.56 189 ALA A O 1
ATOM 1417 N N . ALA A 1 190 ? -25.984 -14.031 -14.086 1 82.12 190 ALA A N 1
ATOM 1418 C CA . ALA A 1 190 ? -26.406 -13.023 -13.125 1 82.12 190 ALA A CA 1
ATOM 1419 C C . ALA A 1 190 ? -25.562 -11.758 -13.234 1 82.12 190 ALA A C 1
ATOM 1421 O O . ALA A 1 190 ? -26.062 -10.648 -13.078 1 82.12 190 ALA A O 1
ATOM 1422 N N . GLY A 1 191 ? -24.328 -12.008 -13.461 1 79.56 191 GLY A N 1
ATOM 1423 C CA . GLY A 1 191 ? -23.438 -10.875 -13.648 1 79.56 191 GLY A CA 1
ATOM 1424 C C . GLY A 1 191 ? -23.797 -10.023 -14.844 1 79.56 191 GLY A C 1
ATOM 1425 O O . GLY A 1 191 ? -23.766 -8.789 -14.766 1 79.56 191 GLY A O 1
ATOM 1426 N N . VAL A 1 192 ? -24.203 -10.711 -15.922 1 79.62 192 VAL A N 1
ATOM 1427 C CA . VAL A 1 192 ? -24.625 -10.008 -17.125 1 79.62 192 VAL A CA 1
ATOM 1428 C C . VAL A 1 192 ? -25.875 -9.18 -16.828 1 79.62 192 VAL A C 1
ATOM 1430 O O . VAL A 1 192 ? -25.953 -8.008 -17.203 1 79.62 192 VAL A O 1
ATOM 1433 N N . LEU A 1 193 ? -26.734 -9.727 -16.016 1 81.25 193 LEU A N 1
ATOM 1434 C CA . LEU A 1 193 ? -28 -9.086 -15.719 1 81.25 193 LEU A CA 1
ATOM 1435 C C . LEU A 1 193 ? -27.812 -7.922 -14.75 1 81.25 193 LEU A C 1
ATOM 1437 O O . LEU A 1 193 ? -28.562 -6.938 -14.805 1 81.25 193 LEU A O 1
ATOM 1441 N N . SER A 1 194 ? -26.828 -7.988 -13.938 1 79.19 194 SER A N 1
ATOM 1442 C CA . SER A 1 194 ? -26.641 -6.988 -12.891 1 79.19 194 SER A CA 1
ATOM 1443 C C . SER A 1 194 ? -25.594 -5.961 -13.289 1 79.19 194 SER A C 1
ATOM 1445 O O . SER A 1 194 ? -25.328 -5.008 -12.547 1 79.19 194 SER A O 1
ATOM 1447 N N . GLY A 1 195 ? -25.062 -6.117 -14.438 1 75.5 195 GLY A N 1
ATOM 1448 C CA . GLY A 1 195 ? -24.016 -5.203 -14.883 1 75.5 195 GLY A CA 1
ATOM 1449 C C . GLY A 1 195 ? -22.703 -5.402 -14.156 1 75.5 195 GLY A C 1
ATOM 1450 O O . GLY A 1 195 ? -21.875 -4.492 -14.117 1 75.5 195 GLY A O 1
ATOM 1451 N N . ARG A 1 196 ? -22.562 -6.512 -13.539 1 76.44 196 ARG A N 1
ATOM 1452 C CA . ARG A 1 196 ? -21.359 -6.828 -12.789 1 76.44 196 ARG A CA 1
ATOM 1453 C C . ARG A 1 196 ? -20.578 -7.953 -13.461 1 76.44 196 ARG A C 1
ATOM 1455 O O . ARG A 1 196 ? -19.984 -8.797 -12.781 1 76.44 196 ARG A O 1
ATOM 1462 N N . SER A 1 197 ? -20.625 -8.023 -14.766 1 76.88 197 SER A N 1
ATOM 1463 C CA . SER A 1 197 ? -20.031 -9.109 -15.539 1 76.88 197 SER A CA 1
ATOM 1464 C C . SER A 1 197 ? -18.531 -9.211 -15.297 1 76.88 197 SER A C 1
ATOM 1466 O O . SER A 1 197 ? -18 -10.305 -15.102 1 76.88 197 SER A O 1
ATOM 1468 N N . ALA A 1 198 ? -17.844 -8.078 -15.234 1 72.12 198 ALA A N 1
ATOM 1469 C CA . ALA A 1 198 ? -16.391 -8.078 -15.062 1 72.12 198 ALA A CA 1
ATOM 1470 C C . ALA A 1 198 ? -15.992 -8.633 -13.695 1 72.12 198 ALA A C 1
ATOM 1472 O O . ALA A 1 198 ? -15.055 -9.422 -13.586 1 72.12 198 ALA A O 1
ATOM 1473 N N . GLN A 1 199 ? -16.719 -8.227 -12.742 1 72.38 199 GLN A N 1
ATOM 1474 C CA . GLN A 1 199 ? -16.469 -8.695 -11.391 1 72.38 199 GLN A CA 1
ATOM 1475 C C . GLN A 1 199 ? -16.703 -10.203 -11.273 1 72.38 199 GLN A C 1
ATOM 1477 O O . GLN A 1 199 ? -15.898 -10.914 -10.664 1 72.38 199 GLN A O 1
ATOM 1482 N N . LEU A 1 200 ? -17.797 -10.625 -11.906 1 72.75 200 LEU A N 1
ATOM 1483 C CA . LEU A 1 200 ? -18.125 -12.039 -11.828 1 72.75 200 LEU A CA 1
ATOM 1484 C C . LEU A 1 200 ? -17.172 -12.875 -12.664 1 72.75 200 LEU A C 1
ATOM 1486 O O . LEU A 1 200 ? -16.844 -14.008 -12.297 1 72.75 200 LEU A O 1
ATOM 1490 N N . GLU A 1 201 ? -16.75 -12.344 -13.75 1 76.75 201 GLU A N 1
ATOM 1491 C CA . GLU A 1 201 ? -15.773 -13.039 -14.578 1 76.75 201 GLU A CA 1
ATOM 1492 C C . GLU A 1 201 ? -14.461 -13.242 -13.82 1 76.75 201 GLU A C 1
ATOM 1494 O O . GLU A 1 201 ? -13.867 -14.328 -13.875 1 76.75 201 GLU A O 1
ATOM 1499 N N . ARG A 1 202 ? -14.102 -12.266 -13.102 1 75.44 202 ARG A N 1
ATOM 1500 C CA . ARG A 1 202 ? -12.875 -12.359 -12.32 1 75.44 202 ARG A CA 1
ATOM 1501 C C . ARG A 1 202 ? -12.992 -13.43 -11.242 1 75.44 202 ARG A C 1
ATOM 1503 O O . ARG A 1 202 ? -12.023 -14.133 -10.945 1 75.44 202 ARG A O 1
ATOM 1510 N N . LEU A 1 203 ? -14.188 -13.594 -10.812 1 74.69 203 LEU A N 1
ATOM 1511 C CA . LEU A 1 203 ? -14.438 -14.555 -9.742 1 74.69 203 LEU A CA 1
ATOM 1512 C C . LEU A 1 203 ? -14.484 -15.977 -10.297 1 74.69 203 LEU A C 1
ATOM 1514 O O . LEU A 1 203 ? -14.203 -16.938 -9.578 1 74.69 203 LEU A O 1
ATOM 1518 N N . THR A 1 204 ? -14.727 -16.062 -11.562 1 79.62 204 THR A N 1
ATOM 1519 C CA . THR A 1 204 ? -14.977 -17.375 -12.117 1 79.62 204 THR A CA 1
ATOM 1520 C C . THR A 1 204 ? -13.836 -17.797 -13.039 1 79.62 204 THR A C 1
ATOM 1522 O O . THR A 1 204 ? -13.867 -18.891 -13.609 1 79.62 204 THR A O 1
ATOM 1525 N N . SER A 1 205 ? -12.898 -16.922 -13.188 1 86.5 205 SER A N 1
ATOM 1526 C CA . SER A 1 205 ? -11.75 -17.266 -14.023 1 86.5 205 SER A CA 1
ATOM 1527 C C . SER A 1 205 ? -10.484 -17.422 -13.195 1 86.5 205 SER A C 1
ATOM 1529 O O . SER A 1 205 ? -10.305 -16.734 -12.188 1 86.5 205 SER A O 1
ATOM 1531 N N . SER A 1 206 ? -9.648 -18.359 -13.703 1 93.06 206 SER A N 1
ATOM 1532 C CA . SER A 1 206 ? -8.398 -18.609 -13 1 93.06 206 SER A CA 1
ATOM 1533 C C . SER A 1 206 ? -7.336 -17.578 -13.383 1 93.06 206 SER A C 1
ATOM 1535 O O . SER A 1 206 ? -7.336 -17.062 -14.5 1 93.06 206 SER A O 1
ATOM 1537 N N . LEU A 1 207 ? -6.527 -17.234 -12.469 1 95.12 207 LEU A N 1
ATOM 1538 C CA . LEU A 1 207 ? -5.336 -16.422 -12.664 1 95.12 207 LEU A CA 1
ATOM 1539 C C . LEU A 1 207 ? -4.184 -16.922 -11.805 1 95.12 207 LEU A C 1
ATOM 1541 O O . LEU A 1 207 ? -3.965 -16.422 -10.695 1 95.12 207 LEU A O 1
ATOM 1545 N N . GLN A 1 208 ? -3.51 -17.938 -12.305 1 97.56 208 GLN A N 1
ATOM 1546 C CA . GLN A 1 208 ? -2.359 -18.531 -11.625 1 97.56 208 GLN A CA 1
ATOM 1547 C C . GLN A 1 208 ? -1.052 -18.078 -12.266 1 97.56 208 GLN A C 1
ATOM 1549 O O . GLN A 1 208 ? -0.993 -17.859 -13.484 1 97.56 208 GLN A O 1
ATOM 1554 N N . VAL A 1 209 ? -0.036 -17.938 -11.422 1 98.25 209 VAL A N 1
ATOM 1555 C CA . VAL A 1 209 ? 1.269 -17.531 -11.938 1 98.25 209 VAL A CA 1
ATOM 1556 C C . VAL A 1 209 ? 2.287 -18.641 -11.688 1 98.25 209 VAL A C 1
ATOM 1558 O O . VAL A 1 209 ? 2.207 -19.359 -10.688 1 98.25 209 VAL A O 1
ATOM 1561 N N . ASP A 1 210 ? 3.146 -18.828 -12.664 1 98.31 210 ASP A N 1
ATOM 1562 C CA . ASP A 1 210 ? 4.293 -19.719 -12.523 1 98.31 210 ASP A CA 1
ATOM 1563 C C . ASP A 1 210 ? 5.449 -19.016 -11.812 1 98.31 210 ASP A C 1
ATOM 1565 O O . ASP A 1 210 ? 5.938 -17.984 -12.281 1 98.31 210 ASP A O 1
ATOM 1569 N N . THR A 1 211 ? 5.867 -19.562 -10.641 1 98.38 211 THR A N 1
ATOM 1570 C CA . THR A 1 211 ? 6.926 -18.938 -9.859 1 98.38 211 THR A CA 1
ATOM 1571 C C . THR A 1 211 ? 8.211 -19.75 -9.938 1 98.38 211 THR A C 1
ATOM 1573 O O . THR A 1 211 ? 9.07 -19.656 -9.055 1 98.38 211 THR A O 1
ATOM 1576 N N . SER A 1 212 ? 8.367 -20.594 -10.922 1 98 212 SER A N 1
ATOM 1577 C CA . SER A 1 212 ? 9.523 -21.484 -11.047 1 98 212 SER A CA 1
ATOM 1578 C C . SER A 1 212 ? 10.812 -20.672 -11.219 1 98 212 SER A C 1
ATOM 1580 O O . SER A 1 212 ? 11.867 -21.078 -10.742 1 98 212 SER A O 1
ATOM 1582 N N . LEU A 1 213 ? 10.781 -19.531 -11.875 1 98.31 213 LEU A N 1
ATOM 1583 C CA . LEU A 1 213 ? 11.992 -18.781 -12.195 1 98.31 213 LEU A CA 1
ATOM 1584 C C . LEU A 1 213 ? 12.656 -18.25 -10.93 1 98.31 213 LEU A C 1
ATOM 1586 O O . LEU A 1 213 ? 13.875 -18.391 -10.766 1 98.31 213 LEU A O 1
ATOM 1590 N N . ILE A 1 214 ? 11.883 -17.625 -10.023 1 98.56 214 ILE A N 1
ATOM 1591 C CA . ILE A 1 214 ? 12.5 -17.062 -8.828 1 98.56 214 ILE A CA 1
ATOM 1592 C C . ILE A 1 214 ? 13.031 -18.188 -7.945 1 98.56 214 ILE A C 1
ATOM 1594 O O . ILE A 1 214 ? 14.062 -18.016 -7.281 1 98.56 214 ILE A O 1
ATOM 1598 N N . HIS A 1 215 ? 12.367 -19.344 -7.945 1 98 215 HIS A N 1
ATOM 1599 C CA . HIS A 1 215 ? 12.859 -20.516 -7.223 1 98 215 HIS A CA 1
ATOM 1600 C C . HIS A 1 215 ? 14.195 -20.984 -7.781 1 98 215 HIS A C 1
ATOM 1602 O O . HIS A 1 215 ? 15.156 -21.188 -7.027 1 98 215 HIS A O 1
ATOM 1608 N N . ALA A 1 216 ? 14.25 -21.109 -9.023 1 97.94 216 ALA A N 1
ATOM 1609 C CA . ALA A 1 216 ? 15.43 -21.656 -9.68 1 97.94 216 ALA A CA 1
ATOM 1610 C C . ALA A 1 216 ? 16.609 -20.688 -9.617 1 97.94 216 ALA A C 1
ATOM 1612 O O . ALA A 1 216 ? 17.734 -21.109 -9.367 1 97.94 216 ALA A O 1
ATOM 1613 N N . ARG A 1 217 ? 16.344 -19.422 -9.836 1 97.88 217 ARG A N 1
ATOM 1614 C CA . ARG A 1 217 ? 17.422 -18.438 -10 1 97.88 217 ARG A CA 1
ATOM 1615 C C . ARG A 1 217 ? 17.891 -17.906 -8.656 1 97.88 217 ARG A C 1
ATOM 1617 O O . ARG A 1 217 ? 19.078 -17.703 -8.445 1 97.88 217 ARG A O 1
ATOM 1624 N N . LEU A 1 218 ? 16.969 -17.641 -7.754 1 97.62 218 LEU A N 1
ATOM 1625 C CA . LEU A 1 218 ? 17.328 -16.984 -6.492 1 97.62 218 LEU A CA 1
ATOM 1626 C C . LEU A 1 218 ? 17.25 -17.984 -5.336 1 97.62 218 LEU A C 1
ATOM 1628 O O . LEU A 1 218 ? 17.641 -17.656 -4.211 1 97.62 218 LEU A O 1
ATOM 1632 N N . GLY A 1 219 ? 16.672 -19.156 -5.578 1 97.44 219 GLY A N 1
ATOM 1633 C CA . GLY A 1 219 ? 16.469 -20.109 -4.5 1 97.44 219 GLY A CA 1
ATOM 1634 C C . GLY A 1 219 ? 15.398 -19.672 -3.512 1 97.44 219 GLY A C 1
ATOM 1635 O O . GLY A 1 219 ? 15.398 -20.109 -2.357 1 97.44 219 GLY A O 1
ATOM 1636 N N . TRP A 1 220 ? 14.516 -18.812 -3.914 1 97 220 TRP A N 1
ATOM 1637 C CA . TRP A 1 220 ? 13.539 -18.234 -2.99 1 97 220 TRP A CA 1
ATOM 1638 C C . TRP A 1 220 ? 12.297 -19.125 -2.889 1 97 220 TRP A C 1
ATOM 1640 O O . TRP A 1 220 ? 11.781 -19.594 -3.902 1 97 220 TRP A O 1
ATOM 1650 N N . GLN A 1 221 ? 11.867 -19.344 -1.713 1 97.19 221 GLN A N 1
ATOM 1651 C CA . GLN A 1 221 ? 10.578 -19.938 -1.383 1 97.19 221 GLN A CA 1
ATOM 1652 C C . GLN A 1 221 ? 9.828 -19.094 -0.356 1 97.19 221 GLN A C 1
ATOM 1654 O O . GLN A 1 221 ? 10.438 -18.5 0.528 1 97.19 221 GLN A O 1
ATOM 1659 N N . PRO A 1 222 ? 8.469 -19.031 -0.532 1 97.25 222 PRO A N 1
ATOM 1660 C CA . PRO A 1 222 ? 7.754 -18.25 0.483 1 97.25 222 PRO A CA 1
ATOM 1661 C C . PRO A 1 222 ? 7.98 -18.781 1.897 1 97.25 222 PRO A C 1
ATOM 1663 O O . PRO A 1 222 ? 7.715 -19.953 2.17 1 97.25 222 PRO A O 1
ATOM 1666 N N . PRO A 1 223 ? 8.445 -17.953 2.771 1 94.44 223 PRO A N 1
ATOM 1667 C CA . PRO A 1 223 ? 8.742 -18.422 4.125 1 94.44 223 PRO A CA 1
ATOM 1668 C C . PRO A 1 223 ? 7.48 -18.688 4.941 1 94.44 223 PRO A C 1
ATOM 1670 O O . PRO A 1 223 ? 7.531 -19.406 5.945 1 94.44 223 PRO A O 1
ATOM 1673 N N . PHE A 1 224 ? 6.355 -18.109 4.578 1 94.19 224 PHE A N 1
ATOM 1674 C CA . PHE A 1 224 ? 5.105 -18.312 5.301 1 94.19 224 PHE A CA 1
ATOM 1675 C C . PHE A 1 224 ? 4.121 -19.109 4.461 1 94.19 224 PHE A C 1
ATOM 1677 O O . PHE A 1 224 ? 3.99 -18.875 3.256 1 94.19 224 PHE A O 1
ATOM 1684 N N . ALA A 1 225 ? 3.426 -20 5.105 1 96.75 225 ALA A N 1
ATOM 1685 C CA . ALA A 1 225 ? 2.344 -20.734 4.461 1 96.75 225 ALA A CA 1
ATOM 1686 C C . ALA A 1 225 ? 1.12 -19.859 4.254 1 96.75 225 ALA A C 1
ATOM 1688 O O . ALA A 1 225 ? 0.956 -18.844 4.934 1 96.75 225 ALA A O 1
ATOM 1689 N N . VAL A 1 226 ? 0.306 -20.266 3.285 1 97 226 VAL A N 1
ATOM 1690 C CA . VAL A 1 226 ? -0.912 -19.516 2.988 1 97 226 VAL A CA 1
ATOM 1691 C C . VAL A 1 226 ? -1.763 -19.391 4.25 1 97 226 VAL A C 1
ATOM 1693 O O . VAL A 1 226 ? -2.305 -18.328 4.539 1 97 226 VAL A O 1
ATOM 1696 N N . GLU A 1 227 ? -1.807 -20.469 5.023 1 96.06 227 GLU A N 1
ATOM 1697 C CA . GLU A 1 227 ? -2.617 -20.484 6.238 1 96.06 227 GLU A CA 1
ATOM 1698 C C . GLU A 1 227 ? -2.129 -19.453 7.246 1 96.06 227 GLU A C 1
ATOM 1700 O O . GLU A 1 227 ? -2.934 -18.828 7.93 1 96.06 227 GLU A O 1
ATOM 1705 N N . GLU A 1 228 ? -0.817 -19.281 7.332 1 94.56 228 GLU A N 1
ATOM 1706 C CA . GLU A 1 228 ? -0.256 -18.281 8.234 1 94.56 228 GLU A CA 1
ATOM 1707 C C . GLU A 1 228 ? -0.647 -16.875 7.801 1 94.56 228 GLU A C 1
ATOM 1709 O O . GLU A 1 228 ? -0.939 -16.016 8.641 1 94.56 228 GLU A O 1
ATOM 1714 N N . GLY A 1 229 ? -0.606 -16.641 6.477 1 95.25 229 GLY A N 1
ATOM 1715 C CA . GLY A 1 229 ? -1.042 -15.352 5.957 1 95.25 229 GLY A CA 1
ATOM 1716 C C . GLY A 1 229 ? -2.51 -15.07 6.219 1 95.25 229 GLY A C 1
ATOM 1717 O O . GLY A 1 229 ? -2.873 -13.961 6.617 1 95.25 229 GLY A O 1
ATOM 1718 N N . LEU A 1 230 ? -3.359 -16.078 6.047 1 96.44 230 LEU A N 1
ATOM 1719 C CA . LEU A 1 230 ? -4.793 -15.938 6.289 1 96.44 230 LEU A CA 1
ATOM 1720 C C . LEU A 1 230 ? -5.066 -15.68 7.766 1 96.44 230 LEU A C 1
ATOM 1722 O O . LEU A 1 230 ? -5.926 -14.859 8.102 1 96.44 230 LEU A O 1
ATOM 1726 N N . GLU A 1 231 ? -4.344 -16.344 8.594 1 94.81 231 GLU A N 1
ATOM 1727 C CA . GLU A 1 231 ? -4.496 -16.141 10.031 1 94.81 231 GLU A CA 1
ATOM 1728 C C . GLU A 1 231 ? -4.16 -14.711 10.43 1 94.81 231 GLU A C 1
ATOM 1730 O O . GLU A 1 231 ? -4.91 -14.07 11.172 1 94.81 231 GLU A O 1
ATOM 1735 N N . ALA A 1 232 ? -3.008 -14.25 9.938 1 90.19 232 ALA A N 1
ATOM 1736 C CA . ALA A 1 232 ? -2.582 -12.891 10.258 1 90.19 232 ALA A CA 1
ATOM 1737 C C . ALA A 1 232 ? -3.598 -11.867 9.758 1 90.19 232 ALA A C 1
ATOM 1739 O O . ALA A 1 232 ? -3.867 -10.867 10.43 1 90.19 232 ALA A O 1
ATOM 1740 N N . THR A 1 233 ? -4.113 -12.102 8.594 1 93.25 233 THR A N 1
ATOM 1741 C CA . THR A 1 233 ? -5.102 -11.211 8.008 1 93.25 233 THR A CA 1
ATOM 1742 C C . THR A 1 233 ? -6.379 -11.188 8.844 1 93.25 233 THR A C 1
ATOM 1744 O O . THR A 1 233 ? -6.934 -10.117 9.117 1 93.25 233 THR A O 1
ATOM 1747 N N . ALA A 1 234 ? -6.82 -12.336 9.289 1 93.75 234 ALA A N 1
ATOM 1748 C CA . ALA A 1 234 ? -8.016 -12.461 10.117 1 93.75 234 ALA A CA 1
ATOM 1749 C C . ALA A 1 234 ? -7.82 -11.766 11.469 1 93.75 234 ALA A C 1
ATOM 1751 O O . ALA A 1 234 ? -8.727 -11.094 11.961 1 93.75 234 ALA A O 1
ATOM 1752 N N . ARG A 1 235 ? -6.695 -11.953 12.031 1 87.94 235 ARG A N 1
ATOM 1753 C CA . ARG A 1 235 ? -6.387 -11.312 13.305 1 87.94 235 ARG A CA 1
ATOM 1754 C C . ARG A 1 235 ? -6.461 -9.789 13.188 1 87.94 235 ARG A C 1
ATOM 1756 O O . ARG A 1 235 ? -7.016 -9.125 14.062 1 87.94 235 ARG A O 1
ATOM 1763 N N . TRP A 1 236 ? -5.867 -9.305 12.133 1 84.25 236 TRP A N 1
ATOM 1764 C CA . TRP A 1 236 ? -5.934 -7.871 11.875 1 84.25 236 TRP A CA 1
ATOM 1765 C C . TRP A 1 236 ? -7.379 -7.402 11.766 1 84.25 236 TRP A C 1
ATOM 1767 O O . TRP A 1 236 ? -7.762 -6.395 12.359 1 84.25 236 TRP A O 1
ATOM 1777 N N . TYR A 1 237 ? -8.156 -8.102 10.992 1 89.31 237 TYR A N 1
ATOM 1778 C CA . TYR A 1 237 ? -9.562 -7.758 10.789 1 89.31 237 TYR A CA 1
ATOM 1779 C C . TYR A 1 237 ? -10.305 -7.684 12.117 1 89.31 237 TYR A C 1
ATOM 1781 O O . TYR A 1 237 ? -11.008 -6.707 12.391 1 89.31 237 TYR A O 1
ATOM 1789 N N . ARG A 1 238 ? -10.055 -8.664 13.016 1 85.94 238 ARG A N 1
ATOM 1790 C CA . ARG A 1 238 ? -10.719 -8.727 14.312 1 85.94 238 ARG A CA 1
ATOM 1791 C C . ARG A 1 238 ? -10.312 -7.547 15.195 1 85.94 238 ARG A C 1
ATOM 1793 O O . ARG A 1 238 ? -11.117 -7.031 15.969 1 85.94 238 ARG A O 1
ATOM 1800 N N . ALA A 1 239 ? -9.094 -7.184 15.008 1 78 239 ALA A N 1
ATOM 1801 C CA . ALA A 1 239 ? -8.555 -6.125 15.859 1 78 239 ALA A CA 1
ATOM 1802 C C . ALA A 1 239 ? -9.047 -4.754 15.406 1 78 239 ALA A C 1
ATOM 1804 O O . ALA A 1 239 ? -9.055 -3.801 16.188 1 78 239 ALA A O 1
ATOM 1805 N N . THR A 1 240 ? -9.477 -4.652 14.141 1 74 240 THR A N 1
ATOM 1806 C CA . THR A 1 240 ? -9.719 -3.322 13.594 1 74 240 THR A CA 1
ATOM 1807 C C . THR A 1 240 ? -11.195 -3.143 13.25 1 74 240 THR A C 1
ATOM 1809 O O . THR A 1 240 ? -11.648 -2.023 12.992 1 74 240 THR A O 1
ATOM 1812 N N . HIS A 1 241 ? -11.906 -4.184 13.125 1 73.12 241 HIS A N 1
ATOM 1813 C CA . HIS A 1 241 ? -13.312 -4.137 12.758 1 73.12 241 HIS A CA 1
ATOM 1814 C C . HIS A 1 241 ? -14.188 -4.73 13.859 1 73.12 241 HIS A C 1
ATOM 1816 O O . HIS A 1 241 ? -15.297 -4.242 14.109 1 73.12 241 HIS A O 1
ATOM 1822 N N . MET B 1 1 ? -12.844 -21.875 32.875 1 24.41 1 MET B N 1
ATOM 1823 C CA . MET B 1 1 ? -11.539 -21.953 32.25 1 24.41 1 MET B CA 1
ATOM 1824 C C . MET B 1 1 ? -11.383 -20.875 31.188 1 24.41 1 MET B C 1
ATOM 1826 O O . MET B 1 1 ? -12.07 -20.906 30.156 1 24.41 1 MET B O 1
ATOM 1830 N N . ARG B 1 2 ? -11.305 -19.578 31.5 1 35.88 2 ARG B N 1
ATOM 1831 C CA . ARG B 1 2 ? -11.234 -18.344 30.719 1 35.88 2 ARG B CA 1
ATOM 1832 C C . ARG B 1 2 ? -10.195 -18.469 29.609 1 35.88 2 ARG B C 1
ATOM 1834 O O . ARG B 1 2 ? -9.008 -18.688 29.891 1 35.88 2 ARG B O 1
ATOM 1841 N N . ASP B 1 3 ? -10.281 -19.141 28.484 1 37.91 3 ASP B N 1
ATOM 1842 C CA . ASP B 1 3 ? -9.523 -19.469 27.281 1 37.91 3 ASP B CA 1
ATOM 1843 C C . ASP B 1 3 ? -8.672 -18.297 26.828 1 37.91 3 ASP B C 1
ATOM 1845 O O . ASP B 1 3 ? -9.188 -17.203 26.562 1 37.91 3 ASP B O 1
ATOM 1849 N N . ASP B 1 4 ? -7.445 -18.047 27.312 1 39.66 4 ASP B N 1
ATOM 1850 C CA . ASP B 1 4 ? -6.348 -17.078 27.281 1 39.66 4 ASP B CA 1
ATOM 1851 C C . ASP B 1 4 ? -5.914 -16.797 25.844 1 39.66 4 ASP B C 1
ATOM 1853 O O . ASP B 1 4 ? -4.859 -17.25 25.406 1 39.66 4 ASP B O 1
ATOM 1857 N N . ALA B 1 5 ? -6.715 -16.969 24.922 1 48.06 5 ALA B N 1
ATOM 1858 C CA . ALA B 1 5 ? -6.398 -16.547 23.562 1 48.06 5 ALA B CA 1
ATOM 1859 C C . ALA B 1 5 ? -5.816 -15.133 23.547 1 48.06 5 ALA B C 1
ATOM 1861 O O . ALA B 1 5 ? -6.363 -14.227 24.172 1 48.06 5 ALA B O 1
ATOM 1862 N N . PRO B 1 6 ? -4.484 -15.109 23.281 1 54.09 6 PRO B N 1
ATOM 1863 C CA . PRO B 1 6 ? -3.855 -13.789 23.344 1 54.09 6 PRO B CA 1
ATOM 1864 C C . PRO B 1 6 ? -4.699 -12.703 22.688 1 54.09 6 PRO B C 1
ATOM 1866 O O . PRO B 1 6 ? -5.516 -12.992 21.812 1 54.09 6 PRO B O 1
ATOM 1869 N N . ASP B 1 7 ? -4.938 -11.539 23.359 1 64.5 7 ASP B N 1
ATOM 1870 C CA . ASP B 1 7 ? -5.562 -10.305 22.891 1 64.5 7 ASP B CA 1
ATOM 1871 C C . ASP B 1 7 ? -5.211 -10.031 21.422 1 64.5 7 ASP B C 1
ATOM 1873 O O . ASP B 1 7 ? -4.031 -9.984 21.062 1 64.5 7 ASP B O 1
ATOM 1877 N N . PRO B 1 8 ? -6.199 -10.281 20.578 1 65 8 PRO B N 1
ATOM 1878 C CA . PRO B 1 8 ? -5.961 -10.102 19.141 1 65 8 PRO B CA 1
ATOM 1879 C C . PRO B 1 8 ? -5.129 -8.859 18.844 1 65 8 PRO B C 1
ATOM 1881 O O . PRO B 1 8 ? -4.301 -8.875 17.922 1 65 8 PRO B O 1
ATOM 1884 N N . VAL B 1 9 ? -5.211 -7.984 19.688 1 66.88 9 VAL B N 1
ATOM 1885 C CA . VAL B 1 9 ? -4.461 -6.746 19.516 1 66.88 9 VAL B CA 1
ATOM 1886 C C . VAL B 1 9 ? -2.986 -6.98 19.828 1 66.88 9 VAL B C 1
ATOM 1888 O O . VAL B 1 9 ? -2.104 -6.539 19.094 1 66.88 9 VAL B O 1
ATOM 1891 N N . ALA B 1 10 ? -2.752 -7.719 20.828 1 71.38 10 ALA B N 1
ATOM 1892 C CA . ALA B 1 10 ? -1.384 -8.016 21.25 1 71.38 10 ALA B CA 1
ATOM 1893 C C . ALA B 1 10 ? -0.69 -8.922 20.234 1 71.38 10 ALA B C 1
ATOM 1895 O O . ALA B 1 10 ? 0.485 -8.727 19.922 1 71.38 10 ALA B O 1
ATOM 1896 N N . ALA B 1 11 ? -1.395 -9.75 19.766 1 65.69 11 ALA B N 1
ATOM 1897 C CA . ALA B 1 11 ? -0.842 -10.695 18.797 1 65.69 11 ALA B CA 1
ATOM 1898 C C . ALA B 1 11 ? -0.522 -10 17.469 1 65.69 11 ALA B C 1
ATOM 1900 O O . ALA B 1 11 ? 0.517 -10.266 16.859 1 65.69 11 ALA B O 1
ATOM 1901 N N . PHE B 1 12 ? -1.349 -9.109 17.156 1 65.94 12 PHE B N 1
ATOM 1902 C CA . PHE B 1 12 ? -1.136 -8.336 15.938 1 65.94 12 PHE B CA 1
ATOM 1903 C C . PHE B 1 12 ? 0.119 -7.48 16.047 1 65.94 12 PHE B C 1
ATOM 1905 O O . PHE B 1 12 ? 0.941 -7.449 15.133 1 65.94 12 PHE B O 1
ATOM 1912 N N . ARG B 1 13 ? 0.225 -6.988 17.141 1 68.5 13 ARG B N 1
ATOM 1913 C CA . ARG B 1 13 ? 1.378 -6.133 17.406 1 68.5 13 ARG B CA 1
ATOM 1914 C C . ARG B 1 13 ? 2.678 -6.926 17.344 1 68.5 13 ARG B C 1
ATOM 1916 O O . ARG B 1 13 ? 3.641 -6.5 16.703 1 68.5 13 ARG B O 1
ATOM 1923 N N . ALA B 1 14 ? 2.654 -7.984 17.844 1 69.44 14 ALA B N 1
ATOM 1924 C CA . ALA B 1 14 ? 3.861 -8.805 17.922 1 69.44 14 ALA B CA 1
ATOM 1925 C C . ALA B 1 14 ? 4.281 -9.281 16.531 1 69.44 14 ALA B C 1
ATOM 1927 O O . ALA B 1 14 ? 5.465 -9.227 16.188 1 69.44 14 ALA B O 1
ATOM 1928 N N . THR B 1 15 ? 3.383 -9.555 15.781 1 67.12 15 THR B N 1
ATOM 1929 C CA . THR B 1 15 ? 3.686 -10.109 14.469 1 67.12 15 THR B CA 1
ATOM 1930 C C . THR B 1 15 ? 4.227 -9.023 13.531 1 67.12 15 THR B C 1
ATOM 1932 O O . THR B 1 15 ? 5.188 -9.258 12.797 1 67.12 15 THR B O 1
ATOM 1935 N N . ASN B 1 16 ? 3.645 -7.855 13.688 1 74.12 16 ASN B N 1
ATOM 1936 C CA . ASN B 1 16 ? 4.086 -6.773 12.812 1 74.12 16 ASN B CA 1
ATOM 1937 C C . ASN B 1 16 ? 5.473 -6.266 13.195 1 74.12 16 ASN B C 1
ATOM 1939 O O . ASN B 1 16 ? 6.301 -5.988 12.328 1 74.12 16 ASN B O 1
ATOM 1943 N N . VAL B 1 17 ? 5.695 -6.266 14.438 1 85.06 17 VAL B N 1
ATOM 1944 C CA . VAL B 1 17 ? 6.988 -5.809 14.938 1 85.06 17 VAL B CA 1
ATOM 1945 C C . VAL B 1 17 ? 8.07 -6.812 14.555 1 85.06 17 VAL B C 1
ATOM 1947 O O . VAL B 1 17 ? 9.141 -6.434 14.062 1 85.06 17 VAL B O 1
ATOM 1950 N N . GLU B 1 18 ? 7.75 -8.016 14.672 1 83.69 18 GLU B N 1
ATOM 1951 C CA . GLU B 1 18 ? 8.711 -9.062 14.344 1 83.69 18 GLU B CA 1
ATOM 1952 C C . GLU B 1 18 ? 9.039 -9.062 12.859 1 83.69 18 GLU B C 1
ATOM 1954 O O . GLU B 1 18 ? 10.195 -9.281 12.477 1 83.69 18 GLU B O 1
ATOM 1959 N N . GLY B 1 19 ? 8.008 -8.867 12.102 1 82.44 19 GLY B N 1
ATOM 1960 C CA . GLY B 1 19 ? 8.25 -8.781 10.672 1 82.44 19 GLY B CA 1
ATOM 1961 C C . GLY B 1 19 ? 9.188 -7.645 10.297 1 82.44 19 GLY B C 1
ATOM 1962 O O . GLY B 1 19 ? 10.094 -7.824 9.484 1 82.44 19 GLY B O 1
ATOM 1963 N N . THR B 1 20 ? 8.992 -6.578 10.914 1 87.62 20 THR B N 1
ATOM 1964 C CA . THR B 1 20 ? 9.828 -5.41 10.672 1 87.62 20 THR B CA 1
ATOM 1965 C C . THR B 1 20 ? 11.266 -5.68 11.086 1 87.62 20 THR B C 1
ATOM 1967 O O . THR B 1 20 ? 12.203 -5.391 10.328 1 87.62 20 THR B O 1
ATOM 1970 N N . LEU B 1 21 ? 11.453 -6.281 12.227 1 91.19 21 LEU B N 1
ATOM 1971 C CA . LEU B 1 21 ? 12.789 -6.566 12.727 1 91.19 21 LEU B CA 1
ATOM 1972 C C . LEU B 1 21 ? 13.492 -7.609 11.867 1 91.19 21 LEU B C 1
ATOM 1974 O O . LEU B 1 21 ? 14.695 -7.508 11.609 1 91.19 21 LEU B O 1
ATOM 1978 N N . ARG B 1 22 ? 12.773 -8.555 11.453 1 85.31 22 ARG B N 1
ATOM 1979 C CA . ARG B 1 22 ? 13.336 -9.586 10.594 1 85.31 22 ARG B CA 1
ATOM 1980 C C . ARG B 1 22 ? 13.891 -8.984 9.305 1 85.31 22 ARG B C 1
ATOM 1982 O O . ARG B 1 22 ? 14.992 -9.336 8.875 1 85.31 22 ARG B O 1
ATOM 1989 N N . VAL B 1 23 ? 13.18 -8.117 8.758 1 85.81 23 VAL B N 1
ATOM 1990 C CA . VAL B 1 23 ? 13.617 -7.465 7.527 1 85.81 23 VAL B CA 1
ATOM 1991 C C . VAL B 1 23 ? 14.852 -6.609 7.805 1 85.81 23 VAL B C 1
ATOM 1993 O O . VAL B 1 23 ? 15.812 -6.629 7.035 1 85.81 23 VAL B O 1
ATOM 1996 N N . ALA B 1 24 ? 14.789 -5.895 8.867 1 92.38 24 ALA B N 1
ATOM 1997 C CA . ALA B 1 24 ? 15.898 -5.012 9.219 1 92.38 24 ALA B CA 1
ATOM 1998 C C . ALA B 1 24 ? 17.188 -5.812 9.445 1 92.38 24 ALA B C 1
ATOM 2000 O O . ALA B 1 24 ? 18.25 -5.453 8.93 1 92.38 24 ALA B O 1
ATOM 2001 N N . ARG B 1 25 ? 17.062 -6.879 10.125 1 91.5 25 ARG B N 1
ATOM 2002 C CA . ARG B 1 25 ? 18.219 -7.719 10.414 1 91.5 25 ARG B CA 1
ATOM 2003 C C . ARG B 1 25 ? 18.766 -8.367 9.148 1 91.5 25 ARG B C 1
ATOM 2005 O O . ARG B 1 25 ? 19.984 -8.43 8.945 1 91.5 25 ARG B O 1
ATOM 2012 N N . ALA B 1 26 ? 17.828 -8.828 8.383 1 83.88 26 ALA B N 1
ATOM 2013 C CA . ALA B 1 26 ? 18.234 -9.438 7.121 1 83.88 26 ALA B CA 1
ATOM 2014 C C . ALA B 1 26 ? 18.969 -8.422 6.238 1 83.88 26 ALA B C 1
ATOM 2016 O O . ALA B 1 26 ? 19.984 -8.742 5.621 1 83.88 26 ALA B O 1
ATOM 2017 N N . ALA B 1 27 ? 18.422 -7.254 6.16 1 85.25 27 ALA B N 1
ATOM 2018 C CA . ALA B 1 27 ? 19.047 -6.191 5.371 1 85.25 27 ALA B CA 1
ATOM 2019 C C . ALA B 1 27 ? 20.422 -5.836 5.918 1 85.25 27 ALA B C 1
ATOM 2021 O O . ALA B 1 27 ? 21.375 -5.68 5.156 1 85.25 27 ALA B O 1
ATOM 2022 N N . GLN B 1 28 ? 20.531 -5.762 7.164 1 89.94 28 GLN B N 1
ATOM 2023 C CA . GLN B 1 28 ? 21.797 -5.434 7.797 1 89.94 28 GLN B CA 1
ATOM 2024 C C . GLN B 1 28 ? 22.844 -6.516 7.531 1 89.94 28 GLN B C 1
ATOM 2026 O O . GLN B 1 28 ? 24 -6.207 7.238 1 89.94 28 GLN B O 1
ATOM 2031 N N . ALA B 1 29 ? 22.438 -7.688 7.688 1 88.06 29 ALA B N 1
ATOM 2032 C CA . ALA B 1 29 ? 23.328 -8.82 7.445 1 88.06 29 ALA B CA 1
ATOM 2033 C C . ALA B 1 29 ? 23.859 -8.789 6.02 1 88.06 29 ALA B C 1
ATOM 2035 O O . ALA B 1 29 ? 24.953 -9.297 5.754 1 88.06 29 ALA B O 1
ATOM 2036 N N . ARG B 1 30 ? 23.156 -8.141 5.215 1 82.56 30 ARG B N 1
ATOM 2037 C CA . ARG B 1 30 ? 23.562 -8.094 3.809 1 82.56 30 ARG B CA 1
ATOM 2038 C C . ARG B 1 30 ? 24.25 -6.77 3.477 1 82.56 30 ARG B C 1
ATOM 2040 O O . ARG B 1 30 ? 24.453 -6.449 2.305 1 82.56 30 ARG B O 1
ATOM 2047 N N . GLY B 1 31 ? 24.484 -5.926 4.508 1 85.31 31 GLY B N 1
ATOM 2048 C CA . GLY B 1 31 ? 25.344 -4.766 4.348 1 85.31 31 GLY B CA 1
ATOM 2049 C C . GLY B 1 31 ? 24.578 -3.457 4.309 1 85.31 31 GLY B C 1
ATOM 2050 O O . GLY B 1 31 ? 25.156 -2.396 4.078 1 85.31 31 GLY B O 1
ATOM 2051 N N . ALA B 1 32 ? 23.266 -3.508 4.52 1 85.81 32 ALA B N 1
ATOM 2052 C CA . ALA B 1 32 ? 22.516 -2.262 4.562 1 85.81 32 ALA B CA 1
ATOM 2053 C C . ALA B 1 32 ? 22.969 -1.38 5.719 1 85.81 32 ALA B C 1
ATOM 2055 O O . ALA B 1 32 ? 23.156 -1.864 6.836 1 85.81 32 ALA B O 1
ATOM 2056 N N . ARG B 1 33 ? 23.109 -0.145 5.398 1 91.06 33 ARG B N 1
ATOM 2057 C CA . ARG B 1 33 ? 23.609 0.786 6.406 1 91.06 33 ARG B CA 1
ATOM 2058 C C . ARG B 1 33 ? 22.453 1.473 7.133 1 91.06 33 ARG B C 1
ATOM 2060 O O . ARG B 1 33 ? 22.578 1.866 8.289 1 91.06 33 ARG B O 1
ATOM 2067 N N . ARG B 1 34 ? 21.359 1.559 6.391 1 94.12 34 ARG B N 1
ATOM 2068 C CA . ARG B 1 34 ? 20.25 2.365 6.914 1 94.12 34 ARG B CA 1
ATOM 2069 C C . ARG B 1 34 ? 18.906 1.695 6.645 1 94.12 34 ARG B C 1
ATOM 2071 O O . ARG B 1 34 ? 18.688 1.132 5.57 1 94.12 34 ARG B O 1
ATOM 2078 N N . MET B 1 35 ? 18.062 1.728 7.633 1 94.62 35 MET B N 1
ATOM 2079 C CA . MET B 1 35 ? 16.672 1.301 7.52 1 94.62 35 MET B CA 1
ATOM 2080 C C . MET B 1 35 ? 15.719 2.494 7.613 1 94.62 35 MET B C 1
ATOM 2082 O O . MET B 1 35 ? 15.734 3.227 8.602 1 94.62 35 MET B O 1
ATOM 2086 N N . VAL B 1 36 ? 15.039 2.736 6.516 1 96 36 VAL B N 1
ATOM 2087 C CA . VAL B 1 36 ? 13.977 3.742 6.539 1 96 36 VAL B CA 1
ATOM 2088 C C . VAL B 1 36 ? 12.625 3.068 6.758 1 96 36 VAL B C 1
ATOM 2090 O O . VAL B 1 36 ? 12.203 2.236 5.953 1 96 36 VAL B O 1
ATOM 2093 N N . PHE B 1 37 ? 12.016 3.416 7.895 1 97.06 37 PHE B N 1
ATOM 2094 C CA . PHE B 1 37 ? 10.75 2.797 8.289 1 97.06 37 PHE B CA 1
ATOM 2095 C C . PHE B 1 37 ? 9.594 3.773 8.125 1 97.06 37 PHE B C 1
ATOM 2097 O O . PHE B 1 37 ? 9.586 4.844 8.734 1 97.06 37 PHE B O 1
ATOM 2104 N N . VAL B 1 38 ? 8.617 3.373 7.266 1 96.69 38 VAL B N 1
ATOM 2105 C CA . VAL B 1 38 ? 7.426 4.199 7.098 1 96.69 38 VAL B CA 1
ATOM 2106 C C . VAL B 1 38 ? 6.414 3.873 8.195 1 96.69 38 VAL B C 1
ATOM 2108 O O . VAL B 1 38 ? 5.664 2.896 8.086 1 96.69 38 VAL B O 1
ATOM 2111 N N . SER B 1 39 ? 6.391 4.617 9.164 1 96.88 39 SER B N 1
ATOM 2112 C CA . SER B 1 39 ? 5.426 4.516 10.258 1 96.88 39 SER B CA 1
ATOM 2113 C C . SER B 1 39 ? 4.141 5.266 9.922 1 96.88 39 SER B C 1
ATOM 2115 O O . SER B 1 39 ? 3.592 5.117 8.828 1 96.88 39 SER B O 1
ATOM 2117 N N . SER B 1 40 ? 3.516 5.879 10.875 1 96.31 40 SER B N 1
ATOM 2118 C CA . SER B 1 40 ? 2.258 6.598 10.711 1 96.31 40 SER B CA 1
ATOM 2119 C C . SER B 1 40 ? 2.082 7.656 11.797 1 96.31 40 SER B C 1
ATOM 2121 O O . SER B 1 40 ? 2.566 7.488 12.922 1 96.31 40 SER B O 1
ATOM 2123 N N . ILE B 1 41 ? 1.377 8.719 11.469 1 97.12 41 ILE B N 1
ATOM 2124 C CA . ILE B 1 41 ? 1.049 9.711 12.484 1 97.12 41 ILE B CA 1
ATOM 2125 C C . ILE B 1 41 ? 0.168 9.078 13.562 1 97.12 41 ILE B C 1
ATOM 2127 O O . ILE B 1 41 ? 0.096 9.578 14.688 1 97.12 41 ILE B O 1
ATOM 2131 N N . LYS B 1 42 ? -0.46 7.953 13.273 1 92.81 42 LYS B N 1
ATOM 2132 C CA . LYS B 1 42 ? -1.285 7.223 14.234 1 92.81 42 LYS B CA 1
ATOM 2133 C C . LYS B 1 42 ? -0.433 6.625 15.352 1 92.81 42 LYS B C 1
ATOM 2135 O O . LYS B 1 42 ? -0.956 6.238 16.391 1 92.81 42 LYS B O 1
ATOM 2140 N N . ALA B 1 43 ? 0.83 6.52 15.07 1 95.31 43 ALA B N 1
ATOM 2141 C CA . ALA B 1 43 ? 1.742 6.066 16.125 1 95.31 43 ALA B CA 1
ATOM 2142 C C . ALA B 1 43 ? 1.913 7.137 17.188 1 95.31 43 ALA B C 1
ATOM 2144 O O . ALA B 1 43 ? 2.496 6.875 18.25 1 95.31 43 ALA B O 1
ATOM 2145 N N . VAL B 1 44 ? 1.422 8.336 16.906 1 95.69 44 VAL B N 1
ATOM 2146 C CA . VAL B 1 44 ? 1.567 9.461 17.828 1 95.69 44 VAL B CA 1
ATOM 2147 C C . VAL B 1 44 ? 0.216 9.797 18.453 1 95.69 44 VAL B C 1
ATOM 2149 O O . VAL B 1 44 ? 0.07 9.766 19.688 1 95.69 44 VAL B O 1
ATOM 2152 N N . ALA B 1 45 ? -0.745 10.102 17.641 1 92.31 45 ALA B N 1
ATOM 2153 C CA . ALA B 1 45 ? -2.031 10.562 18.141 1 92.31 45 ALA B CA 1
ATOM 2154 C C . ALA B 1 45 ? -3.121 10.438 17.078 1 92.31 45 ALA B C 1
ATOM 2156 O O . ALA B 1 45 ? -2.828 10.203 15.914 1 92.31 45 ALA B O 1
ATOM 2157 N N . GLU B 1 46 ? -4.41 10.617 17.531 1 89.75 46 GLU B N 1
ATOM 2158 C CA . GLU B 1 46 ? -5.566 10.617 16.641 1 89.75 46 GLU B CA 1
ATOM 2159 C C . GLU B 1 46 ? -5.98 12.047 16.281 1 89.75 46 GLU B C 1
ATOM 2161 O O . GLU B 1 46 ? -6.66 12.266 15.281 1 89.75 46 GLU B O 1
ATOM 2166 N N . VAL B 1 47 ? -5.664 12.922 17.156 1 90.06 47 VAL B N 1
ATOM 2167 C CA . VAL B 1 47 ? -5.988 14.328 16.984 1 90.06 47 VAL B CA 1
ATOM 2168 C C . VAL B 1 47 ? -4.777 15.188 17.359 1 90.06 47 VAL B C 1
ATOM 2170 O O . VAL B 1 47 ? -3.877 14.719 18.062 1 90.06 47 VAL B O 1
ATOM 2173 N N . ASP B 1 48 ? -4.707 16.438 16.859 1 91.88 48 ASP B N 1
ATOM 2174 C CA . ASP B 1 48 ? -3.555 17.281 17.156 1 91.88 48 ASP B CA 1
ATOM 2175 C C . ASP B 1 48 ? -3.826 18.188 18.359 1 91.88 48 ASP B C 1
ATOM 2177 O O . ASP B 1 48 ? -2.914 18.828 18.875 1 91.88 48 ASP B O 1
ATOM 2181 N N . GLY B 1 49 ? -5.059 18.266 18.781 1 87.44 49 GLY B N 1
ATOM 2182 C CA . GLY B 1 49 ? -5.391 19.078 19.938 1 87.44 49 GLY B CA 1
ATOM 2183 C C . GLY B 1 49 ? -5.266 20.562 19.672 1 87.44 49 GLY B C 1
ATOM 2184 O O . GLY B 1 49 ? -5.066 21.344 20.609 1 87.44 49 GLY B O 1
ATOM 2185 N N . GLY B 1 50 ? -5.207 21 18.5 1 90.69 50 GLY B N 1
ATOM 2186 C CA . GLY B 1 50 ? -5.176 22.422 18.156 1 90.69 50 GLY B CA 1
ATOM 2187 C C . GLY B 1 50 ? -3.791 22.906 17.766 1 90.69 50 GLY B C 1
ATOM 2188 O O . GLY B 1 50 ? -3.633 24.047 17.312 1 90.69 50 GLY B O 1
ATOM 2189 N N . VAL B 1 51 ? -2.799 22.109 18.062 1 93.94 51 VAL B N 1
ATOM 2190 C CA . VAL B 1 51 ? -1.426 22.422 17.688 1 93.94 51 VAL B CA 1
ATOM 2191 C C . VAL B 1 51 ? -0.87 21.312 16.797 1 93.94 51 VAL B C 1
ATOM 2193 O O . VAL B 1 51 ? -0.963 20.125 17.125 1 93.94 51 VAL B O 1
ATOM 2196 N N . PRO B 1 52 ? -0.343 21.703 15.641 1 96.94 52 PRO B N 1
ATOM 2197 C CA . PRO B 1 52 ? 0.246 20.672 14.789 1 96.94 52 PRO B CA 1
ATOM 2198 C C . PRO B 1 52 ? 1.258 19.797 15.531 1 96.94 52 PRO B C 1
ATOM 2200 O O . PRO B 1 52 ? 2.078 20.312 16.297 1 96.94 52 PRO B O 1
ATOM 2203 N N . LEU B 1 53 ? 1.169 18.516 15.328 1 97.62 53 LEU B N 1
ATOM 2204 C CA . LEU B 1 53 ? 1.994 17.562 16.047 1 97.62 53 LEU B CA 1
ATOM 2205 C C . LEU B 1 53 ? 3.439 17.609 15.578 1 97.62 53 LEU B C 1
ATOM 2207 O O . LEU B 1 53 ? 3.717 17.391 14.398 1 97.62 53 LEU B O 1
ATOM 2211 N N . ALA B 1 54 ? 4.309 17.938 16.453 1 97.94 54 ALA B N 1
ATOM 2212 C CA . ALA B 1 54 ? 5.738 17.844 16.172 1 97.94 54 ALA B CA 1
ATOM 2213 C C . ALA B 1 54 ? 6.273 16.453 16.516 1 97.94 54 ALA B C 1
ATOM 2215 O O . ALA B 1 54 ? 5.625 15.688 17.234 1 97.94 54 ALA B O 1
ATOM 2216 N N . GLU B 1 55 ? 7.445 16.109 15.961 1 97.56 55 GLU B N 1
ATOM 2217 C CA . GLU B 1 55 ? 8.039 14.797 16.188 1 97.56 55 GLU B CA 1
ATOM 2218 C C . GLU B 1 55 ? 8.391 14.586 17.656 1 97.56 55 GLU B C 1
ATOM 2220 O O . GLU B 1 55 ? 8.5 13.453 18.109 1 97.56 55 GLU B O 1
ATOM 2225 N N . SER B 1 56 ? 8.484 15.695 18.375 1 95.56 56 SER B N 1
ATOM 2226 C CA . SER B 1 56 ? 8.891 15.633 19.766 1 95.56 56 SER B CA 1
ATOM 2227 C C . SER B 1 56 ? 7.711 15.305 20.672 1 95.56 56 SER B C 1
ATOM 2229 O O . SER B 1 56 ? 7.895 14.992 21.859 1 95.56 56 SER B O 1
ATOM 2231 N N . VAL B 1 57 ? 6.496 15.398 20.188 1 94.56 57 VAL B N 1
ATOM 2232 C CA . VAL B 1 57 ? 5.312 15.109 21 1 94.56 57 VAL B CA 1
ATOM 2233 C C . VAL B 1 57 ? 5.348 13.656 21.453 1 94.56 57 VAL B C 1
ATOM 2235 O O . VAL B 1 57 ? 5.59 12.75 20.656 1 94.56 57 VAL B O 1
ATOM 2238 N N . PRO B 1 58 ? 5.152 13.453 22.719 1 93.5 58 PRO B N 1
ATOM 2239 C CA . PRO B 1 58 ? 5.125 12.07 23.203 1 93.5 58 PRO B CA 1
ATOM 2240 C C . PRO B 1 58 ? 4.004 11.242 22.562 1 93.5 58 PRO B C 1
ATOM 2242 O O . PRO B 1 58 ? 2.848 11.672 22.562 1 93.5 58 PRO B O 1
ATOM 2245 N N . PRO B 1 59 ? 4.355 10.148 22.062 1 92.94 59 PRO B N 1
ATOM 2246 C CA . PRO B 1 59 ? 3.367 9.32 21.359 1 92.94 59 PRO B CA 1
ATOM 2247 C C . PRO B 1 59 ? 2.312 8.742 22.297 1 92.94 59 PRO B C 1
ATOM 2249 O O . PRO B 1 59 ? 2.646 8.258 23.391 1 92.94 59 PRO B O 1
ATOM 2252 N N . MET B 1 60 ? 1.087 8.836 21.906 1 89.5 60 MET B N 1
ATOM 2253 C CA . MET B 1 60 ? -0.04 8.219 22.594 1 89.5 60 MET B CA 1
ATOM 2254 C C . MET B 1 60 ? -1.002 7.57 21.609 1 89.5 60 MET B C 1
ATOM 2256 O O . MET B 1 60 ? -2.137 8.023 21.453 1 89.5 60 MET B O 1
ATOM 2260 N N . PRO B 1 61 ? -0.503 6.469 21.078 1 89.38 61 PRO B N 1
ATOM 2261 C CA . PRO B 1 61 ? -1.39 5.801 20.125 1 89.38 61 PRO B CA 1
ATOM 2262 C C . PRO B 1 61 ? -2.611 5.172 20.781 1 89.38 61 PRO B C 1
ATOM 2264 O O . PRO B 1 61 ? -2.512 4.648 21.906 1 89.38 61 PRO B O 1
ATOM 2267 N N . LEU B 1 62 ? -3.748 5.199 20.109 1 81.81 62 LEU B N 1
ATOM 2268 C CA . LEU B 1 62 ? -4.996 4.738 20.703 1 81.81 62 LEU B CA 1
ATOM 2269 C C . LEU B 1 62 ? -5.5 3.48 20 1 81.81 62 LEU B C 1
ATOM 2271 O O . LEU B 1 62 ? -6.199 2.668 20.609 1 81.81 62 LEU B O 1
ATOM 2275 N N . ASP B 1 63 ? -5.137 3.334 18.75 1 81.25 63 ASP B N 1
ATOM 2276 C CA . ASP B 1 63 ? -5.68 2.188 18.031 1 81.25 63 ASP B CA 1
ATOM 2277 C C . ASP B 1 63 ? -4.605 1.129 17.797 1 81.25 63 ASP B C 1
ATOM 2279 O O . ASP B 1 63 ? -3.41 1.414 17.906 1 81.25 63 ASP B O 1
ATOM 2283 N N . PRO B 1 64 ? -5.02 -0.071 17.484 1 79.38 64 PRO B N 1
ATOM 2284 C CA . PRO B 1 64 ? -4.082 -1.182 17.312 1 79.38 64 PRO B CA 1
ATOM 2285 C C . PRO B 1 64 ? -3.047 -0.914 16.219 1 79.38 64 PRO B C 1
ATOM 2287 O O . PRO B 1 64 ? -1.886 -1.31 16.344 1 79.38 64 PRO B O 1
ATOM 2290 N N . TYR B 1 65 ? -3.492 -0.284 15.203 1 81.38 65 TYR B N 1
ATOM 2291 C CA . TYR B 1 65 ? -2.568 0.051 14.125 1 81.38 65 TYR B CA 1
ATOM 2292 C C . TYR B 1 65 ? -1.486 1.008 14.617 1 81.38 65 TYR B C 1
ATOM 2294 O O . TYR B 1 65 ? -0.297 0.779 14.383 1 81.38 65 TYR B O 1
ATOM 2302 N N . GLY B 1 66 ? -1.937 1.999 15.234 1 89 66 GLY B N 1
ATOM 2303 C CA . GLY B 1 66 ? -0.994 2.951 15.797 1 89 66 GLY B CA 1
ATOM 2304 C C . GLY B 1 66 ? -0.046 2.326 16.797 1 89 66 GLY B C 1
ATOM 2305 O O . GLY B 1 66 ? 1.157 2.594 16.781 1 89 66 GLY B O 1
ATOM 2306 N N . LEU B 1 67 ? -0.553 1.518 17.625 1 88.88 67 LEU B N 1
ATOM 2307 C CA . LEU B 1 67 ? 0.25 0.819 18.625 1 88.88 67 LEU B CA 1
ATOM 2308 C C . LEU B 1 67 ? 1.291 -0.074 17.953 1 88.88 67 LEU B C 1
ATOM 2310 O O . LEU B 1 67 ? 2.439 -0.138 18.391 1 88.88 67 LEU B O 1
ATOM 2314 N N . SER B 1 68 ? 0.89 -0.688 16.922 1 86.62 68 SER B N 1
ATOM 2315 C CA . SER B 1 68 ? 1.801 -1.559 16.188 1 86.62 68 SER B CA 1
ATOM 2316 C C . SER B 1 68 ? 2.939 -0.763 15.562 1 86.62 68 SER B C 1
ATOM 2318 O O . SER B 1 68 ? 4.102 -1.164 15.641 1 86.62 68 SER B O 1
ATOM 2320 N N . LYS B 1 69 ? 2.574 0.32 14.93 1 92.19 69 LYS B N 1
ATOM 2321 C CA . LYS B 1 69 ? 3.604 1.164 14.328 1 92.19 69 LYS B CA 1
ATOM 2322 C C . LYS B 1 69 ? 4.555 1.709 15.391 1 92.19 69 LYS B C 1
ATOM 2324 O O . LYS B 1 69 ? 5.773 1.711 15.195 1 92.19 69 LYS B O 1
ATOM 2329 N N . ARG B 1 70 ? 4.031 2.082 16.5 1 94.75 70 ARG B N 1
ATOM 2330 C CA . ARG B 1 70 ? 4.859 2.602 17.578 1 94.75 70 ARG B CA 1
ATOM 2331 C C . ARG B 1 70 ? 5.824 1.535 18.094 1 94.75 70 ARG B C 1
ATOM 2333 O O . ARG B 1 70 ? 7.008 1.812 18.312 1 94.75 70 ARG B O 1
ATOM 2340 N N . ALA B 1 71 ? 5.32 0.396 18.281 1 93.94 71 ALA B N 1
ATOM 2341 C CA . ALA B 1 71 ? 6.148 -0.714 18.75 1 93.94 71 ALA B CA 1
ATOM 2342 C C . ALA B 1 71 ? 7.273 -1.018 17.766 1 93.94 71 ALA B C 1
ATOM 2344 O O . ALA B 1 71 ? 8.406 -1.296 18.172 1 93.94 71 ALA B O 1
ATOM 2345 N N . ALA B 1 72 ? 6.984 -0.95 16.516 1 94.38 72 ALA B N 1
ATOM 2346 C CA . ALA B 1 72 ? 7.988 -1.179 15.484 1 94.38 72 ALA B CA 1
ATOM 2347 C C . ALA B 1 72 ? 9.062 -0.096 15.523 1 94.38 72 ALA B C 1
ATOM 2349 O O . ALA B 1 72 ? 10.258 -0.391 15.383 1 94.38 72 ALA B O 1
ATOM 2350 N N . GLU B 1 73 ? 8.664 1.16 15.703 1 96.94 73 GLU B N 1
ATOM 2351 C CA . GLU B 1 73 ? 9.633 2.246 15.852 1 96.94 73 GLU B CA 1
ATOM 2352 C C . GLU B 1 73 ? 10.617 1.96 16.984 1 96.94 73 GLU B C 1
ATOM 2354 O O . GLU B 1 73 ? 11.828 2.049 16.797 1 96.94 73 GLU B O 1
ATOM 2359 N N . GLU B 1 74 ? 10.023 1.614 18.094 1 96.62 74 GLU B N 1
ATOM 2360 C CA . GLU B 1 74 ? 10.836 1.388 19.281 1 96.62 74 GLU B CA 1
ATOM 2361 C C . GLU B 1 74 ? 11.805 0.226 19.078 1 96.62 74 GLU B C 1
ATOM 2363 O O . GLU B 1 74 ? 12.969 0.308 19.469 1 96.62 74 GLU B O 1
ATOM 2368 N N . ALA B 1 75 ? 11.289 -0.793 18.516 1 96.31 75 ALA B N 1
ATOM 2369 C CA . ALA B 1 75 ? 12.125 -1.966 18.25 1 96.31 75 ALA B CA 1
ATOM 2370 C C . ALA B 1 75 ? 13.266 -1.626 17.297 1 96.31 75 ALA B C 1
ATOM 2372 O O . ALA B 1 75 ? 14.398 -2.08 17.5 1 96.31 75 ALA B O 1
ATOM 2373 N N . LEU B 1 76 ? 13.031 -0.839 16.312 1 97.38 76 LEU B N 1
ATOM 2374 C CA . LEU B 1 76 ? 14.047 -0.463 15.344 1 97.38 76 LEU B CA 1
ATOM 2375 C C . LEU B 1 76 ? 15.094 0.451 15.977 1 97.38 76 LEU B C 1
ATOM 2377 O O . LEU B 1 76 ? 16.281 0.317 15.703 1 97.38 76 LEU B O 1
ATOM 2381 N N . TRP B 1 77 ? 14.617 1.378 16.812 1 97.69 77 TRP B N 1
ATOM 2382 C CA . TRP B 1 77 ? 15.555 2.238 17.516 1 97.69 77 TRP B CA 1
ATOM 2383 C C . TRP B 1 77 ? 16.531 1.409 18.359 1 97.69 77 TRP B C 1
ATOM 2385 O O . TRP B 1 77 ? 17.734 1.646 18.344 1 97.69 77 TRP B O 1
ATOM 2395 N N . ARG B 1 78 ? 15.977 0.451 19.047 1 97.25 78 ARG B N 1
ATOM 2396 C CA . ARG B 1 78 ? 16.797 -0.423 19.875 1 97.25 78 ARG B CA 1
ATOM 2397 C C . ARG B 1 78 ? 17.797 -1.205 19.031 1 97.25 78 ARG B C 1
ATOM 2399 O O . ARG B 1 78 ? 18.969 -1.316 19.391 1 97.25 78 ARG B O 1
ATOM 2406 N N . LEU B 1 79 ? 17.312 -1.711 17.969 1 96.69 79 LEU B N 1
ATOM 2407 C CA . LEU B 1 79 ? 18.188 -2.439 17.062 1 96.69 79 LEU B CA 1
ATOM 2408 C C . LEU B 1 79 ? 19.344 -1.553 16.578 1 96.69 79 LEU B C 1
ATOM 2410 O O . LEU B 1 79 ? 20.484 -1.989 16.516 1 96.69 79 LEU B O 1
ATOM 2414 N N . GLY B 1 80 ? 18.984 -0.37 16.172 1 97.12 80 GLY B N 1
ATOM 2415 C CA . GLY B 1 80 ? 20 0.573 15.734 1 97.12 80 GLY B CA 1
ATOM 2416 C C . GLY B 1 80 ? 21.047 0.843 16.797 1 97.12 80 GLY B C 1
ATOM 2417 O O . GLY B 1 80 ? 22.25 0.872 16.5 1 97.12 80 GLY B O 1
ATOM 2418 N N . GLU B 1 81 ? 20.625 1.006 18 1 97 81 GLU B N 1
ATOM 2419 C CA . GLU B 1 81 ? 21.531 1.244 19.125 1 97 81 GLU B CA 1
ATOM 2420 C C . GLU B 1 81 ? 22.453 0.051 19.344 1 97 81 GLU B C 1
ATOM 2422 O O . GLU B 1 81 ? 23.641 0.223 19.641 1 97 81 GLU B O 1
ATOM 2427 N N . GLU B 1 82 ? 21.922 -1.095 19.125 1 95.94 82 GLU B N 1
ATOM 2428 C CA . GLU B 1 82 ? 22.641 -2.332 19.406 1 95.94 82 GLU B CA 1
ATOM 2429 C C . GLU B 1 82 ? 23.625 -2.662 18.297 1 95.94 82 GLU B C 1
ATOM 2431 O O . GLU B 1 82 ? 24.688 -3.236 18.547 1 95.94 82 GLU B O 1
ATOM 2436 N N . THR B 1 83 ? 23.344 -2.342 17.109 1 95.94 83 THR B N 1
ATOM 2437 C CA . THR B 1 83 ? 24.109 -2.916 16 1 95.94 83 THR B CA 1
ATOM 2438 C C . THR B 1 83 ? 24.812 -1.822 15.203 1 95.94 83 THR B C 1
ATOM 2440 O O . THR B 1 83 ? 25.656 -2.113 14.352 1 95.94 83 THR B O 1
ATOM 2443 N N . GLY B 1 84 ? 24.391 -0.585 15.375 1 96.06 84 GLY B N 1
ATOM 2444 C CA . GLY B 1 84 ? 24.938 0.501 14.578 1 96.06 84 GLY B CA 1
ATOM 2445 C C . GLY B 1 84 ? 24.156 0.772 13.312 1 96.06 84 GLY B C 1
ATOM 2446 O O . GLY B 1 84 ? 24.516 1.657 12.531 1 96.06 84 GLY B O 1
ATOM 2447 N N . LEU B 1 85 ? 23.094 0.055 13.094 1 96.44 85 LEU B N 1
ATOM 2448 C CA . LEU B 1 85 ? 22.203 0.318 11.969 1 96.44 85 LEU B CA 1
ATOM 2449 C C . LEU B 1 85 ? 21.578 1.709 12.078 1 96.44 85 LEU B C 1
ATOM 2451 O O . LEU B 1 85 ? 21.031 2.068 13.117 1 96.44 85 LEU B O 1
ATOM 2455 N N . GLU B 1 86 ? 21.781 2.529 11.016 1 97.62 86 GLU B N 1
ATOM 2456 C CA . GLU B 1 86 ? 21.062 3.799 10.992 1 97.62 86 GLU B CA 1
ATOM 2457 C C . GLU B 1 86 ? 19.562 3.584 10.797 1 97.62 86 GLU B C 1
ATOM 2459 O O . GLU B 1 86 ? 19.141 2.799 9.938 1 97.62 86 GLU B O 1
ATOM 2464 N N . VAL B 1 87 ? 18.812 4.262 11.625 1 98.12 87 VAL B N 1
ATOM 2465 C CA . VAL B 1 87 ? 17.359 4.141 11.531 1 98.12 87 VAL B CA 1
ATOM 2466 C C . VAL B 1 87 ? 16.75 5.508 11.227 1 98.12 87 VAL B C 1
ATOM 2468 O O . VAL B 1 87 ? 17.109 6.508 11.844 1 98.12 87 VAL B O 1
ATOM 2471 N N . VAL B 1 88 ? 15.906 5.574 10.234 1 98.56 88 VAL B N 1
ATOM 2472 C CA . VAL B 1 88 ? 15.086 6.742 9.945 1 98.56 88 VAL B CA 1
ATOM 2473 C C . VAL B 1 88 ? 13.602 6.363 10.008 1 98.56 88 VAL B C 1
ATOM 2475 O O . VAL B 1 88 ? 13.18 5.387 9.383 1 98.56 88 VAL B O 1
ATOM 2478 N N . VAL B 1 89 ? 12.867 7.047 10.805 1 98.62 89 VAL B N 1
ATOM 2479 C CA . VAL B 1 89 ? 11.422 6.844 10.883 1 98.62 89 VAL B CA 1
ATOM 2480 C C . VAL B 1 89 ? 10.695 7.992 10.18 1 98.62 89 VAL B C 1
ATOM 2482 O O . VAL B 1 89 ? 11.008 9.164 10.406 1 98.62 89 VAL B O 1
ATOM 2485 N N . VAL B 1 90 ? 9.812 7.652 9.297 1 98.75 90 VAL B N 1
ATOM 2486 C CA . VAL B 1 90 ? 8.969 8.633 8.617 1 98.75 90 VAL B CA 1
ATOM 2487 C C . VAL B 1 90 ? 7.508 8.414 9.008 1 98.75 90 VAL B C 1
ATOM 2489 O O . VAL B 1 90 ? 6.988 7.301 8.914 1 98.75 90 VAL B O 1
ATOM 2492 N N . ARG B 1 91 ? 6.898 9.445 9.508 1 98.62 91 ARG B N 1
ATOM 2493 C CA . ARG B 1 91 ? 5.496 9.375 9.914 1 98.62 91 ARG B CA 1
ATOM 2494 C C . ARG B 1 91 ? 4.625 10.227 8.992 1 98.62 91 ARG B C 1
ATOM 2496 O O . ARG B 1 91 ? 4.508 11.438 9.18 1 98.62 91 ARG B O 1
ATOM 2503 N N . PRO B 1 92 ? 4 9.586 8.016 1 98.44 92 PRO B N 1
ATOM 2504 C CA . PRO B 1 92 ? 3.023 10.305 7.195 1 98.44 92 PRO B CA 1
ATOM 2505 C C . PRO B 1 92 ? 1.628 10.312 7.816 1 98.44 92 PRO B C 1
ATOM 2507 O O . PRO B 1 92 ? 1.278 9.406 8.57 1 98.44 92 PRO B O 1
ATOM 2510 N N . PRO B 1 93 ? 0.855 11.398 7.551 1 97.25 93 PRO B N 1
ATOM 2511 C CA . PRO B 1 93 ? -0.59 11.32 7.773 1 97.25 93 PRO B CA 1
ATOM 2512 C C . PRO B 1 93 ? -1.314 10.539 6.684 1 97.25 93 PRO B C 1
ATOM 2514 O O . PRO B 1 93 ? -0.743 9.609 6.102 1 97.25 93 PRO B O 1
ATOM 2517 N N . LEU B 1 94 ? -2.582 10.812 6.449 1 94.5 94 LEU B N 1
ATOM 2518 C CA . LEU B 1 94 ? -3.324 10.133 5.395 1 94.5 94 LEU B CA 1
ATOM 2519 C C . LEU B 1 94 ? -2.604 10.258 4.055 1 94.5 94 LEU B C 1
ATOM 2521 O O . LEU B 1 94 ? -2.344 11.367 3.586 1 94.5 94 LEU B O 1
ATOM 2525 N N . VAL B 1 95 ? -2.221 9.172 3.523 1 96.62 95 VAL B N 1
ATOM 2526 C CA . VAL B 1 95 ? -1.583 9.117 2.213 1 96.62 95 VAL B CA 1
ATOM 2527 C C . VAL B 1 95 ? -2.646 8.961 1.128 1 96.62 95 VAL B C 1
ATOM 2529 O O . VAL B 1 95 ? -3.479 8.055 1.191 1 96.62 95 VAL B O 1
ATOM 2532 N N . TYR B 1 96 ? -2.623 9.867 0.18 1 95.5 96 TYR B N 1
ATOM 2533 C CA . TYR B 1 96 ? -3.59 9.773 -0.906 1 95.5 96 TYR B CA 1
ATOM 2534 C C . TYR B 1 96 ? -2.895 9.805 -2.262 1 95.5 96 TYR B C 1
ATOM 2536 O O . TYR B 1 96 ? -1.716 10.156 -2.354 1 95.5 96 TYR B O 1
ATOM 2544 N N . GLY B 1 97 ? -3.555 9.438 -3.268 1 93.12 97 GLY B N 1
ATOM 2545 C CA . GLY B 1 97 ? -3.08 9.32 -4.637 1 93.12 97 GLY B CA 1
ATOM 2546 C C . GLY B 1 97 ? -3.76 8.203 -5.414 1 93.12 97 GLY B C 1
ATOM 2547 O O . GLY B 1 97 ? -4.695 7.578 -4.914 1 93.12 97 GLY B O 1
ATOM 2548 N N . PRO B 1 98 ? -3.34 8.016 -6.676 1 85 98 PRO B N 1
ATOM 2549 C CA . PRO B 1 98 ? -3.875 6.875 -7.422 1 85 98 PRO B CA 1
ATOM 2550 C C . PRO B 1 98 ? -3.846 5.578 -6.617 1 85 98 PRO B C 1
ATOM 2552 O O . PRO B 1 98 ? -2.811 5.223 -6.051 1 85 98 PRO B O 1
ATOM 2555 N N . GLY B 1 99 ? -4.988 4.91 -6.484 1 81.62 99 GLY B N 1
ATOM 2556 C CA . GLY B 1 99 ? -5.07 3.662 -5.742 1 81.62 99 GLY B CA 1
ATOM 2557 C C . GLY B 1 99 ? -5.52 3.848 -4.305 1 81.62 99 GLY B C 1
ATOM 2558 O O . GLY B 1 99 ? -5.625 2.877 -3.553 1 81.62 99 GLY B O 1
ATOM 2559 N N . VAL B 1 100 ? -5.836 5.086 -3.969 1 87.31 100 VAL B N 1
ATOM 2560 C CA . VAL B 1 100 ? -6.262 5.355 -2.598 1 87.31 100 VAL B CA 1
ATOM 2561 C C . VAL B 1 100 ? -7.504 4.531 -2.268 1 87.31 100 VAL B C 1
ATOM 2563 O O . VAL B 1 100 ? -8.32 4.246 -3.148 1 87.31 100 VAL B O 1
ATOM 2566 N N . GLY B 1 101 ? -7.52 4.094 -1.061 1 80.69 101 GLY B N 1
ATOM 2567 C CA . GLY B 1 101 ? -8.633 3.254 -0.655 1 80.69 101 GLY B CA 1
ATOM 2568 C C . GLY B 1 101 ? -9.375 3.789 0.557 1 80.69 101 GLY B C 1
ATOM 2569 O O . GLY B 1 101 ? -9.469 5.004 0.747 1 80.69 101 GLY B O 1
ATOM 2570 N N . ALA B 1 102 ? -10.125 2.934 1.153 1 77.44 102 ALA B N 1
ATOM 2571 C CA . ALA B 1 102 ? -10.773 3.168 2.439 1 77.44 102 ALA B CA 1
ATOM 2572 C C . ALA B 1 102 ? -11.719 4.359 2.363 1 77.44 102 ALA B C 1
ATOM 2574 O O . ALA B 1 102 ? -12.5 4.484 1.414 1 77.44 102 ALA B O 1
ATOM 2575 N N . ASN B 1 103 ? -11.703 5.184 3.391 1 78.19 103 ASN B N 1
ATOM 2576 C CA . ASN B 1 103 ? -12.656 6.277 3.551 1 78.19 103 ASN B CA 1
ATOM 2577 C C . ASN B 1 103 ? -12.5 7.324 2.449 1 78.19 103 ASN B C 1
ATOM 2579 O O . ASN B 1 103 ? -13.477 7.934 2.02 1 78.19 103 ASN B O 1
ATOM 2583 N N . PHE B 1 104 ? -11.273 7.465 1.974 1 88.62 104 PHE B N 1
ATOM 2584 C CA . PHE B 1 104 ? -11.016 8.422 0.906 1 88.62 104 PHE B CA 1
ATOM 2585 C C . PHE B 1 104 ? -11.742 8.016 -0.372 1 88.62 104 PHE B C 1
ATOM 2587 O O . PHE B 1 104 ? -12.398 8.844 -1.008 1 88.62 104 PHE B O 1
ATOM 2594 N N . LEU B 1 105 ? -11.688 6.75 -0.656 1 87.06 105 LEU B N 1
ATOM 2595 C CA . LEU B 1 105 ? -12.375 6.23 -1.834 1 87.06 105 LEU B CA 1
ATOM 2596 C C . LEU B 1 105 ? -13.883 6.363 -1.684 1 87.06 105 LEU B C 1
ATOM 2598 O O . LEU B 1 105 ? -14.578 6.699 -2.645 1 87.06 105 LEU B O 1
ATOM 2602 N N . GLN B 1 106 ? -14.391 6.105 -0.526 1 83.75 106 GLN B N 1
ATOM 2603 C CA . GLN B 1 106 ? -15.82 6.242 -0.272 1 83.75 106 GLN B CA 1
ATOM 2604 C C . GLN B 1 106 ? -16.281 7.676 -0.515 1 83.75 106 GLN B C 1
ATOM 2606 O O . GLN B 1 106 ? -17.375 7.898 -1.039 1 83.75 106 GLN B O 1
ATOM 2611 N N . MET B 1 107 ? -15.484 8.609 -0.082 1 88.81 107 MET B N 1
ATOM 2612 C CA . MET B 1 107 ? -15.797 10.023 -0.299 1 88.81 107 MET B CA 1
ATOM 2613 C C . MET B 1 107 ? -15.844 10.344 -1.788 1 88.81 107 MET B C 1
ATOM 2615 O O . MET B 1 107 ? -16.734 11.07 -2.244 1 88.81 107 MET B O 1
ATOM 2619 N N . MET B 1 108 ? -14.906 9.805 -2.537 1 92.75 108 MET B N 1
ATOM 2620 C CA . MET B 1 108 ? -14.898 10.031 -3.98 1 92.75 108 MET B CA 1
ATOM 2621 C C . MET B 1 108 ? -16.141 9.422 -4.633 1 92.75 108 MET B C 1
ATOM 2623 O O . MET B 1 108 ? -16.719 10.023 -5.535 1 92.75 108 MET B O 1
ATOM 2627 N N . ASP B 1 109 ? -16.562 8.273 -4.145 1 90.5 109 ASP B N 1
ATOM 2628 C CA . ASP B 1 109 ? -17.781 7.645 -4.645 1 90.5 109 ASP B CA 1
ATOM 2629 C C . ASP B 1 109 ? -19 8.539 -4.41 1 90.5 109 ASP B C 1
ATOM 2631 O O . ASP B 1 109 ? -19.828 8.703 -5.297 1 90.5 109 ASP B O 1
ATOM 2635 N N . ALA B 1 110 ? -19.078 9.008 -3.242 1 90.31 110 ALA B N 1
ATOM 2636 C CA . ALA B 1 110 ? -20.203 9.891 -2.887 1 90.31 110 ALA B CA 1
ATOM 2637 C C . ALA B 1 110 ? -20.234 11.125 -3.781 1 90.31 110 ALA B C 1
ATOM 2639 O O . ALA B 1 110 ? -21.297 11.539 -4.234 1 90.31 110 ALA B O 1
ATOM 2640 N N . LEU B 1 111 ? -19.078 11.688 -4.023 1 93.38 111 LEU B N 1
ATOM 2641 C CA . LEU B 1 111 ? -18.953 12.844 -4.906 1 93.38 111 LEU B CA 1
ATOM 2642 C C . LEU B 1 111 ? -19.422 12.5 -6.316 1 93.38 111 LEU B C 1
ATOM 2644 O O . LEU B 1 111 ? -20.203 13.25 -6.918 1 93.38 111 LEU B O 1
ATOM 2648 N N . TRP B 1 112 ? -18.938 11.391 -6.754 1 93.38 112 TRP B N 1
ATOM 2649 C CA . TRP B 1 112 ? -19.25 10.953 -8.109 1 93.38 112 TRP B CA 1
ATOM 2650 C C . TRP B 1 112 ? -20.75 10.75 -8.297 1 93.38 112 TRP B C 1
ATOM 2652 O O . TRP B 1 112 ? -21.297 11.094 -9.344 1 93.38 112 TRP B O 1
ATOM 2662 N N . ARG B 1 113 ? -21.391 10.305 -7.277 1 93.88 113 ARG B N 1
ATOM 2663 C CA . ARG B 1 113 ? -22.828 10.008 -7.32 1 93.88 113 ARG B CA 1
ATOM 2664 C C . ARG B 1 113 ? -23.656 11.266 -7.047 1 93.88 113 ARG B C 1
ATOM 2666 O O . ARG B 1 113 ? -24.875 11.234 -7.137 1 93.88 113 ARG B O 1
ATOM 2673 N N . GLY B 1 114 ? -23.062 12.219 -6.625 1 93.5 114 GLY B N 1
ATOM 2674 C CA . GLY B 1 114 ? -23.75 13.477 -6.363 1 93.5 114 GLY B CA 1
ATOM 2675 C C . GLY B 1 114 ? -24.531 13.461 -5.062 1 93.5 114 GLY B C 1
ATOM 2676 O O . GLY B 1 114 ? -25.547 14.148 -4.941 1 93.5 114 GLY B O 1
ATOM 2677 N N . VAL B 1 115 ? -24.062 12.727 -4.129 1 93.56 115 VAL B N 1
ATOM 2678 C CA . VAL B 1 115 ? -24.75 12.609 -2.844 1 93.56 115 VAL B CA 1
ATOM 2679 C C . VAL B 1 115 ? -24.469 13.844 -1.995 1 93.56 115 VAL B C 1
ATOM 2681 O O . VAL B 1 115 ? -23.328 14.273 -1.861 1 93.56 115 VAL B O 1
ATOM 2684 N N . PRO B 1 116 ? -25.547 14.445 -1.43 1 93.25 116 PRO B N 1
ATOM 2685 C CA . PRO B 1 116 ? -25.281 15.539 -0.484 1 93.25 116 PRO B CA 1
ATOM 2686 C C . PRO B 1 116 ? -24.562 15.07 0.78 1 93.25 116 PRO B C 1
ATOM 2688 O O . PRO B 1 116 ? -24.906 14.016 1.331 1 93.25 116 PRO B O 1
ATOM 2691 N N . LEU B 1 117 ? -23.547 15.812 1.145 1 90.31 117 LEU B N 1
ATOM 2692 C CA . LEU B 1 117 ? -22.766 15.445 2.326 1 90.31 117 LEU B CA 1
ATOM 2693 C C . LEU B 1 117 ? -22.906 16.516 3.408 1 90.31 117 LEU B C 1
ATOM 2695 O O . LEU B 1 117 ? -22.719 17.703 3.137 1 90.31 117 LEU B O 1
ATOM 2699 N N . PRO B 1 118 ? -23.234 16.109 4.641 1 88.69 118 PRO B N 1
ATOM 2700 C CA . PRO B 1 118 ? -23.406 17.062 5.734 1 88.69 118 PRO B CA 1
ATOM 2701 C C . PRO B 1 118 ? -22.094 17.562 6.301 1 88.69 118 PRO B C 1
ATOM 2703 O O . PRO B 1 118 ? -21.906 17.625 7.52 1 88.69 118 PRO B O 1
ATOM 2706 N N . LEU B 1 119 ? -21.109 17.969 5.492 1 87.81 119 LEU B N 1
ATOM 2707 C CA . LEU B 1 119 ? -19.75 18.281 5.93 1 87.81 119 LEU B CA 1
ATOM 2708 C C . LEU B 1 119 ? -19.406 19.734 5.613 1 87.81 119 LEU B C 1
ATOM 2710 O O . LEU B 1 119 ? -18.25 20.141 5.703 1 87.81 119 LEU B O 1
ATOM 2714 N N . GLY B 1 120 ? -20.453 20.516 5.316 1 89.25 120 GLY B N 1
ATOM 2715 C CA . GLY B 1 120 ? -20.234 21.859 4.832 1 89.25 120 GLY B CA 1
ATOM 2716 C C . GLY B 1 120 ? -19.688 22.797 5.895 1 89.25 120 GLY B C 1
ATOM 2717 O O . GLY B 1 120 ? -19.062 23.828 5.574 1 89.25 120 GLY B O 1
ATOM 2718 N N . SER B 1 121 ? -19.922 22.484 7.156 1 88.31 121 SER B N 1
ATOM 2719 C CA . SER B 1 121 ? -19.5 23.375 8.234 1 88.31 121 SER B CA 1
ATOM 2720 C C . SER B 1 121 ? -18.312 22.797 9 1 88.31 121 SER B C 1
ATOM 2722 O O . SER B 1 121 ? -17.938 23.312 10.055 1 88.31 121 SER B O 1
ATOM 2724 N N . VAL B 1 122 ? -17.766 21.734 8.531 1 86.81 122 VAL B N 1
ATOM 2725 C CA . VAL B 1 122 ? -16.609 21.141 9.195 1 86.81 122 VAL B CA 1
ATOM 2726 C C . VAL B 1 122 ? -15.344 21.875 8.789 1 86.81 122 VAL B C 1
ATOM 2728 O O . VAL B 1 122 ? -14.961 21.875 7.617 1 86.81 122 VAL B O 1
ATOM 2731 N N . ASN B 1 123 ? -14.68 22.484 9.742 1 88.88 123 ASN B N 1
ATOM 2732 C CA . ASN B 1 123 ? -13.531 23.328 9.453 1 88.88 123 ASN B CA 1
ATOM 2733 C C . ASN B 1 123 ? -12.227 22.688 9.938 1 88.88 123 ASN B C 1
ATOM 2735 O O . ASN B 1 123 ? -11.141 23.172 9.625 1 88.88 123 ASN B O 1
ATOM 2739 N N . ALA B 1 124 ? -12.414 21.625 10.695 1 90.38 124 ALA B N 1
ATOM 2740 C CA . ALA B 1 124 ? -11.219 20.922 11.18 1 90.38 124 ALA B CA 1
ATOM 2741 C C . ALA B 1 124 ? -10.289 20.578 10.023 1 90.38 124 ALA B C 1
ATOM 2743 O O . ALA B 1 124 ? -10.742 20.094 8.977 1 90.38 124 ALA B O 1
ATOM 2744 N N . ARG B 1 125 ? -8.984 20.922 10.211 1 94.56 125 ARG B N 1
ATOM 2745 C CA . ARG B 1 125 ? -8.016 20.703 9.141 1 94.56 125 ARG B CA 1
ATOM 2746 C C . ARG B 1 125 ? -7.18 19.453 9.414 1 94.56 125 ARG B C 1
ATOM 2748 O O . ARG B 1 125 ? -6.945 19.094 10.57 1 94.56 125 ARG B O 1
ATOM 2755 N N . ARG B 1 126 ? -6.766 18.859 8.352 1 95.31 126 ARG B N 1
ATOM 2756 C CA . ARG B 1 126 ? -5.93 17.672 8.438 1 95.31 126 ARG B CA 1
ATOM 2757 C C . ARG B 1 126 ? -4.766 17.734 7.449 1 95.31 126 ARG B C 1
ATOM 2759 O O . ARG B 1 126 ? -4.93 18.219 6.324 1 95.31 126 ARG B O 1
ATOM 2766 N N . SER B 1 127 ? -3.611 17.344 7.945 1 97.88 127 SER B N 1
ATOM 2767 C CA . SER B 1 127 ? -2.496 17.125 7.027 1 97.88 127 SER B CA 1
ATOM 2768 C C . SER B 1 127 ? -2.709 15.867 6.184 1 97.88 127 SER B C 1
ATOM 2770 O O . SER B 1 127 ? -3.264 14.875 6.664 1 97.88 127 SER B O 1
ATOM 2772 N N . LEU B 1 128 ? -2.371 15.945 4.93 1 97.62 128 LEU B N 1
ATOM 2773 C CA . LEU B 1 128 ? -2.326 14.828 3.988 1 97.62 128 LEU B CA 1
ATOM 2774 C C . LEU B 1 128 ? -0.983 14.781 3.27 1 97.62 128 LEU B C 1
ATOM 2776 O O . LEU B 1 128 ? -0.215 15.742 3.312 1 97.62 128 LEU B O 1
ATOM 2780 N N . VAL B 1 129 ? -0.733 13.648 2.705 1 98.5 129 VAL B N 1
ATOM 2781 C CA . VAL B 1 129 ? 0.469 13.602 1.879 1 98.5 129 VAL B CA 1
ATOM 2782 C C . VAL B 1 129 ? 0.184 12.82 0.6 1 98.5 129 VAL B C 1
ATOM 2784 O O . VAL B 1 129 ? -0.359 11.711 0.65 1 98.5 129 VAL B O 1
ATOM 2787 N N . TYR B 1 130 ? 0.475 13.5 -0.505 1 97 130 TYR B N 1
ATOM 2788 C CA . TYR B 1 130 ? 0.395 12.867 -1.815 1 97 130 TYR B CA 1
ATOM 2789 C C . TYR B 1 130 ? 1.448 11.773 -1.957 1 97 130 TYR B C 1
ATOM 2791 O O . TYR B 1 130 ? 2.604 11.961 -1.569 1 97 130 TYR B O 1
ATOM 2799 N N . THR B 1 131 ? 1.107 10.641 -2.48 1 94.25 131 THR B N 1
ATOM 2800 C CA . THR B 1 131 ? 1.96 9.461 -2.559 1 94.25 131 THR B CA 1
ATOM 2801 C C . THR B 1 131 ? 3.301 9.805 -3.201 1 94.25 131 THR B C 1
ATOM 2803 O O . THR B 1 131 ? 4.344 9.305 -2.777 1 94.25 131 THR B O 1
ATOM 2806 N N . GLU B 1 132 ? 3.312 10.602 -4.238 1 89.75 132 GLU B N 1
ATOM 2807 C CA . GLU B 1 132 ? 4.566 10.961 -4.891 1 89.75 132 GLU B CA 1
ATOM 2808 C C . GLU B 1 132 ? 5.41 11.875 -4.004 1 89.75 132 GLU B C 1
ATOM 2810 O O . GLU B 1 132 ? 6.641 11.82 -4.047 1 89.75 132 GLU B O 1
ATOM 2815 N N . ASN B 1 133 ? 4.738 12.734 -3.248 1 95.44 133 ASN B N 1
ATOM 2816 C CA . ASN B 1 133 ? 5.48 13.531 -2.279 1 95.44 133 ASN B CA 1
ATOM 2817 C C . ASN B 1 133 ? 6.129 12.656 -1.209 1 95.44 133 ASN B C 1
ATOM 2819 O O . ASN B 1 133 ? 7.285 12.875 -0.84 1 95.44 133 ASN B O 1
ATOM 2823 N N . LEU B 1 134 ? 5.352 11.688 -0.762 1 96.56 134 LEU B N 1
ATOM 2824 C CA . LEU B 1 134 ? 5.902 10.766 0.227 1 96.56 134 LEU B CA 1
ATOM 2825 C C . LEU B 1 134 ? 7.098 10.016 -0.342 1 96.56 134 LEU B C 1
ATOM 2827 O O . LEU B 1 134 ? 8.133 9.898 0.317 1 96.56 134 LEU B O 1
ATOM 2831 N N . ALA B 1 135 ? 6.961 9.531 -1.545 1 90.94 135 ALA B N 1
ATOM 2832 C CA . ALA B 1 135 ? 8.047 8.812 -2.193 1 90.94 135 ALA B CA 1
ATOM 2833 C C . ALA B 1 135 ? 9.305 9.68 -2.293 1 90.94 135 ALA B C 1
ATOM 2835 O O . ALA B 1 135 ? 10.414 9.203 -2.047 1 90.94 135 ALA B O 1
ATOM 2836 N N . ASP B 1 136 ? 9.07 10.898 -2.635 1 91.69 136 ASP B N 1
ATOM 2837 C CA . ASP B 1 136 ? 10.188 11.828 -2.76 1 91.69 136 ASP B CA 1
ATOM 2838 C C . ASP B 1 136 ? 10.875 12.047 -1.411 1 91.69 136 ASP B C 1
ATOM 2840 O O . ASP B 1 136 ? 12.102 12.039 -1.324 1 91.69 136 ASP B O 1
ATOM 2844 N N . ALA B 1 137 ? 10.102 12.234 -0.396 1 96.62 137 ALA B N 1
ATOM 2845 C CA . ALA B 1 137 ? 10.648 12.398 0.949 1 96.62 137 ALA B CA 1
ATOM 2846 C C . ALA B 1 137 ? 11.445 11.172 1.371 1 96.62 137 ALA B C 1
ATOM 2848 O O . ALA B 1 137 ? 12.531 11.297 1.946 1 96.62 137 ALA B O 1
ATOM 2849 N N . LEU B 1 138 ? 10.938 9.977 1.079 1 95.25 138 LEU B N 1
ATOM 2850 C CA . LEU B 1 138 ? 11.609 8.734 1.44 1 95.25 138 LEU B CA 1
ATOM 2851 C C . LEU B 1 138 ? 12.945 8.617 0.717 1 95.25 138 LEU B C 1
ATOM 2853 O O . LEU B 1 138 ? 13.93 8.141 1.294 1 95.25 138 LEU B O 1
ATOM 2857 N N . MET B 1 139 ? 12.961 9.039 -0.487 1 89.94 139 MET B N 1
ATOM 2858 C CA . MET B 1 139 ? 14.211 9.008 -1.239 1 89.94 139 MET B CA 1
ATOM 2859 C C . MET B 1 139 ? 15.266 9.883 -0.573 1 89.94 139 MET B C 1
ATOM 2861 O O . MET B 1 139 ? 16.438 9.5 -0.488 1 89.94 139 MET B O 1
ATOM 2865 N N . HIS B 1 140 ? 14.844 11.062 -0.082 1 93.31 140 HIS B N 1
ATOM 2866 C CA . HIS B 1 140 ? 15.766 11.914 0.655 1 93.31 140 HIS B CA 1
ATOM 2867 C C . HIS B 1 140 ? 16.234 11.242 1.938 1 93.31 140 HIS B C 1
ATOM 2869 O O . HIS B 1 140 ? 17.438 11.266 2.258 1 93.31 140 HIS B O 1
ATOM 2875 N N . CYS B 1 141 ? 15.312 10.578 2.59 1 96 141 CYS B N 1
ATOM 2876 C CA . CYS B 1 141 ? 15.648 9.906 3.84 1 96 141 CYS B CA 1
ATOM 2877 C C . CYS B 1 141 ? 16.641 8.773 3.6 1 96 141 CYS B C 1
ATOM 2879 O O . CYS B 1 141 ? 17.484 8.492 4.453 1 96 141 CYS B O 1
ATOM 2881 N N . VAL B 1 142 ? 16.531 8.148 2.486 1 91 142 VAL B N 1
ATOM 2882 C CA . VAL B 1 142 ? 17.375 7.016 2.152 1 91 142 VAL B CA 1
ATOM 2883 C C . VAL B 1 142 ? 18.766 7.508 1.771 1 91 142 VAL B C 1
ATOM 2885 O O . VAL B 1 142 ? 19.781 6.883 2.123 1 91 142 VAL B O 1
ATOM 2888 N N . THR B 1 143 ? 18.906 8.688 1.176 1 88.25 143 THR B N 1
ATOM 2889 C CA . THR B 1 143 ? 20.156 9.031 0.499 1 88.25 143 THR B CA 1
ATOM 2890 C C . THR B 1 143 ? 20.906 10.125 1.263 1 88.25 143 THR B C 1
ATOM 2892 O O . THR B 1 143 ? 22.125 10.234 1.157 1 88.25 143 THR B O 1
ATOM 2895 N N . ASP B 1 144 ? 20.203 10.984 1.968 1 93.19 144 ASP B N 1
ATOM 2896 C CA . ASP B 1 144 ? 20.812 12.117 2.654 1 93.19 144 ASP B CA 1
ATOM 2897 C C . ASP B 1 144 ? 21.438 11.68 3.982 1 93.19 144 ASP B C 1
ATOM 2899 O O . ASP B 1 144 ? 20.734 11.203 4.875 1 93.19 144 ASP B O 1
ATOM 2903 N N . PRO B 1 145 ? 22.703 11.859 4.18 1 94.38 145 PRO B N 1
ATOM 2904 C CA . PRO B 1 145 ? 23.344 11.43 5.43 1 94.38 145 PRO B CA 1
ATOM 2905 C C . PRO B 1 145 ? 22.781 12.148 6.652 1 94.38 145 PRO B C 1
ATOM 2907 O O . PRO B 1 145 ? 22.812 11.609 7.762 1 94.38 145 PRO B O 1
ATOM 2910 N N . ARG B 1 146 ? 22.203 13.336 6.496 1 97.44 146 ARG B N 1
ATOM 2911 C CA . ARG B 1 146 ? 21.656 14.109 7.602 1 97.44 146 ARG B CA 1
ATOM 2912 C C . ARG B 1 146 ? 20.375 13.477 8.141 1 97.44 146 ARG B C 1
ATOM 2914 O O . ARG B 1 146 ? 19.891 13.844 9.219 1 97.44 146 ARG B O 1
ATOM 2921 N N . ALA B 1 147 ? 19.828 12.43 7.41 1 98.06 147 ALA B N 1
ATOM 2922 C CA . ALA B 1 147 ? 18.578 11.789 7.816 1 98.06 147 ALA B CA 1
ATOM 2923 C C . ALA B 1 147 ? 18.828 10.734 8.891 1 98.06 147 ALA B C 1
ATOM 2925 O O . ALA B 1 147 ? 17.891 10.266 9.547 1 98.06 147 ALA B O 1
ATOM 2926 N N . ALA B 1 148 ? 20.094 10.398 9.109 1 97.69 148 ALA B N 1
ATOM 2927 C CA . ALA B 1 148 ? 20.422 9.25 9.945 1 97.69 148 ALA B CA 1
ATOM 2928 C C . ALA B 1 148 ? 19.906 9.445 11.367 1 97.69 148 ALA B C 1
ATOM 2930 O O . ALA B 1 148 ? 20.094 10.508 11.961 1 97.69 148 ALA B O 1
ATOM 2931 N N . ASN B 1 149 ? 19.25 8.414 11.867 1 98.12 149 ASN B N 1
ATOM 2932 C CA . ASN B 1 149 ? 18.812 8.297 13.25 1 98.12 149 ASN B CA 1
ATOM 2933 C C . ASN B 1 149 ? 17.891 9.445 13.641 1 98.12 149 ASN B C 1
ATOM 2935 O O . ASN B 1 149 ? 18.062 10.062 14.695 1 98.12 149 ASN B O 1
ATOM 2939 N N . ALA B 1 150 ? 16.875 9.719 12.742 1 98.25 150 ALA B N 1
ATOM 2940 C CA . ALA B 1 150 ? 15.906 10.781 12.977 1 98.25 150 ALA B CA 1
ATOM 2941 C C . ALA B 1 150 ? 14.492 10.312 12.625 1 98.25 150 ALA B C 1
ATOM 2943 O O . ALA B 1 150 ? 14.32 9.297 11.953 1 98.25 150 ALA B O 1
ATOM 2944 N N . CYS B 1 151 ? 13.555 10.992 13.133 1 98.62 151 CYS B N 1
ATOM 2945 C CA . CYS B 1 151 ? 12.141 10.828 12.812 1 98.62 151 CYS B CA 1
ATOM 2946 C C . CYS B 1 151 ? 11.594 12.078 12.125 1 98.62 151 CYS B C 1
ATOM 2948 O O . CYS B 1 151 ? 11.812 13.195 12.602 1 98.62 151 CYS B O 1
ATOM 2950 N N . PHE B 1 152 ? 10.977 11.891 11.016 1 98.81 152 PHE B N 1
ATOM 2951 C CA . PHE B 1 152 ? 10.43 13.039 10.289 1 98.81 152 PHE B CA 1
ATOM 2952 C C . PHE B 1 152 ? 8.93 12.883 10.078 1 98.81 152 PHE B C 1
ATOM 2954 O O . PHE B 1 152 ? 8.469 11.812 9.664 1 98.81 152 PHE B O 1
ATOM 2961 N N . HIS B 1 153 ? 8.18 13.891 10.391 1 98.75 153 HIS B N 1
ATOM 2962 C CA . HIS B 1 153 ? 6.828 14.023 9.859 1 98.75 153 HIS B CA 1
ATOM 2963 C C . HIS B 1 153 ? 6.852 14.555 8.422 1 98.75 153 HIS B C 1
ATOM 2965 O O . HIS B 1 153 ? 7.602 15.477 8.109 1 98.75 153 HIS B O 1
ATOM 2971 N N . VAL B 1 154 ? 6.105 13.883 7.539 1 98.69 154 VAL B N 1
ATOM 2972 C CA . VAL B 1 154 ? 6.07 14.25 6.129 1 98.69 154 VAL B CA 1
ATOM 2973 C C . VAL B 1 154 ? 4.629 14.516 5.699 1 98.69 154 VAL B C 1
ATOM 2975 O O . VAL B 1 154 ? 3.748 13.68 5.891 1 98.69 154 VAL B O 1
ATOM 2978 N N . ALA B 1 155 ? 4.352 15.617 5.141 1 98.75 155 ALA B N 1
ATOM 2979 C CA . ALA B 1 155 ? 3.025 16 4.672 1 98.75 155 ALA B CA 1
ATOM 2980 C C . ALA B 1 155 ? 3.121 16.969 3.488 1 98.75 155 ALA B C 1
ATOM 2982 O O . ALA B 1 155 ? 4.207 17.438 3.15 1 98.75 155 ALA B O 1
ATOM 2983 N N . ASP B 1 156 ? 2.025 17.172 2.857 1 98.25 156 ASP B N 1
ATOM 2984 C CA . ASP B 1 156 ? 1.932 18.203 1.836 1 98.25 156 ASP B CA 1
ATOM 2985 C C . ASP B 1 156 ? 2.061 19.594 2.453 1 98.25 156 ASP B C 1
ATOM 2987 O O . ASP B 1 156 ? 2.039 19.75 3.678 1 98.25 156 ASP B O 1
ATOM 2991 N N . ALA B 1 157 ? 2.191 20.562 1.58 1 96.75 157 ALA B N 1
ATOM 2992 C CA . ALA B 1 157 ? 2.48 21.922 2.039 1 96.75 157 ALA B CA 1
ATOM 2993 C C . ALA B 1 157 ? 1.238 22.562 2.643 1 96.75 157 ALA B C 1
ATOM 2995 O O . ALA B 1 157 ? 1.345 23.5 3.453 1 96.75 157 ALA B O 1
ATOM 2996 N N . GLU B 1 158 ? 0.071 22.078 2.305 1 96.31 158 GLU B N 1
ATOM 2997 C CA . GLU B 1 158 ? -1.179 22.688 2.752 1 96.31 158 GLU B CA 1
ATOM 2998 C C . GLU B 1 158 ? -2.062 21.672 3.465 1 96.31 158 GLU B C 1
ATOM 3000 O O . GLU B 1 158 ? -2.217 20.531 2.998 1 96.31 158 GLU B O 1
ATOM 3005 N N . ASP B 1 159 ? -2.566 22.078 4.574 1 96.88 159 ASP B N 1
ATOM 3006 C CA . ASP B 1 159 ? -3.598 21.312 5.262 1 96.88 159 ASP B CA 1
ATOM 3007 C C . ASP B 1 159 ? -4.992 21.703 4.781 1 96.88 159 ASP B C 1
ATOM 3009 O O . ASP B 1 159 ? -5.266 22.875 4.543 1 96.88 159 ASP B O 1
ATOM 3013 N N . LEU B 1 160 ? -5.863 20.719 4.68 1 95.5 160 LEU B N 1
ATOM 3014 C CA . LEU B 1 160 ? -7.195 20.969 4.141 1 95.5 160 LEU B CA 1
ATOM 3015 C C . LEU B 1 160 ? -8.273 20.516 5.117 1 95.5 160 LEU B C 1
ATOM 3017 O O . LEU B 1 160 ? -8.094 19.531 5.832 1 95.5 160 LEU B O 1
ATOM 3021 N N . SER B 1 161 ? -9.367 21.266 5.133 1 93.5 161 SER B N 1
ATOM 3022 C CA . SER B 1 161 ? -10.586 20.719 5.707 1 93.5 161 SER B CA 1
ATOM 3023 C C . SER B 1 161 ? -11.211 19.672 4.777 1 93.5 161 SER B C 1
ATOM 3025 O O . SER B 1 161 ? -10.875 19.609 3.59 1 93.5 161 SER B O 1
ATOM 3027 N N . VAL B 1 162 ? -12.047 18.875 5.391 1 91.06 162 VAL B N 1
ATOM 3028 C CA . VAL B 1 162 ? -12.734 17.891 4.578 1 91.06 162 VAL B CA 1
ATOM 3029 C C . VAL B 1 162 ? -13.523 18.578 3.469 1 91.06 162 VAL B C 1
ATOM 3031 O O . VAL B 1 162 ? -13.578 18.094 2.34 1 91.06 162 VAL B O 1
ATOM 3034 N N . ALA B 1 163 ? -14.133 19.703 3.748 1 91.88 163 ALA B N 1
ATOM 3035 C CA . ALA B 1 163 ? -14.883 20.469 2.752 1 91.88 163 ALA B CA 1
ATOM 3036 C C . ALA B 1 163 ? -13.977 20.922 1.612 1 91.88 163 ALA B C 1
ATOM 3038 O O . ALA B 1 163 ? -14.336 20.797 0.438 1 91.88 163 ALA B O 1
ATOM 3039 N N . GLN B 1 164 ? -12.859 21.438 1.964 1 94.31 164 GLN B N 1
ATOM 3040 C CA . GLN B 1 164 ? -11.898 21.875 0.957 1 94.31 164 GLN B CA 1
ATOM 3041 C C . GLN B 1 164 ? -11.422 20.719 0.098 1 94.31 164 GLN B C 1
ATOM 3043 O O . GLN B 1 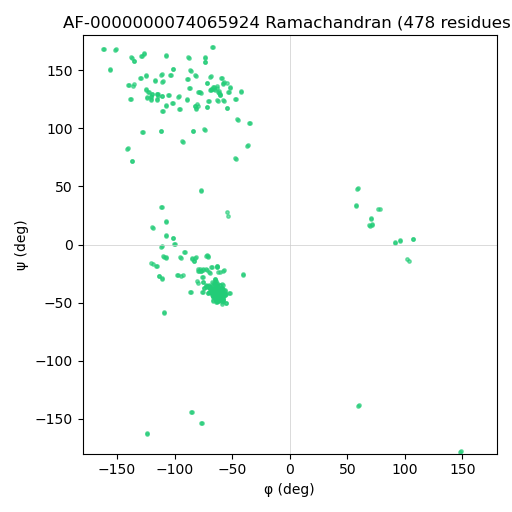164 ? -11.273 20.844 -1.117 1 94.31 164 GLN B O 1
ATOM 3048 N N . LEU B 1 165 ? -11.172 19.609 0.751 1 94.88 165 LEU B N 1
ATOM 3049 C CA . LEU B 1 165 ? -10.758 18.391 0.051 1 94.88 165 LEU B CA 1
ATOM 3050 C C . LEU B 1 165 ? -11.812 17.969 -0.965 1 94.88 165 LEU B C 1
ATOM 3052 O O . LEU B 1 165 ? -11.492 17.719 -2.129 1 94.88 165 LEU B O 1
ATOM 3056 N N . LEU B 1 166 ? -13.039 17.953 -0.535 1 94.62 166 LEU B N 1
ATOM 3057 C CA . LEU B 1 166 ? -14.148 17.531 -1.381 1 94.62 166 LEU B CA 1
ATOM 3058 C C . LEU B 1 166 ? -14.352 18.516 -2.537 1 94.62 166 LEU B C 1
ATOM 3060 O O . LEU B 1 166 ? -14.609 18.094 -3.668 1 94.62 166 LEU B O 1
ATOM 3064 N N . ARG B 1 167 ? -14.266 19.719 -2.295 1 95.38 167 ARG B N 1
ATOM 3065 C CA . ARG B 1 167 ? -14.398 20.719 -3.352 1 95.38 167 ARG B CA 1
ATOM 3066 C C . ARG B 1 167 ? -13.289 20.578 -4.387 1 95.38 167 ARG B C 1
ATOM 3068 O O . ARG B 1 167 ? -13.539 20.656 -5.59 1 95.38 167 ARG B O 1
ATOM 3075 N N . GLY B 1 168 ? -12.062 20.406 -3.871 1 95.69 168 GLY B N 1
ATOM 3076 C CA . GLY B 1 168 ? -10.945 20.188 -4.773 1 95.69 168 GLY B CA 1
ATOM 3077 C C . GLY B 1 168 ? -11.117 18.969 -5.66 1 95.69 168 GLY B C 1
ATOM 3078 O O . GLY B 1 168 ? -10.961 19.062 -6.879 1 95.69 168 GLY B O 1
ATOM 3079 N N . LEU B 1 169 ? -11.453 17.859 -5.059 1 96.19 169 LEU B N 1
ATOM 3080 C CA . LEU B 1 169 ? -11.703 16.625 -5.809 1 96.19 169 LEU B CA 1
ATOM 3081 C C . LEU B 1 169 ? -12.852 16.812 -6.793 1 96.19 169 LEU B C 1
ATOM 3083 O O . LEU B 1 169 ? -12.781 16.359 -7.934 1 96.19 169 LEU B O 1
ATOM 3087 N N . GLY B 1 170 ? -13.93 17.438 -6.32 1 96.06 170 GLY B N 1
ATOM 3088 C CA . GLY B 1 170 ? -15.094 17.688 -7.156 1 96.06 17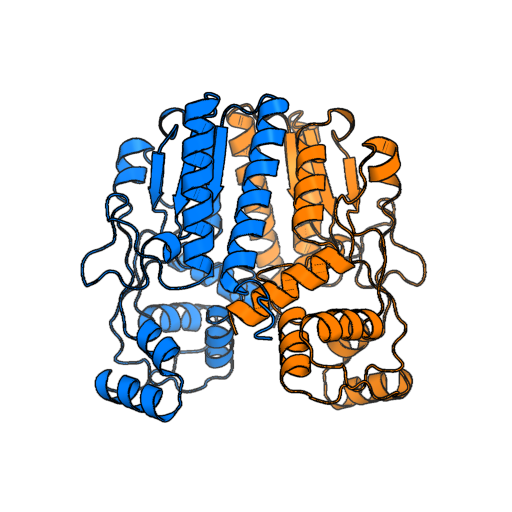0 GLY B CA 1
ATOM 3089 C C . GLY B 1 170 ? -14.758 18.469 -8.422 1 96.06 170 GLY B C 1
ATOM 3090 O O . GLY B 1 170 ? -15.289 18.172 -9.492 1 96.06 170 GLY B O 1
ATOM 3091 N N . ARG B 1 171 ? -13.93 19.438 -8.297 1 95.69 171 ARG B N 1
ATOM 3092 C CA . ARG B 1 171 ? -13.508 20.234 -9.453 1 95.69 171 ARG B CA 1
ATOM 3093 C C . ARG B 1 171 ? -12.828 19.344 -10.492 1 95.69 171 ARG B C 1
ATOM 3095 O O . ARG B 1 171 ? -13.117 19.453 -11.688 1 95.69 171 ARG B O 1
ATOM 3102 N N . HIS B 1 172 ? -11.977 18.453 -10.031 1 94.31 172 HIS B N 1
ATOM 3103 C CA . HIS B 1 172 ? -11.211 17.625 -10.953 1 94.31 172 HIS B CA 1
ATOM 3104 C C . HIS B 1 172 ? -12.07 16.5 -11.531 1 94.31 172 HIS B C 1
ATOM 3106 O O . HIS B 1 172 ? -11.797 16.016 -12.625 1 94.31 172 HIS B O 1
ATOM 3112 N N . LEU B 1 173 ? -13.109 16.172 -10.828 1 94.38 173 LEU B N 1
ATOM 3113 C CA . LEU B 1 173 ? -14.008 15.125 -11.297 1 94.38 173 LEU B CA 1
ATOM 3114 C C . LEU B 1 173 ? -15.148 15.719 -12.125 1 94.38 173 LEU B C 1
ATOM 3116 O O . LEU B 1 173 ? -15.953 14.984 -12.695 1 94.38 173 LEU B O 1
ATOM 3120 N N . SER B 1 174 ? -15.219 16.984 -12.172 1 94.06 174 SER B N 1
ATOM 3121 C CA . SER B 1 174 ? -16.328 17.703 -12.797 1 94.06 174 SER B CA 1
ATOM 3122 C C . SER B 1 174 ? -17.656 17.312 -12.172 1 94.06 174 SER B C 1
ATOM 3124 O O . SER B 1 174 ? -18.641 17.094 -12.891 1 94.06 174 SER B O 1
ATOM 3126 N N . LYS B 1 175 ? -17.625 17.047 -10.906 1 94.81 175 LYS B N 1
ATOM 3127 C CA . LYS B 1 175 ? -18.766 16.781 -10.039 1 94.81 175 LYS B CA 1
ATOM 3128 C C . LYS B 1 175 ? -18.734 17.672 -8.797 1 94.81 175 LYS B C 1
ATOM 3130 O O . LYS B 1 175 ? -18.078 17.344 -7.805 1 94.81 175 LYS B O 1
ATOM 3135 N N . PRO B 1 176 ? -19.453 18.734 -8.859 1 93.12 176 PRO B N 1
ATOM 3136 C CA . PRO B 1 176 ? -19.391 19.641 -7.715 1 93.12 176 PRO B CA 1
ATOM 3137 C C . PRO B 1 176 ? -19.781 18.984 -6.398 1 93.12 176 PRO B C 1
ATOM 3139 O O . PRO B 1 176 ? -20.703 18.172 -6.375 1 93.12 176 PRO B O 1
ATOM 3142 N N . ALA B 1 177 ? -19.047 19.297 -5.344 1 93.69 177 ALA B N 1
ATOM 3143 C CA . ALA B 1 177 ? -19.375 18.781 -4.016 1 93.69 177 ALA B CA 1
ATOM 3144 C C . ALA B 1 177 ? -20.641 19.438 -3.469 1 93.69 177 ALA B C 1
ATOM 3146 O O . ALA B 1 177 ? -20.719 20.656 -3.371 1 93.69 177 ALA B O 1
ATOM 3147 N N . ARG B 1 178 ? -21.594 18.672 -3.125 1 95.25 178 ARG B N 1
ATOM 3148 C CA . ARG B 1 178 ? -22.828 19.156 -2.494 1 95.25 178 ARG B CA 1
ATOM 3149 C C . ARG B 1 178 ? -22.719 19.094 -0.975 1 95.25 178 ARG B C 1
ATOM 3151 O O . ARG B 1 178 ? -23.062 18.078 -0.37 1 95.25 178 ARG B O 1
ATOM 3158 N N . LEU B 1 179 ? -22.219 20.188 -0.449 1 94.31 179 LEU B N 1
ATOM 3159 C CA . LEU B 1 179 ? -21.953 20.234 0.986 1 94.31 179 LEU B CA 1
ATOM 3160 C C . LEU B 1 179 ? -23.047 21.016 1.713 1 94.31 179 LEU B C 1
ATOM 3162 O O . LEU B 1 179 ? -23.297 22.188 1.4 1 94.31 179 LEU B O 1
ATOM 3166 N N . ILE B 1 180 ? -23.688 20.359 2.652 1 93.19 180 ILE B N 1
ATOM 3167 C CA . ILE B 1 180 ? -24.719 21 3.473 1 93.19 180 ILE B CA 1
ATOM 3168 C C . ILE B 1 180 ? -24.109 21.453 4.793 1 93.19 180 ILE B C 1
ATOM 3170 O O . ILE B 1 180 ? -23.469 20.672 5.5 1 93.19 180 ILE B O 1
ATOM 3174 N N . PRO B 1 181 ? -24.312 22.719 5.07 1 91.56 181 PRO B N 1
ATOM 3175 C CA . PRO B 1 181 ? -23.766 23.219 6.332 1 91.56 181 PRO B CA 1
ATOM 3176 C C . PRO B 1 181 ? -24.547 22.734 7.555 1 91.56 181 PRO B C 1
ATOM 3178 O O . PRO B 1 181 ? -25.625 23.234 7.844 1 91.56 181 PRO B O 1
ATOM 3181 N N . VAL B 1 182 ? -24.031 21.719 8.164 1 89.44 182 VAL B N 1
ATOM 3182 C CA . VAL B 1 182 ? -24.594 21.203 9.406 1 89.44 182 VAL B CA 1
ATOM 3183 C C . VAL B 1 182 ? -23.641 21.469 10.555 1 89.44 182 VAL B C 1
ATOM 3185 O O . VAL B 1 182 ? -22.438 21.156 10.461 1 89.44 182 VAL B O 1
ATOM 3188 N N . PRO B 1 183 ? -24.219 22.109 11.625 1 87.38 183 PRO B N 1
ATOM 3189 C CA . PRO B 1 183 ? -23.344 22.359 12.766 1 87.38 183 PRO B CA 1
ATOM 3190 C C . PRO B 1 183 ? -22.672 21.078 13.281 1 87.38 183 PRO B C 1
ATOM 3192 O O . PRO B 1 183 ? -23.297 20.031 13.344 1 87.38 183 PRO B O 1
ATOM 3195 N N . THR B 1 184 ? -21.359 21.25 13.625 1 84.31 184 THR B N 1
ATOM 3196 C CA . THR B 1 184 ? -20.531 20.109 14.031 1 84.31 184 THR B CA 1
ATOM 3197 C C . THR B 1 184 ? -21.141 19.422 15.242 1 84.31 184 THR B C 1
ATOM 3199 O O . THR B 1 184 ? -21.062 18.203 15.375 1 84.31 184 THR B O 1
ATOM 3202 N N . GLY B 1 185 ? -21.75 20.234 16.078 1 84.19 185 GLY B N 1
ATOM 3203 C CA . GLY B 1 185 ? -22.406 19.656 17.234 1 84.19 185 GLY B CA 1
ATOM 3204 C C . GLY B 1 185 ? -23.5 18.672 16.859 1 84.19 185 GLY B C 1
ATOM 3205 O O . GLY B 1 185 ? -23.641 17.625 17.5 1 84.19 185 GLY B O 1
ATOM 3206 N N . LEU B 1 186 ? -24.25 18.969 15.805 1 84.56 186 LEU B N 1
ATOM 3207 C CA . LEU B 1 186 ? -25.328 18.109 15.336 1 84.56 186 LEU B CA 1
ATOM 3208 C C . LEU B 1 186 ? -24.766 16.844 14.695 1 84.56 186 LEU B C 1
ATOM 3210 O O . LEU B 1 186 ? -25.328 15.758 14.859 1 84.56 186 LEU B O 1
ATOM 3214 N N . LEU B 1 187 ? -23.688 17.016 14.039 1 83.69 187 LEU B N 1
ATOM 3215 C CA . LEU B 1 187 ? -23.047 15.859 13.422 1 83.69 187 LEU B CA 1
ATOM 3216 C C . LEU B 1 187 ? -22.531 14.891 14.484 1 83.69 187 LEU B C 1
ATOM 3218 O O . LEU B 1 187 ? -22.719 13.68 14.359 1 83.69 187 LEU B O 1
ATOM 3222 N N . ARG B 1 188 ? -21.953 15.492 15.477 1 82.75 188 ARG B N 1
ATOM 3223 C CA . ARG B 1 188 ? -21.453 14.672 16.578 1 82.75 188 ARG B CA 1
ATOM 3224 C C . ARG B 1 188 ? -22.594 13.922 17.266 1 82.75 188 ARG B C 1
ATOM 3226 O O . ARG B 1 188 ? -22.453 12.742 17.594 1 82.75 188 ARG B O 1
ATOM 3233 N N . ALA B 1 189 ? -23.672 14.617 17.406 1 82.25 189 ALA B N 1
ATOM 3234 C CA . ALA B 1 189 ? -24.828 14.008 18.031 1 82.25 189 ALA B CA 1
ATOM 3235 C C . ALA B 1 189 ? -25.375 12.867 17.172 1 82.25 189 ALA B C 1
ATOM 3237 O O . ALA B 1 189 ? -25.766 11.82 17.703 1 82.25 189 ALA B O 1
ATOM 3238 N N . ALA B 1 190 ? -25.359 13.016 15.891 1 81.88 190 ALA B N 1
ATOM 3239 C CA . ALA B 1 190 ? -25.812 11.984 14.969 1 81.88 190 ALA B CA 1
ATOM 3240 C C . ALA B 1 190 ? -24.906 10.758 15.008 1 81.88 190 ALA B C 1
ATOM 3242 O O . ALA B 1 190 ? -25.375 9.625 14.891 1 81.88 190 ALA B O 1
ATOM 3243 N N . GLY B 1 191 ? -23.672 11.07 15.141 1 79.12 191 GLY B N 1
ATOM 3244 C CA . GLY B 1 191 ? -22.719 9.977 15.258 1 79.12 191 GLY B CA 1
ATOM 3245 C C . GLY B 1 191 ? -22.969 9.109 16.484 1 79.12 191 GLY B C 1
ATOM 3246 O O . GLY B 1 191 ? -22.891 7.879 16.406 1 79.12 191 GLY B O 1
ATOM 3247 N N . VAL B 1 192 ? -23.312 9.789 17.594 1 78.88 192 VAL B N 1
ATOM 3248 C CA . VAL B 1 192 ? -23.625 9.07 18.828 1 78.88 192 VAL B CA 1
ATOM 3249 C C . VAL B 1 192 ? -24.844 8.188 18.609 1 78.88 192 VAL B C 1
ATOM 3251 O O . VAL B 1 192 ? -24.859 7.02 19 1 78.88 192 VAL B O 1
ATOM 3254 N N . LEU B 1 193 ? -25.781 8.703 17.875 1 80.62 193 LEU B N 1
ATOM 3255 C CA . LEU B 1 193 ? -27.047 8 17.672 1 80.62 193 LEU B CA 1
ATOM 3256 C C . LEU B 1 193 ? -26.875 6.844 16.688 1 80.62 193 LEU B C 1
ATOM 3258 O O . LEU B 1 193 ? -27.562 5.824 16.797 1 80.62 193 LEU B O 1
ATOM 3262 N N . SER B 1 194 ? -25.969 6.941 15.805 1 78.69 194 SER B N 1
ATOM 3263 C CA . SER B 1 194 ? -25.812 5.945 14.75 1 78.69 194 SER B CA 1
ATOM 3264 C C . SER B 1 194 ? -24.688 4.969 15.078 1 78.69 194 SER B C 1
ATOM 3266 O O . SER B 1 194 ? -24.438 4.016 14.328 1 78.69 194 SER B O 1
ATOM 3268 N N . GLY B 1 195 ? -24.078 5.152 16.188 1 75.06 195 GLY B N 1
ATOM 3269 C CA . GLY B 1 195 ? -22.969 4.285 16.562 1 75.06 195 GLY B CA 1
ATOM 3270 C C . GLY B 1 195 ? -21.719 4.539 15.734 1 75.06 195 GLY B C 1
ATOM 3271 O O . GLY B 1 195 ? -20.844 3.676 15.648 1 75.06 195 GLY B O 1
ATOM 3272 N N . ARG B 1 196 ? -21.672 5.648 15.094 1 76 196 ARG B N 1
ATOM 3273 C CA . ARG B 1 196 ? -20.531 6.008 14.25 1 76 196 ARG B CA 1
ATOM 3274 C C . ARG B 1 196 ? -19.75 7.168 14.859 1 76 196 ARG B C 1
ATOM 3276 O O . ARG B 1 196 ? -19.25 8.031 14.133 1 76 196 ARG B O 1
ATOM 3283 N N . SER B 1 197 ? -19.703 7.25 16.172 1 76.56 197 SER B N 1
ATOM 3284 C CA . SER B 1 197 ? -19.109 8.367 16.875 1 76.56 197 SER B CA 1
ATOM 3285 C C . SER B 1 197 ? -17.625 8.523 16.516 1 76.56 197 SER B C 1
ATOM 3287 O O . SER B 1 197 ? -17.156 9.641 16.281 1 76.56 197 SER B O 1
ATOM 3289 N N . ALA B 1 198 ? -16.891 7.422 16.406 1 71.94 198 ALA B N 1
ATOM 3290 C CA . ALA B 1 198 ? -15.461 7.477 16.125 1 71.94 198 ALA B CA 1
ATOM 3291 C C . ALA B 1 198 ? -15.203 8.039 14.734 1 71.94 198 ALA B C 1
ATOM 3293 O O . ALA B 1 198 ? -14.305 8.859 14.547 1 71.94 198 ALA B O 1
ATOM 3294 N N . GLN B 1 199 ? -15.984 7.598 13.852 1 72.12 199 GLN B N 1
ATOM 3295 C CA . GLN B 1 199 ? -15.859 8.07 12.477 1 72.12 199 GLN B CA 1
ATOM 3296 C C . GLN B 1 199 ? -16.172 9.562 12.375 1 72.12 199 GLN B C 1
ATOM 3298 O O . GLN B 1 199 ? -15.453 10.305 11.703 1 72.12 199 GLN B O 1
ATOM 3303 N N . LEU B 1 200 ? -17.219 9.945 13.078 1 72.5 200 LEU B N 1
ATOM 3304 C CA . LEU B 1 200 ? -17.625 11.344 13.031 1 72.5 200 LEU B CA 1
ATOM 3305 C C . LEU B 1 200 ? -16.641 12.227 13.781 1 72.5 200 LEU B C 1
ATOM 3307 O O . LEU B 1 200 ? -16.391 13.367 13.383 1 72.5 200 LEU B O 1
ATOM 3311 N N . GLU B 1 201 ? -16.109 11.711 14.836 1 76.44 201 GLU B N 1
ATOM 3312 C CA . GLU B 1 201 ? -15.102 12.461 15.578 1 76.44 201 GLU B CA 1
ATOM 3313 C C . GLU B 1 201 ? -13.859 12.711 14.719 1 76.44 201 GLU B C 1
ATOM 3315 O O . GLU B 1 201 ? -13.312 13.812 14.727 1 76.44 201 GLU B O 1
ATOM 3320 N N . ARG B 1 202 ? -13.516 11.742 13.992 1 75.25 202 ARG B N 1
ATOM 3321 C CA . ARG B 1 202 ? -12.359 11.883 13.117 1 75.25 202 ARG B CA 1
ATOM 3322 C C . ARG B 1 202 ? -12.609 12.938 12.047 1 75.25 202 ARG B C 1
ATOM 3324 O O . ARG B 1 202 ? -11.688 13.672 11.664 1 75.25 202 ARG B O 1
ATOM 3331 N N . LEU B 1 203 ? -13.844 13.055 11.719 1 74.56 203 LEU B N 1
ATOM 3332 C CA . LEU B 1 203 ? -14.219 14.008 10.672 1 74.56 203 LEU B CA 1
ATOM 3333 C C . LEU B 1 203 ? -14.266 15.43 11.227 1 74.56 203 LEU B C 1
ATOM 3335 O O . LEU B 1 203 ? -14.086 16.391 10.477 1 74.56 203 LEU B O 1
ATOM 3339 N N . THR B 1 204 ? -14.43 15.5 12.5 1 79.56 204 THR B N 1
ATOM 3340 C CA . THR B 1 204 ? -14.688 16.812 13.07 1 79.56 204 THR B CA 1
ATOM 3341 C C . THR B 1 204 ? -13.492 17.281 13.898 1 79.56 204 THR B C 1
ATOM 3343 O O . THR B 1 204 ? -13.516 18.391 14.461 1 79.56 204 THR B O 1
ATOM 3346 N N . SER B 1 205 ? -12.508 16.453 13.961 1 86.38 205 SER B N 1
ATOM 3347 C CA . SER B 1 205 ? -11.312 16.828 14.711 1 86.38 205 SER B CA 1
ATOM 3348 C C . SER B 1 205 ? -10.117 17.031 13.781 1 86.38 205 SER B C 1
ATOM 3350 O O . SER B 1 205 ? -10 16.344 12.758 1 86.38 205 SER B O 1
ATOM 3352 N N . SER B 1 206 ? -9.281 18.016 14.219 1 92.88 206 SER B N 1
ATOM 3353 C CA . SER B 1 206 ? -8.102 18.312 13.414 1 92.88 206 SER B CA 1
ATOM 3354 C C . SER B 1 206 ? -6.973 17.328 13.711 1 92.88 206 SER B C 1
ATOM 3356 O O . SER B 1 206 ? -6.855 16.828 14.828 1 92.88 206 SER B O 1
ATOM 3358 N N . LEU B 1 207 ? -6.227 17 12.742 1 95.06 207 LEU B N 1
ATOM 3359 C CA . LEU B 1 207 ? -4.988 16.234 12.836 1 95.06 207 LEU B CA 1
ATOM 3360 C C . LEU B 1 207 ? -3.934 16.797 11.883 1 95.06 207 LEU B C 1
ATOM 3362 O O . LEU B 1 207 ? -3.789 16.312 10.758 1 95.06 207 LEU B O 1
ATOM 3366 N N . GLN B 1 208 ? -3.252 17.828 12.336 1 97.5 208 GLN B N 1
ATOM 3367 C CA . GLN B 1 208 ? -2.186 18.469 11.57 1 97.5 208 GLN B CA 1
ATOM 3368 C C . GLN B 1 208 ? -0.812 18.078 12.102 1 97.5 208 GLN B C 1
ATOM 3370 O O . GLN B 1 208 ? -0.648 17.859 13.305 1 97.5 208 GLN B O 1
ATOM 3375 N N . VAL B 1 209 ? 0.138 17.984 11.18 1 98.25 209 VAL B N 1
ATOM 3376 C CA . VAL B 1 209 ? 1.493 17.625 11.586 1 98.25 209 VAL B CA 1
ATOM 3377 C C . VAL B 1 209 ? 2.445 18.781 11.258 1 98.25 209 VAL B C 1
ATOM 3379 O O . VAL B 1 209 ? 2.254 19.484 10.266 1 98.25 209 VAL B O 1
ATOM 3382 N N . ASP B 1 210 ? 3.365 19 12.18 1 98.31 210 ASP B N 1
ATOM 3383 C CA . ASP B 1 210 ? 4.461 19.938 11.945 1 98.31 210 ASP B CA 1
ATOM 3384 C C . ASP B 1 210 ? 5.586 19.281 11.148 1 98.31 210 ASP B C 1
ATOM 3386 O O . ASP B 1 210 ? 6.145 18.266 11.57 1 98.31 210 ASP B O 1
ATOM 3390 N N . THR B 1 211 ? 5.891 19.828 9.938 1 98.38 211 THR B N 1
ATOM 3391 C CA . THR B 1 211 ? 6.914 19.25 9.078 1 98.38 211 THR B CA 1
ATOM 3392 C C . THR B 1 211 ? 8.164 20.109 9.055 1 98.38 211 THR B C 1
ATOM 3394 O O . THR B 1 211 ? 8.961 20.047 8.109 1 98.38 211 THR B O 1
ATOM 3397 N N . SER B 1 212 ? 8.359 20.969 10.023 1 98 212 SER B N 1
ATOM 3398 C CA . SER B 1 212 ? 9.484 21.891 10.055 1 98 212 SER B CA 1
ATOM 3399 C C . SER B 1 212 ? 10.812 21.141 10.133 1 98 212 SER B C 1
ATOM 3401 O O . SER B 1 212 ? 11.82 21.594 9.57 1 98 212 SER B O 1
ATOM 3403 N N . LEU B 1 213 ? 10.883 20.016 10.781 1 98.31 213 LEU B N 1
ATOM 3404 C CA . LEU B 1 213 ? 12.148 19.312 11.016 1 98.31 213 LEU B CA 1
ATOM 3405 C C . LEU B 1 213 ? 12.734 18.812 9.703 1 98.31 213 LEU B C 1
ATOM 3407 O O . LEU B 1 213 ? 13.922 19 9.438 1 98.31 213 LEU B O 1
ATOM 3411 N N . ILE B 1 214 ? 11.922 18.141 8.852 1 98.56 214 ILE B N 1
ATOM 3412 C CA . ILE B 1 214 ? 12.461 17.594 7.609 1 98.56 214 ILE B CA 1
ATOM 3413 C C . ILE B 1 214 ? 12.883 18.734 6.688 1 98.56 214 ILE B C 1
ATOM 3415 O O . ILE B 1 214 ? 13.859 18.625 5.945 1 98.56 214 ILE B O 1
ATOM 3419 N N . HIS B 1 215 ? 12.164 19.875 6.734 1 98 215 HIS B N 1
ATOM 3420 C CA . HIS B 1 215 ? 12.555 21.062 5.98 1 98 215 HIS B CA 1
ATOM 3421 C C . HIS B 1 215 ? 13.914 21.578 6.43 1 98 215 HIS B C 1
ATOM 3423 O O . HIS B 1 215 ? 14.797 21.812 5.605 1 98 215 HIS B O 1
ATOM 3429 N N . ALA B 1 216 ? 14.055 21.703 7.664 1 97.94 216 ALA B N 1
ATOM 3430 C CA . ALA B 1 216 ? 15.258 22.312 8.227 1 97.94 216 ALA B CA 1
ATOM 3431 C C . ALA B 1 216 ? 16.469 21.391 8.07 1 97.94 216 ALA B C 1
ATOM 3433 O O . ALA B 1 216 ? 17.562 21.859 7.742 1 97.94 216 ALA B O 1
ATOM 3434 N N . ARG B 1 217 ? 16.266 20.109 8.312 1 97.88 217 ARG B N 1
ATOM 3435 C CA . ARG B 1 217 ? 17.391 19.188 8.398 1 97.88 217 ARG B CA 1
ATOM 3436 C C . ARG B 1 217 ? 17.781 18.656 7.02 1 97.88 217 ARG B C 1
ATOM 3438 O O . ARG B 1 217 ? 18.969 18.516 6.719 1 97.88 217 ARG B O 1
ATOM 3445 N N . LEU B 1 218 ? 16.797 18.344 6.184 1 97.62 218 LEU B N 1
ATOM 3446 C CA . LEU B 1 218 ? 17.094 17.719 4.902 1 97.62 218 LEU B CA 1
ATOM 3447 C C . LEU B 1 218 ? 16.891 18.703 3.754 1 97.62 218 LEU B C 1
ATOM 3449 O O . LEU B 1 218 ? 17.203 18.391 2.604 1 97.62 218 LEU B O 1
ATOM 3453 N N . GLY B 1 219 ? 16.281 19.859 4.031 1 97.44 219 GLY B N 1
ATOM 3454 C CA . GLY B 1 219 ? 15.953 20.812 2.975 1 97.44 219 GLY B CA 1
ATOM 3455 C C . GLY B 1 219 ? 14.836 20.312 2.074 1 97.44 219 GLY B C 1
ATOM 3456 O O . GLY B 1 219 ? 14.727 20.75 0.924 1 97.44 219 GLY B O 1
ATOM 3457 N N . TRP B 1 220 ? 14.023 19.406 2.545 1 97 220 TRP B N 1
ATOM 3458 C CA . TRP B 1 220 ? 13 18.797 1.702 1 97 220 TRP B CA 1
ATOM 3459 C C . TRP B 1 220 ? 11.727 19.625 1.702 1 97 220 TRP B C 1
ATOM 3461 O O . TRP B 1 220 ? 11.273 20.094 2.754 1 97 220 TRP B O 1
ATOM 3471 N N . GLN B 1 221 ? 11.18 19.828 0.564 1 97.12 221 GLN B N 1
ATOM 3472 C CA . GLN B 1 221 ? 9.844 20.375 0.341 1 97.12 221 GLN B CA 1
ATOM 3473 C C . GLN B 1 221 ? 9.055 19.5 -0.628 1 97.12 221 GLN B C 1
ATOM 3475 O O . GLN B 1 221 ? 9.617 18.922 -1.56 1 97.12 221 GLN B O 1
ATOM 3480 N N . PRO B 1 222 ? 7.719 19.375 -0.348 1 97.25 222 PRO B N 1
ATOM 3481 C CA . PRO B 1 222 ? 6.957 18.578 -1.307 1 97.25 222 PRO B CA 1
ATOM 3482 C C . PRO B 1 222 ? 7.051 19.109 -2.732 1 97.25 222 PRO B C 1
ATOM 3484 O O . PRO B 1 222 ? 6.719 20.266 -2.982 1 97.25 222 PRO B O 1
ATOM 3487 N N . PRO B 1 223 ? 7.488 18.297 -3.643 1 94.38 223 PRO B N 1
ATOM 3488 C CA . PRO B 1 223 ? 7.652 18.766 -5.016 1 94.38 223 PRO B CA 1
ATOM 3489 C C . PRO B 1 223 ? 6.32 18.984 -5.73 1 94.38 223 PRO B C 1
ATOM 3491 O O . PRO B 1 223 ? 6.258 19.703 -6.73 1 94.38 223 PRO B O 1
ATOM 3494 N N . PHE B 1 224 ? 5.258 18.344 -5.277 1 94.12 224 PHE B N 1
ATOM 3495 C CA . PHE B 1 224 ? 3.945 18.5 -5.898 1 94.12 224 PHE B CA 1
ATOM 3496 C C . PHE B 1 224 ? 2.998 19.266 -4.984 1 94.12 224 PHE B C 1
ATOM 3498 O O . PHE B 1 224 ? 2.973 19.031 -3.771 1 94.12 224 PHE B O 1
ATOM 3505 N N . ALA B 1 225 ? 2.215 20.125 -5.574 1 96.81 225 ALA B N 1
ATOM 3506 C CA . ALA B 1 225 ? 1.158 20.828 -4.848 1 96.81 225 ALA B CA 1
ATOM 3507 C C . ALA B 1 225 ? -0.009 19.891 -4.543 1 96.81 225 ALA B C 1
ATOM 3509 O O . ALA B 1 225 ? -0.183 18.875 -5.211 1 96.81 225 ALA B O 1
ATOM 3510 N N . VAL B 1 226 ? -0.763 20.281 -3.518 1 97.06 226 VAL B N 1
ATOM 3511 C CA . VAL B 1 226 ? -1.923 19.484 -3.127 1 97.06 226 VAL B CA 1
ATOM 3512 C C . VAL B 1 226 ? -2.861 19.312 -4.32 1 97.06 226 VAL B C 1
ATOM 3514 O O . VAL B 1 226 ? -3.379 18.219 -4.562 1 97.06 226 VAL B O 1
ATOM 3517 N N . GLU B 1 227 ? -3.002 20.391 -5.086 1 96.12 227 GLU B N 1
ATOM 3518 C CA . GLU B 1 227 ? -3.906 20.375 -6.23 1 96.12 227 GLU B CA 1
ATOM 3519 C C . GLU B 1 227 ? -3.455 19.344 -7.277 1 96.12 227 GLU B C 1
ATOM 3521 O O . GLU B 1 227 ? -4.285 18.688 -7.902 1 96.12 227 GLU B O 1
ATOM 3526 N N . GLU B 1 228 ? -2.154 19.234 -7.461 1 94.5 228 GLU B N 1
ATOM 3527 C CA . GLU B 1 228 ? -1.625 18.25 -8.406 1 94.5 228 GLU B CA 1
ATOM 3528 C C . GLU B 1 228 ? -1.927 16.828 -7.945 1 94.5 228 GLU B C 1
ATOM 3530 O O . GLU B 1 228 ? -2.248 15.961 -8.766 1 94.5 228 GLU B O 1
ATOM 3535 N N . GLY B 1 229 ? -1.779 16.594 -6.629 1 95.25 229 GLY B N 1
ATOM 3536 C CA . GLY B 1 229 ? -2.125 15.289 -6.078 1 95.25 229 GLY B CA 1
ATOM 3537 C C . GLY B 1 229 ? -3.598 14.953 -6.227 1 95.25 229 GLY B C 1
ATOM 3538 O O . GLY B 1 229 ? -3.949 13.828 -6.594 1 95.25 229 GLY B O 1
ATOM 3539 N N . LEU B 1 230 ? -4.473 15.938 -5.984 1 96.38 230 LEU B N 1
ATOM 3540 C CA . LEU B 1 230 ? -5.91 15.742 -6.113 1 96.38 230 LEU B CA 1
ATOM 3541 C C . LEU B 1 230 ? -6.293 15.461 -7.566 1 96.38 230 LEU B C 1
ATOM 3543 O O . LEU B 1 230 ? -7.141 14.609 -7.836 1 96.38 230 LEU B O 1
ATOM 3547 N N . GLU B 1 231 ? -5.652 16.141 -8.453 1 94.81 231 GLU B N 1
ATOM 3548 C CA . GLU B 1 231 ? -5.914 15.938 -9.875 1 94.81 231 GLU B CA 1
ATOM 3549 C C . GLU B 1 231 ? -5.547 14.516 -10.297 1 94.81 231 GLU B C 1
ATOM 3551 O O . GLU B 1 231 ? -6.324 13.844 -10.984 1 94.81 231 GLU B O 1
ATOM 3556 N N . ALA B 1 232 ? -4.352 14.102 -9.891 1 90.19 232 ALA B N 1
ATOM 3557 C CA . ALA B 1 232 ? -3.895 12.758 -10.242 1 90.19 232 ALA B CA 1
ATOM 3558 C C . ALA B 1 232 ? -4.824 11.695 -9.664 1 90.19 232 ALA B C 1
ATOM 3560 O O . ALA B 1 232 ? -5.109 10.688 -10.32 1 90.19 232 ALA B O 1
ATOM 3561 N N . THR B 1 233 ? -5.258 11.93 -8.461 1 93.31 233 THR B N 1
ATOM 3562 C CA . THR B 1 233 ? -6.164 10.992 -7.801 1 93.31 233 THR B CA 1
ATOM 3563 C C . THR B 1 233 ? -7.5 10.922 -8.531 1 93.31 233 THR B C 1
ATOM 3565 O O . THR B 1 233 ? -8.031 9.836 -8.766 1 93.31 233 THR B O 1
ATOM 3568 N N . ALA B 1 234 ? -8.008 12.047 -8.945 1 93.62 234 ALA B N 1
ATOM 3569 C CA . ALA B 1 234 ? -9.273 12.117 -9.68 1 93.62 234 ALA B CA 1
ATOM 3570 C C . ALA B 1 234 ? -9.156 11.43 -11.039 1 93.62 234 ALA B C 1
ATOM 3572 O O . ALA B 1 234 ? -10.07 10.719 -11.469 1 93.62 234 ALA B O 1
ATOM 3573 N N . ARG B 1 235 ? -8.086 11.656 -11.695 1 87.88 235 ARG B N 1
ATOM 3574 C CA . ARG B 1 235 ? -7.848 11.023 -12.992 1 87.88 235 ARG B CA 1
ATOM 3575 C C . ARG B 1 235 ? -7.852 9.508 -12.867 1 87.88 235 ARG B C 1
ATOM 3577 O O . ARG B 1 235 ? -8.445 8.812 -13.695 1 87.88 235 ARG B O 1
ATOM 3584 N N . TRP B 1 236 ? -7.172 9.047 -11.867 1 84.5 236 TRP B N 1
ATOM 3585 C CA . TRP B 1 236 ? -7.156 7.609 -11.602 1 84.5 236 TRP B CA 1
ATOM 3586 C C . TRP B 1 236 ? -8.57 7.086 -11.375 1 84.5 236 TRP B C 1
ATOM 3588 O O . TRP B 1 236 ? -8.953 6.059 -11.945 1 84.5 236 TRP B O 1
ATOM 3598 N N . TYR B 1 237 ? -9.312 7.758 -10.555 1 89.38 237 TYR B N 1
ATOM 3599 C CA . TYR B 1 237 ? -10.68 7.359 -10.234 1 89.38 237 TYR B CA 1
ATOM 3600 C C . TYR B 1 237 ? -11.516 7.254 -11.5 1 89.38 237 TYR B C 1
ATOM 3602 O O . TYR B 1 237 ? -12.203 6.25 -11.719 1 89.38 237 TYR B O 1
ATOM 3610 N N . ARG B 1 238 ? -11.375 8.25 -12.414 1 85.88 238 ARG B N 1
ATOM 3611 C CA . ARG B 1 238 ? -12.141 8.273 -13.656 1 85.88 238 ARG B CA 1
ATOM 3612 C C . ARG B 1 238 ? -11.758 7.113 -14.562 1 85.88 238 ARG B C 1
ATOM 3614 O O . ARG B 1 238 ? -12.602 6.566 -15.273 1 85.88 238 ARG B O 1
ATOM 3621 N N . ALA B 1 239 ? -10.523 6.805 -14.484 1 77.88 239 ALA B N 1
ATOM 3622 C CA . ALA B 1 239 ? -10.008 5.766 -15.375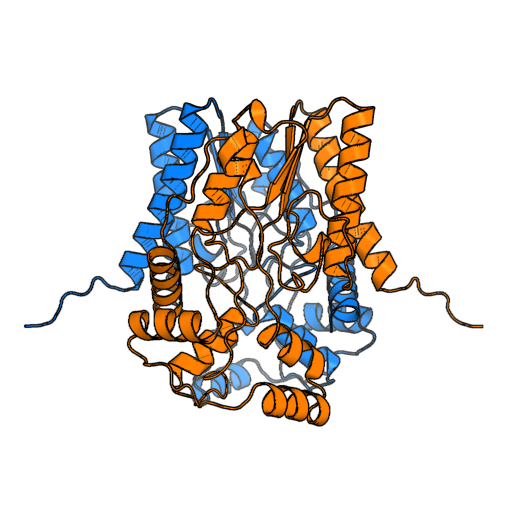 1 77.88 239 ALA B CA 1
ATOM 3623 C C . ALA B 1 239 ? -10.414 4.375 -14.883 1 77.88 239 ALA B C 1
ATOM 3625 O O . ALA B 1 239 ? -10.461 3.424 -15.664 1 77.88 239 ALA B O 1
ATOM 3626 N N . THR B 1 240 ? -10.719 4.254 -13.578 1 74.06 240 THR B N 1
ATOM 3627 C CA . THR B 1 240 ? -10.867 2.918 -13.016 1 74.06 240 THR B CA 1
ATOM 3628 C C . THR B 1 240 ? -12.305 2.68 -12.555 1 74.06 240 THR B C 1
ATOM 3630 O O . THR B 1 240 ? -12.695 1.544 -12.273 1 74.06 240 THR B O 1
ATOM 3633 N N . HIS B 1 241 ? -13.039 3.697 -12.367 1 73.12 241 HIS B N 1
ATOM 3634 C CA . HIS B 1 241 ? -14.414 3.6 -11.891 1 73.12 241 HIS B CA 1
ATOM 3635 C C . HIS B 1 241 ? -15.398 4.16 -12.922 1 73.12 241 HIS B C 1
ATOM 3637 O O . HIS B 1 241 ? -16.5 3.633 -13.086 1 73.12 241 HIS B O 1
#

pLDDT: mean 89.25, std 11.26, range [24.22, 98.81]

Radius of gyration: 22.85 Å; Cα contacts (8 Å, |Δi|>4): 883; chains: 2; bounding box: 53×48×64 Å

Secondary structure (DSSP, 8-state):
-------HHHHHHHHHHHHHHHHHHHHHHTT--EEEEE--GGGT-S--TTSPBPTTSPP---SHHHHHHHHHHHHHHHHHHHH--EEEEEE-SEEESTT--HHHHHHHHHHHHT--BS-TT---EE-EEEHHHHHHHHHHHHH-GGGTTEEEE---S--EEHHHHHHHHHHHHT----B----HHHHHHHHHHHT-HHHHHHHHS-B-B--HHHHHHH----SS-HHHHHHHHHHHHHHH-/-------HHHHHHHHHHHHHHHHHHHHHHTT--EEEEE--GGGT-S--TTSPBPTTSPP---SHHHHHHHHHHHHHHHHHHHH--EEEEEE-SEEESTT--HHHHHHHHHHHHT--BS-TT---EE-EEEHHHHHHHHHHHHH-GGGTTEEEE---S--EEHHHHHHHHHHHHT----B----HHHHHHHHHHHT-HHHHHHHHS-B-B--HHHHHHH----SS-HHHHHHHHHHHHHHH-

Organism: Necator americanus (NCBI:txid51031)

Solvent-accessible surface area (backbone atoms only — not comparable to full-atom values): 25218 Å² total; per-residue (Å²): 131,86,80,78,65,73,53,47,50,58,52,46,30,51,53,54,28,48,53,53,50,51,50,52,50,54,41,40,76,71,65,46,59,64,46,76,43,81,51,36,39,40,24,34,35,88,51,29,84,89,44,57,40,44,78,79,55,79,62,52,41,83,46,60,67,15,44,25,39,37,50,32,51,53,52,46,52,51,48,20,72,73,70,67,40,32,35,27,40,35,26,35,47,58,67,37,34,67,84,50,52,71,70,63,39,51,52,51,49,37,32,72,70,60,47,74,37,72,42,46,50,36,70,30,34,29,34,33,20,36,48,69,37,51,52,52,52,48,52,46,50,72,68,40,77,77,34,57,65,40,68,32,38,47,50,40,90,64,65,39,22,63,42,54,49,42,42,55,37,13,61,59,60,74,26,71,52,45,56,38,74,36,60,58,68,57,49,47,51,50,13,58,74,68,72,38,37,70,63,40,47,57,60,58,42,33,36,32,66,38,44,62,62,36,32,71,65,70,64,53,68,56,85,57,53,67,67,57,36,40,40,49,25,31,36,37,47,66,54,76,104,132,85,79,78,64,73,53,48,50,59,52,47,30,50,52,56,29,48,52,52,49,52,52,52,50,55,41,39,75,72,65,48,57,64,47,77,42,81,51,35,40,40,23,31,36,88,53,28,86,90,46,56,40,45,79,80,56,77,61,54,42,83,47,60,67,16,42,26,38,38,50,32,51,53,51,44,53,50,47,19,73,73,70,66,39,30,34,27,39,34,27,34,48,58,68,38,31,67,82,49,53,72,71,63,39,52,53,52,49,37,32,72,70,60,46,75,37,73,42,47,50,37,69,32,36,29,36,33,18,36,49,68,37,50,51,52,52,50,50,46,52,72,69,39,78,76,34,57,66,38,67,32,38,49,50,39,89,61,66,38,21,63,42,54,48,42,43,54,36,13,62,60,59,75,27,70,54,45,57,39,74,35,58,58,69,58,49,47,52,48,13,60,74,67,72,38,38,69,62,40,47,59,60,59,41,34,36,32,63,38,44,60,62,36,30,72,65,70,64,55,68,58,85,57,53,68,67,56,34,40,40,49,24,31,36,38,47,64,55,74,105